Protein AF-0000000087523780 (afdb_homodimer)

Radius of gyration: 23.91 Å; Cα contacts (8 Å, |Δi|>4): 1335; chains: 2; bounding box: 52×76×54 Å

Foldseek 3Di:
DDDLVPCVVVPAVLQLVLFQVLLVLQVVLFPPPQLLPPDPDCDHSLNRSFVSSVVSNCVSCCVVPVPEWEAEDNPGTDQQDAAKYKQWGNWWPSVCRSVNHQQIWIWIFIAHRFHTAKIWTFRSVPTWIKMDGVPPAIDIPRHGAAAAPDQALQAFEEAEEACVVVCVDPLVVLVVVSCVRHVHYYHDYQVVVLVCRLRHNGFKYWHQADALSRCSRSQRNNVSNPKHKDALQRHRRGRPHGIIIIGRHPNNSVVSSVSSVHDD/DDDLVPCVVVPAVLQLVLFQVLLVLQVVLFPPPQLLPPDPDCDHSLNRSFVSSVVSSCVSCCVVPVPEWEAEDNPGTDQQDAAKYKQWGNWWPSVCRSVNHQQIWIWIFIDHRFHTAKIWTFRSVPTWIKMDGVPPAIDIPRHGAAAAPDQALQAFEEAEEACVVVCVDPLVVLVVVSCVRHVHYYHDYQVVVLVCRLRHNGFKYWHQADALSRCSRSQRNNVSNPKHKDALQRHRRGRPHGIIIIGRHPNNSVVSSVSSVHDD

InterPro domains:
  IPR000760 Inositol monophosphatase-like [PF00459] (15-257)
  IPR000760 Inositol monophosphatase-like [PR00377] (44-64)
  IPR000760 Inositol monophosphatase-like [PR00377] (66-82)
  IPR000760 Inositol monophosphatase-like [PR00377] (86-102)
  IPR000760 Inositol monophosphatase-like [PR00377] (135-158)
  IPR000760 Inositol monophosphatase-like [PR00377] (210-234)
  IPR020583 Inositol monophosphatase, metal-binding site [PS00629] (86-99)

Nearest PDB structures (foldseek):
  3t0j-assembly1_B  TM=8.919E-01  e=3.494E-21  Staphylococcus aureus subsp. aureus MSSA476
  5j16-assembly1_A  TM=8.816E-01  e=1.252E-20  Staphylococcus aureus subsp. aureus MSSA476
  5j16-assembly2_B  TM=8.926E-01  e=5.067E-20  Staphylococcus aureus subsp. aureus MSSA476
  5i3s-assembly1_A  TM=8.473E-01  e=2.036E-20  Staphylococcus aureus subsp. aureus MSSA476
  5dw8-assembly1_B  TM=8.775E-01  e=1.424E-19  Staphylococcus aureus

Secondary structure (DSSP, 8-state):
---HHHHHHHHHHHHHHHHHHHHHHHGGGTT-GGGG-----TT-HHHHHHHHHHHHHHHHHHHH-TTSEEEETTTEE-TT-SSEEEEEEEEE-HHHHHTT-S--EEEEEEEETTEEEEEEEE-TTT--EEEEETTS-EEETTEEE------SGGG-EEEE---HHHHTSTHHHHHHHHHHHSSEEEB--HHHHHHHHHHTS--EEEESS--HHHHHHHHHHHHHTT-EEE-TTSPBP-TT---EEEESSHHHHHHHHHHTT---/---HHHHHHHHHHHHHHHHHHHHHHHGGGTT-TTTT-----TT-HHHHHHHHHHHHHHHHHHHH-TTSEEEETTTEE-TT-SSEEEEEEEEE-HHHHHTT-S--EEEEEEEETTEEEEEEEE-TTT--EEEEETTS-EEETTEEE------SGGG-EEEE---HHHHTSTHHHHHHHHHHHSSEEEB--HHHHHHHHHTTS--EEEESS--HHHHHHHHHHHHHTT-EEE-TTSPBP-TT---EEEESSHHHHHHHHHHTT---

Sequence (528 aa):
MSDPRQVLPRALPLARAAAQTAASRILPHYRRADLQVDGKADDTPVTEADRGAERVIRDYLSQAFPEHAIWGEEFGGDADASGWLWLVDPLDGTKSFVRGNPVFSTQIALWHDGVPMLGVSHVPVGGESAWACRGDGAYIDGERVRTAATTTIESAAISLGNIKTLAAGPRWPALAGIVQRAWRVRGYGDYLHYHMLARGSLDAVIESDVHVLDVAALCLIVEEAGGVFTDLEGAPVGRGTRSVLAAATPALHAALLSGLGGAAMSDPRQVLPRALPLARAAAQTAASRILPHYRRADLQVDGKADDTPVTEADRGAERVIRDYLSQAFPEHAIWGEEFGGDADASGWLWLVDPLDGTKSFVRGNPVFSTQIALWHDGVPMLGVSHVPVGGESAWACRGDGAYIDGERVRTAATTTIESAAISLGNIKTLAAGPRWPALAGIVQRAWRVRGYGDYLHYHMLARGSLDAVIESDVHVLDVAALCLIVEEAGGVFTDLEGAPVGRGTRSVLAAATPALHAALLSGLGGAA

Solvent-accessible surface area (backbone atoms only — not comparable to full-atom values): 25548 Å² total; per-residue (Å²): 127,86,48,65,82,66,46,47,76,56,44,50,61,48,53,50,50,25,46,58,55,19,29,69,43,34,54,80,46,55,68,38,87,77,32,69,60,77,60,86,54,85,82,28,55,63,47,49,21,35,48,49,13,40,52,48,32,49,52,51,46,44,70,78,36,68,86,47,41,50,26,30,75,83,81,39,62,54,81,78,52,69,47,48,32,34,37,32,20,51,56,38,34,54,70,31,43,47,62,52,39,72,62,32,26,25,30,39,18,36,24,50,64,72,38,72,41,32,15,31,41,30,21,59,68,91,58,50,38,35,32,22,38,69,92,67,35,13,30,47,72,85,37,78,35,38,27,33,86,50,52,47,57,59,72,23,37,34,29,38,27,43,46,38,58,36,37,75,40,84,38,36,67,30,46,22,57,50,51,56,45,27,59,38,62,33,8,71,32,68,61,56,48,52,52,32,22,18,57,33,70,26,33,32,40,44,33,37,66,46,54,34,54,74,37,50,13,51,43,45,24,26,37,40,11,55,23,38,55,19,22,62,66,64,45,68,69,44,85,80,35,36,34,33,34,32,16,15,19,67,58,26,36,46,52,50,33,41,53,49,70,21,70,112,126,85,48,65,85,65,46,49,76,56,43,51,62,49,52,52,49,25,45,57,57,19,31,70,44,33,54,80,46,56,68,37,87,76,33,67,60,77,59,88,55,84,79,29,53,64,46,51,19,35,50,47,14,39,52,47,33,50,51,52,47,45,70,76,37,68,86,45,40,50,26,31,73,83,81,39,62,56,82,78,53,71,47,47,31,34,37,31,20,50,54,38,34,55,69,32,41,47,63,52,40,73,61,34,27,25,29,39,19,34,25,49,65,73,38,72,41,32,13,30,41,31,23,58,68,89,57,48,37,34,34,21,39,70,93,68,37,12,30,46,74,86,37,77,35,39,26,33,86,52,51,47,58,58,72,22,38,34,29,38,28,43,47,38,58,36,35,74,39,86,38,34,68,30,46,23,57,49,50,55,44,28,60,37,62,34,8,71,32,67,61,56,50,52,54,32,22,19,55,32,72,26,33,31,39,43,33,37,69,45,53,33,53,74,38,51,14,51,44,46,23,27,37,40,10,55,24,38,56,19,24,64,64,64,43,68,70,43,86,80,35,36,35,33,34,32,18,16,19,67,57,26,35,45,53,50,33,42,52,49,69,20,70,113

Organism: NCBI:txid634155

Structure (mmCIF, N/CA/C/O backbone):
data_AF-0000000087523780-model_v1
#
loop_
_entity.id
_entity.type
_entity.pdbx_description
1 polymer 'Nus factor SuhB'
#
loop_
_atom_site.group_PDB
_atom_site.id
_atom_site.type_symbol
_atom_site.label_atom_id
_atom_site.label_alt_id
_atom_site.label_comp_id
_atom_site.label_asym_id
_atom_site.label_entity_id
_atom_site.label_seq_id
_atom_site.pdbx_PDB_ins_code
_atom_site.Cartn_x
_atom_site.Cartn_y
_atom_site.Cartn_z
_atom_site.occupancy
_atom_site.B_iso_or_equiv
_atom_site.auth_seq_id
_atom_site.auth_comp_id
_atom_site.auth_asym_id
_atom_site.auth_atom_id
_atom_site.pdbx_PDB_model_num
ATOM 1 N N . MET A 1 1 ? 4.363 37.5 22.094 1 52.16 1 MET A N 1
ATOM 2 C CA . MET A 1 1 ? 4.23 36.25 21.328 1 52.16 1 MET A CA 1
ATOM 3 C C . MET A 1 1 ? 5.25 35.219 21.781 1 52.16 1 MET A C 1
ATOM 5 O O . MET A 1 1 ? 6.43 35.531 21.938 1 52.16 1 MET A O 1
ATOM 9 N N . SER A 1 2 ? 4.68 34.156 22.359 1 70.12 2 SER A N 1
ATOM 10 C CA . SER A 1 2 ? 5.609 33.281 23.062 1 70.12 2 SER A CA 1
ATOM 11 C C . SER A 1 2 ? 6.664 32.719 22.094 1 70.12 2 SER A C 1
ATOM 13 O O . SER A 1 2 ? 6.359 32.438 20.938 1 70.12 2 SER A O 1
ATOM 15 N N . ASP A 1 3 ? 7.848 32.906 22.375 1 82.38 3 ASP A N 1
ATOM 16 C CA . ASP A 1 3 ? 9.047 32.406 21.703 1 82.38 3 ASP A CA 1
ATOM 17 C C . ASP A 1 3 ? 8.961 30.922 21.438 1 82.38 3 ASP A C 1
ATOM 19 O O . ASP A 1 3 ? 8.68 30.141 22.344 1 82.38 3 ASP A O 1
ATOM 23 N N . PRO A 1 4 ? 8.961 30.594 20.094 1 84.88 4 PRO A N 1
ATOM 24 C CA . PRO A 1 4 ? 8.922 29.156 19.781 1 84.88 4 PRO A CA 1
ATOM 25 C C . PRO A 1 4 ? 9.844 28.344 20.688 1 84.88 4 PRO A C 1
ATOM 27 O O . PRO A 1 4 ? 9.562 27.172 20.969 1 84.88 4 PRO A O 1
ATOM 30 N N . ARG A 1 5 ? 10.93 28.953 21.219 1 86.06 5 ARG A N 1
ATOM 31 C CA . ARG A 1 5 ? 11.898 28.266 22.062 1 86.06 5 ARG A CA 1
ATOM 32 C C . ARG A 1 5 ? 11.281 27.906 23.422 1 86.06 5 ARG A C 1
ATOM 34 O O . ARG A 1 5 ? 11.781 27.031 24.109 1 86.06 5 ARG A O 1
ATOM 41 N N . GLN A 1 6 ? 10.281 28.562 23.703 1 89.5 6 GLN A N 1
ATOM 42 C CA . GLN A 1 6 ? 9.625 28.312 24.984 1 89.5 6 GLN A CA 1
ATOM 43 C C . GLN A 1 6 ? 8.406 27.406 24.812 1 89.5 6 GLN A C 1
ATOM 45 O O . GLN A 1 6 ? 8.062 26.641 25.719 1 89.5 6 GLN A O 1
ATOM 50 N N . VAL A 1 7 ? 7.871 27.453 23.688 1 95.44 7 VAL A N 1
ATOM 51 C CA . VAL A 1 7 ? 6.602 26.781 23.453 1 95.44 7 VAL A CA 1
ATOM 52 C C . VAL A 1 7 ? 6.855 25.344 23.047 1 95.44 7 VAL A C 1
ATOM 54 O O . VAL A 1 7 ? 6.246 24.422 23.594 1 95.44 7 VAL A O 1
ATOM 57 N N . LEU A 1 8 ? 7.84 25.078 22.188 1 96.94 8 LEU A N 1
ATOM 58 C CA . LEU A 1 8 ? 7.992 23.797 21.516 1 96.94 8 LEU A CA 1
ATOM 59 C C . LEU A 1 8 ? 8.414 22.703 22.484 1 96.94 8 LEU A C 1
ATOM 61 O O . LEU A 1 8 ? 7.887 21.594 22.453 1 96.94 8 LEU A O 1
ATOM 65 N N . PRO A 1 9 ? 9.336 23.047 23.453 1 96.19 9 PRO A N 1
ATOM 66 C CA . PRO A 1 9 ? 9.75 22.016 24.391 1 96.19 9 PRO A CA 1
ATOM 67 C C . PRO A 1 9 ? 8.602 21.531 25.281 1 96.19 9 PRO A C 1
ATOM 69 O O . PRO A 1 9 ? 8.609 20.391 25.75 1 96.19 9 PRO A O 1
ATOM 72 N N . ARG A 1 10 ? 7.652 22.344 25.5 1 96.81 10 ARG A N 1
ATOM 73 C CA . ARG A 1 10 ? 6.477 21.984 26.281 1 96.81 10 ARG A CA 1
ATOM 74 C C . ARG A 1 10 ? 5.406 21.344 25.391 1 96.81 10 ARG A C 1
ATOM 76 O O . ARG A 1 10 ? 4.719 20.422 25.812 1 96.81 10 ARG A O 1
ATOM 83 N N . ALA A 1 11 ? 5.34 21.812 24.25 1 98.44 11 ALA A N 1
ATOM 84 C CA . ALA A 1 11 ? 4.273 21.438 23.328 1 98.44 11 ALA A CA 1
ATOM 85 C C . ALA A 1 11 ? 4.469 20.016 22.812 1 98.44 11 ALA A C 1
ATOM 87 O O . ALA A 1 11 ? 3.508 19.25 22.688 1 98.44 11 ALA A O 1
ATOM 88 N N . LEU A 1 12 ? 5.707 19.625 22.562 1 98.56 12 LEU A N 1
ATOM 89 C CA . LEU A 1 12 ? 5.965 18.344 21.922 1 98.56 12 LEU A CA 1
ATOM 90 C C . LEU A 1 12 ? 5.562 17.188 22.844 1 98.56 12 LEU A C 1
ATOM 92 O O . LEU A 1 12 ? 4.77 16.328 22.453 1 98.56 12 LEU A O 1
ATOM 96 N N . PRO A 1 13 ? 6.105 17.156 24.094 1 98.25 13 PRO A N 1
ATOM 97 C CA . PRO A 1 13 ? 5.691 16.047 24.953 1 98.25 13 PRO A CA 1
ATOM 98 C C . PRO A 1 13 ? 4.184 16.031 25.203 1 98.25 13 PRO A C 1
ATOM 100 O O . PRO A 1 13 ? 3.588 14.961 25.328 1 98.25 13 PRO A O 1
ATOM 103 N N . LEU A 1 14 ? 3.625 17.172 25.25 1 98.44 14 LEU A N 1
ATOM 104 C CA . LEU A 1 14 ? 2.188 17.266 25.469 1 98.44 14 LEU A CA 1
ATOM 105 C C . LEU A 1 14 ? 1.415 16.688 24.281 1 98.44 14 LEU A C 1
ATOM 107 O O . LEU A 1 14 ? 0.459 15.938 24.469 1 98.44 14 LEU A O 1
ATOM 111 N N . ALA A 1 15 ? 1.769 17.078 23.078 1 98.81 15 ALA A N 1
ATOM 112 C CA . ALA A 1 15 ? 1.109 16.594 21.875 1 98.81 15 ALA A CA 1
ATOM 113 C C . ALA A 1 15 ? 1.254 15.086 21.734 1 98.81 15 ALA A C 1
ATOM 115 O O . ALA A 1 15 ? 0.303 14.398 21.344 1 98.81 15 ALA A O 1
ATOM 116 N N . ARG A 1 16 ? 2.43 14.602 22.031 1 98.62 16 ARG A N 1
ATOM 117 C CA . ARG A 1 16 ? 2.666 13.164 21.953 1 98.62 16 ARG A CA 1
ATOM 118 C C . ARG A 1 16 ? 1.804 12.422 22.969 1 98.62 16 ARG A C 1
ATOM 120 O O . ARG A 1 16 ? 1.205 11.391 22.641 1 98.62 16 ARG A O 1
ATOM 127 N N . ALA A 1 17 ? 1.715 12.945 24.156 1 98.44 17 ALA A N 1
ATOM 128 C CA . ALA A 1 17 ? 0.882 12.336 25.188 1 98.44 17 ALA A CA 1
ATOM 129 C C . ALA A 1 17 ? -0.592 12.367 24.797 1 98.44 17 ALA A C 1
ATOM 131 O O . ALA A 1 17 ? -1.32 11.391 25.016 1 98.44 17 ALA A O 1
ATOM 132 N N . ALA A 1 18 ? -0.985 13.484 24.281 1 98.69 18 ALA A N 1
ATOM 133 C CA . ALA A 1 18 ? -2.369 13.633 23.844 1 98.69 18 ALA A CA 1
ATOM 134 C C . ALA A 1 18 ? -2.721 12.602 22.781 1 98.69 18 ALA A C 1
ATOM 136 O O . ALA A 1 18 ? -3.771 11.961 22.844 1 98.69 18 ALA A O 1
ATOM 137 N N . ALA A 1 19 ? -1.842 12.461 21.781 1 98.62 19 ALA A N 1
ATOM 138 C CA . ALA A 1 19 ? -2.066 11.5 20.703 1 98.62 19 ALA A CA 1
ATOM 139 C C . ALA A 1 19 ? -2.133 10.078 21.234 1 98.62 19 ALA A C 1
ATOM 141 O O . ALA A 1 19 ? -2.988 9.289 20.812 1 98.62 19 ALA A O 1
ATOM 142 N N . GLN A 1 20 ? -1.257 9.75 22.125 1 97.94 20 GLN A N 1
ATOM 143 C CA . GLN A 1 20 ? -1.229 8.414 22.719 1 97.94 20 GLN A CA 1
ATOM 144 C C . GLN A 1 20 ? -2.508 8.141 23.5 1 97.94 20 GLN A C 1
ATOM 146 O O . GLN A 1 20 ? -3.07 7.043 23.422 1 97.94 20 GLN A O 1
ATOM 151 N N . THR A 1 21 ? -2.914 9.109 24.266 1 98.06 21 THR A N 1
ATOM 152 C CA . THR A 1 21 ? -4.137 8.961 25.047 1 98.06 21 THR A CA 1
ATOM 153 C C . THR A 1 21 ? -5.352 8.844 24.141 1 98.06 21 THR A C 1
ATOM 155 O O . THR A 1 21 ? -6.285 8.094 24.422 1 98.06 21 THR A O 1
ATOM 158 N N . ALA A 1 22 ? -5.352 9.594 23.062 1 97.94 22 ALA A N 1
ATOM 159 C CA . ALA A 1 22 ? -6.449 9.555 22.109 1 97.94 22 ALA A CA 1
ATOM 160 C C . ALA A 1 22 ? -6.621 8.156 21.531 1 97.94 22 ALA A C 1
ATOM 162 O O . ALA A 1 22 ? -7.738 7.746 21.203 1 97.94 22 ALA A O 1
ATOM 163 N N . ALA A 1 23 ? -5.52 7.41 21.391 1 97.31 23 ALA A N 1
ATOM 164 C CA . ALA A 1 23 ? -5.555 6.051 20.859 1 97.31 23 ALA A CA 1
ATOM 165 C C . ALA A 1 23 ? -6.48 5.164 21.688 1 97.31 23 ALA A C 1
ATOM 167 O O . ALA A 1 23 ? -7.133 4.266 21.141 1 97.31 23 ALA A O 1
ATOM 168 N N . SER A 1 24 ? -6.59 5.426 22.969 1 95.69 24 SER A N 1
ATOM 169 C CA . SER A 1 24 ? -7.438 4.637 23.859 1 95.69 24 SER A CA 1
ATOM 170 C C . SER A 1 24 ? -8.914 4.848 23.547 1 95.69 24 SER A C 1
ATOM 172 O O . SER A 1 24 ? -9.758 4.016 23.891 1 95.69 24 SER A O 1
ATOM 174 N N . ARG A 1 25 ? -9.219 5.949 22.906 1 94.81 25 ARG A N 1
ATOM 175 C CA . ARG A 1 25 ? -10.594 6.227 22.5 1 94.81 25 ARG A CA 1
ATOM 176 C C . ARG A 1 25 ? -10.891 5.633 21.125 1 94.81 25 ARG A C 1
ATOM 178 O O . ARG A 1 25 ? -12.055 5.406 20.781 1 94.81 25 ARG A O 1
ATOM 185 N N . ILE A 1 26 ? -9.898 5.328 20.359 1 95.31 26 ILE A N 1
ATOM 186 C CA . ILE A 1 26 ? -10.047 4.871 18.984 1 95.31 26 ILE A CA 1
ATOM 187 C C . ILE A 1 26 ? -10.078 3.346 18.953 1 95.31 26 ILE A C 1
ATOM 189 O O . ILE A 1 26 ? -10.977 2.752 18.344 1 95.31 26 ILE A O 1
ATOM 193 N N . LEU A 1 27 ? -9.203 2.664 19.625 1 94.5 27 LEU A N 1
ATOM 194 C CA . LEU A 1 27 ? -8.875 1.249 19.484 1 94.5 27 LEU A CA 1
ATOM 195 C C . LEU A 1 27 ? -10.07 0.376 19.875 1 94.5 27 LEU A C 1
ATOM 197 O O . LEU A 1 27 ? -10.312 -0.655 19.25 1 94.5 27 LEU A O 1
ATOM 201 N N . PRO A 1 28 ? -10.906 0.777 20.891 1 92.38 28 PRO A N 1
ATOM 202 C CA . PRO A 1 28 ? -12.055 -0.063 21.234 1 92.38 28 PRO A CA 1
ATOM 203 C C . PRO A 1 28 ? -13.047 -0.204 20.094 1 92.38 28 PRO A C 1
ATOM 205 O O . PRO A 1 28 ? -13.852 -1.141 20.078 1 92.38 28 PRO A O 1
ATOM 208 N N . HIS A 1 29 ? -12.984 0.709 19.156 1 91.31 29 HIS A N 1
ATOM 209 C CA . HIS A 1 29 ? -13.93 0.693 18.047 1 91.31 29 HIS A CA 1
ATOM 210 C C . HIS A 1 29 ? -13.328 0.007 16.812 1 91.31 29 HIS A C 1
ATOM 212 O O . HIS A 1 29 ? -14.039 -0.244 15.836 1 91.31 29 HIS A O 1
ATOM 218 N N . TYR A 1 30 ? -12.109 -0.308 16.828 1 89 30 TYR A N 1
ATOM 219 C CA . TYR A 1 30 ? -11.398 -0.908 15.711 1 89 30 TYR A CA 1
ATOM 220 C C . TYR A 1 30 ? -11.719 -2.393 15.586 1 89 30 TYR A C 1
ATOM 222 O O . TYR A 1 30 ? -11.641 -3.133 16.578 1 89 30 TYR A O 1
ATOM 230 N N . ARG A 1 31 ? -12.148 -2.9 14.328 1 79.5 31 ARG A N 1
ATOM 231 C CA . ARG A 1 31 ? -12.492 -4.262 13.938 1 79.5 31 ARG A CA 1
ATOM 232 C C . ARG A 1 31 ? -13.688 -4.773 14.734 1 79.5 31 ARG A C 1
ATOM 234 O O . ARG A 1 31 ? -13.883 -5.984 14.867 1 79.5 31 ARG A O 1
ATOM 241 N N . ARG A 1 32 ? -14.398 -3.811 15.266 1 77.19 32 ARG A N 1
ATOM 242 C CA . ARG A 1 32 ? -15.688 -4.211 15.812 1 77.19 32 ARG A CA 1
ATOM 243 C C . ARG A 1 32 ? -16.609 -4.734 14.719 1 77.19 32 ARG A C 1
ATOM 245 O O . ARG A 1 32 ? -16.609 -4.219 13.594 1 77.19 32 ARG A O 1
ATOM 252 N N . ALA A 1 33 ? -17.25 -5.73 15.07 1 64.25 33 ALA A N 1
ATOM 253 C CA . ALA A 1 33 ? -18.141 -6.406 14.117 1 64.25 33 ALA A CA 1
ATOM 254 C C . ALA A 1 33 ? -19.125 -5.43 13.5 1 64.25 33 ALA A C 1
ATOM 256 O O . ALA A 1 33 ? -19.531 -5.59 12.344 1 64.25 33 ALA A O 1
ATOM 257 N N . ASP A 1 34 ? -19.562 -4.402 14.227 1 61.22 34 ASP A N 1
ATOM 258 C CA . ASP A 1 34 ? -20.594 -3.486 13.75 1 61.22 34 ASP A CA 1
ATOM 259 C C . ASP A 1 34 ? -19.984 -2.287 13.039 1 61.22 34 ASP A C 1
ATOM 261 O O . ASP A 1 34 ? -20.688 -1.347 12.664 1 61.22 34 ASP A O 1
ATOM 265 N N . LEU A 1 35 ? -18.734 -2.174 12.852 1 59.78 35 LEU A N 1
ATOM 266 C CA . LEU A 1 35 ? -18.047 -1.072 12.18 1 59.78 35 LEU A CA 1
ATOM 267 C C . LEU A 1 35 ? -18.422 -1.016 10.703 1 59.78 35 LEU A C 1
ATOM 269 O O . LEU A 1 35 ? -18.406 0.058 10.102 1 59.78 35 LEU A O 1
ATOM 273 N N . GLN A 1 36 ? -18.734 -2.062 10.047 1 55.66 36 GLN A N 1
ATOM 274 C CA . GLN A 1 36 ? -18.781 -2.172 8.594 1 55.66 36 GLN A CA 1
ATOM 275 C C . GLN A 1 36 ? -19.891 -1.277 8.023 1 55.66 36 GLN A C 1
ATOM 277 O O . GLN A 1 36 ? -20.031 -1.173 6.801 1 55.66 36 GLN A O 1
ATOM 282 N N . VAL A 1 37 ? -20.672 -0.641 8.969 1 45.91 37 VAL A N 1
ATOM 283 C CA . VAL A 1 37 ? -21.797 0.052 8.367 1 45.91 37 VAL A CA 1
ATOM 284 C C . VAL A 1 37 ? -21.438 1.516 8.117 1 45.91 37 VAL A C 1
ATOM 286 O O . VAL A 1 37 ? -21.156 2.26 9.062 1 45.91 37 VAL A O 1
ATOM 289 N N . ASP A 1 38 ? -20.719 1.778 7.074 1 47.12 38 ASP A N 1
ATOM 290 C CA . ASP A 1 38 ? -20.219 3.043 6.539 1 47.12 38 ASP A CA 1
ATOM 291 C C . ASP A 1 38 ? -21.312 4.109 6.543 1 47.12 38 ASP A C 1
ATOM 293 O O . ASP A 1 38 ? -21.094 5.23 6.074 1 47.12 38 ASP A O 1
ATOM 297 N N . GLY A 1 39 ? -22.531 3.842 6.922 1 44.28 39 GLY A N 1
ATOM 298 C CA . GLY A 1 39 ? -23.453 4.918 6.609 1 44.28 39 GLY A CA 1
ATOM 299 C C . GLY A 1 39 ? -23.297 6.129 7.512 1 44.28 39 GLY A C 1
ATOM 300 O O . GLY A 1 39 ? -22.656 6.043 8.562 1 44.28 39 GLY A O 1
ATOM 301 N N . LYS A 1 40 ? -23.484 7.344 6.809 1 44.94 40 LYS A N 1
ATOM 302 C CA . LYS A 1 40 ? -23.5 8.703 7.34 1 44.94 40 LYS A CA 1
ATOM 303 C C . LYS A 1 40 ? -24.203 8.758 8.688 1 44.94 40 LYS A C 1
ATOM 305 O O . LYS A 1 40 ? -24.5 9.844 9.195 1 44.94 40 LYS A O 1
ATOM 310 N N . ALA A 1 41 ? -24.531 7.746 9.211 1 48.5 41 ALA A N 1
ATOM 311 C CA . ALA A 1 41 ? -25.344 8.062 10.383 1 48.5 41 ALA A CA 1
ATOM 312 C C . ALA A 1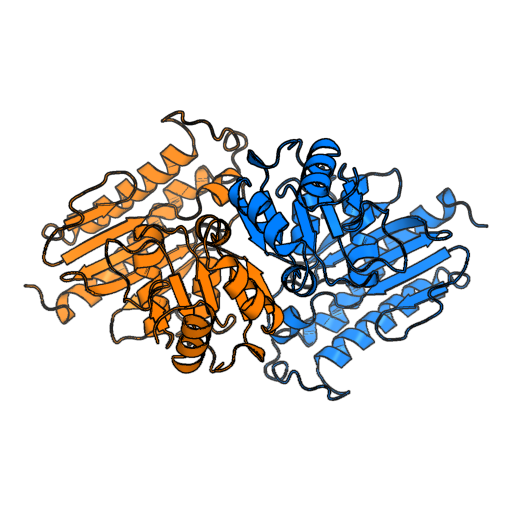 41 ? -24.469 8.539 11.539 1 48.5 41 ALA A C 1
ATOM 314 O O . ALA A 1 41 ? -23.359 8.031 11.742 1 48.5 41 ALA A O 1
ATOM 315 N N . ASP A 1 42 ? -24.641 9.695 12.125 1 55.78 42 ASP A N 1
ATOM 316 C CA . ASP A 1 42 ? -24.094 10.445 13.258 1 55.78 42 ASP A CA 1
ATOM 317 C C . ASP A 1 42 ? -23.688 9.5 14.383 1 55.78 42 ASP A C 1
ATOM 319 O O . ASP A 1 42 ? -22.781 9.812 15.164 1 55.78 42 ASP A O 1
ATOM 323 N N . ASP A 1 43 ? -24.094 8.297 14.352 1 59.06 43 ASP A N 1
ATOM 324 C CA . ASP A 1 43 ? -23.875 7.465 15.531 1 59.06 43 ASP A CA 1
ATOM 325 C C . ASP A 1 43 ? -23.094 6.195 15.172 1 59.06 43 ASP A C 1
ATOM 327 O O . ASP A 1 43 ? -23.281 5.148 15.797 1 59.06 43 ASP A O 1
ATOM 331 N N . THR A 1 44 ? -22.25 6.461 14.242 1 75.12 44 THR A N 1
ATOM 332 C CA . THR A 1 44 ? -21.5 5.27 13.867 1 75.12 44 TH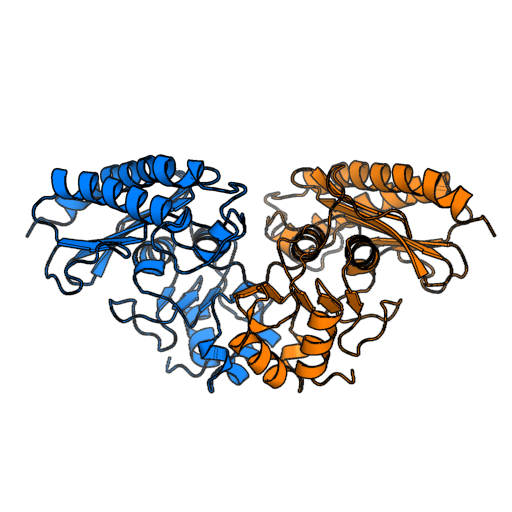R A CA 1
ATOM 333 C C . THR A 1 44 ? -20.266 5.113 14.75 1 75.12 44 THR A C 1
ATOM 335 O O . THR A 1 44 ? -19.797 6.086 15.344 1 75.12 44 THR A O 1
ATOM 338 N N . PRO A 1 45 ? -19.766 3.938 14.914 1 79.31 45 PRO A N 1
ATOM 339 C CA . PRO A 1 45 ? -18.562 3.676 15.688 1 79.31 45 PRO A CA 1
ATOM 340 C C . PRO A 1 45 ? -17.375 4.539 15.25 1 79.31 45 PRO A C 1
ATOM 342 O O . PRO A 1 45 ? -16.578 4.977 16.078 1 79.31 45 PRO A O 1
ATOM 345 N N . VAL A 1 46 ? -17.359 4.855 14.023 1 83.88 46 VAL A N 1
ATOM 346 C CA . VAL A 1 46 ? -16.25 5.68 13.531 1 83.88 46 VAL A CA 1
ATOM 347 C C . VAL A 1 46 ? -16.422 7.113 14.023 1 83.88 46 VAL A C 1
ATOM 349 O O . VAL A 1 46 ? -15.445 7.758 14.414 1 83.88 46 VAL A O 1
ATOM 352 N N . THR A 1 47 ? -17.625 7.531 14.086 1 85.38 47 THR A N 1
ATOM 353 C CA . THR A 1 47 ? -17.906 8.875 14.594 1 85.38 47 THR A CA 1
ATOM 354 C C . THR A 1 47 ? -17.578 8.977 16.078 1 85.38 47 THR A C 1
ATOM 356 O O . THR A 1 47 ? -16.969 9.953 16.516 1 85.38 47 THR A O 1
ATOM 359 N N . GLU A 1 48 ? -17.875 7.984 16.781 1 89.44 48 GLU A N 1
ATOM 360 C CA . GLU A 1 48 ? -17.562 7.961 18.203 1 89.44 48 GLU A CA 1
ATOM 361 C C . GLU A 1 48 ? -16.062 7.953 18.453 1 89.44 48 GLU A C 1
ATOM 363 O O . GLU A 1 48 ? -15.57 8.656 19.328 1 89.44 48 GLU A O 1
ATOM 368 N N . ALA A 1 49 ? -15.391 7.184 17.688 1 92.31 49 ALA A N 1
ATOM 369 C CA . ALA A 1 49 ? -13.938 7.113 17.797 1 92.31 49 ALA A CA 1
ATOM 370 C C . ALA A 1 49 ? -13.297 8.461 17.484 1 92.31 49 ALA A C 1
ATOM 372 O O . ALA A 1 49 ? -12.461 8.961 18.234 1 92.31 49 ALA A O 1
ATOM 373 N N . ASP A 1 50 ? -13.734 9.062 16.422 1 94.5 50 ASP A N 1
ATOM 374 C CA . ASP A 1 50 ? -13.195 10.328 15.922 1 94.5 50 ASP A CA 1
ATOM 375 C C . ASP A 1 50 ? -13.461 11.461 16.906 1 94.5 50 ASP A C 1
ATOM 377 O O . ASP A 1 50 ? -12.539 12.18 17.297 1 94.5 50 ASP A O 1
ATOM 381 N N . ARG A 1 51 ? -14.648 11.609 17.359 1 94.94 51 ARG A N 1
ATOM 382 C CA . ARG A 1 51 ? -15.039 12.688 18.25 1 94.94 51 ARG A CA 1
ATOM 383 C C . ARG A 1 51 ? -14.453 12.484 19.641 1 94.94 51 ARG A C 1
ATOM 385 O O . ARG A 1 51 ? -14.016 13.438 20.297 1 94.94 51 ARG A O 1
ATOM 392 N N . GLY A 1 52 ? -14.492 11.258 20.078 1 95.81 52 GLY A N 1
ATOM 393 C CA . GLY A 1 52 ? -13.883 10.953 21.359 1 95.81 52 GLY A CA 1
ATOM 394 C C . GLY A 1 52 ? -12.398 11.273 21.406 1 95.81 52 GLY A C 1
ATOM 395 O O . GLY A 1 52 ? -11.914 11.859 22.375 1 95.81 52 GLY A O 1
ATOM 396 N N . ALA A 1 53 ? -11.719 10.891 20.391 1 97.44 53 ALA A N 1
ATOM 397 C CA . ALA A 1 53 ? -10.281 11.156 20.297 1 97.44 53 ALA A CA 1
ATOM 398 C C . ALA A 1 53 ? -10 12.656 20.266 1 97.44 53 ALA A C 1
ATOM 400 O O . ALA A 1 53 ? -9.094 13.141 20.938 1 97.44 53 ALA A O 1
ATOM 401 N N . GLU A 1 54 ? -10.773 13.414 19.484 1 97.44 54 GLU A N 1
ATOM 402 C CA . GLU A 1 54 ? -10.523 14.852 19.375 1 97.44 54 GLU A CA 1
ATOM 403 C C . GLU A 1 54 ? -10.797 15.547 20.703 1 97.44 54 GLU A C 1
ATOM 405 O O . GLU A 1 54 ? -10.094 16.484 21.078 1 97.44 54 GLU A O 1
ATOM 410 N N . ARG A 1 55 ? -11.797 15.117 21.469 1 97.69 55 ARG A N 1
ATOM 411 C CA . ARG A 1 55 ? -12.086 15.711 22.781 1 97.69 55 ARG A CA 1
ATOM 412 C C . ARG A 1 55 ? -10.898 15.57 23.719 1 97.69 55 ARG A C 1
ATOM 414 O O . ARG A 1 55 ? -10.523 16.531 24.406 1 97.69 55 ARG A O 1
ATOM 421 N N . VAL A 1 56 ? -10.352 14.406 23.672 1 98.12 56 VAL A N 1
ATOM 422 C CA . VAL A 1 56 ? -9.195 14.148 24.516 1 98.12 56 VAL A CA 1
ATOM 423 C C . VAL A 1 56 ? -8.055 15.086 24.141 1 98.12 56 VAL A C 1
ATOM 425 O O . VAL A 1 56 ? -7.441 15.719 25 1 98.12 56 VAL A O 1
ATOM 428 N N . ILE A 1 57 ? -7.82 15.188 22.875 1 98.69 57 ILE A N 1
ATOM 429 C CA . ILE A 1 57 ? -6.703 15.984 22.375 1 98.69 57 ILE A CA 1
ATOM 430 C C . ILE A 1 57 ? -6.938 17.453 22.719 1 98.69 57 ILE A C 1
ATOM 432 O O . ILE A 1 57 ? -6.043 18.125 23.234 1 98.69 57 ILE A O 1
ATOM 436 N N . ARG A 1 58 ? -8.141 17.938 22.469 1 98.25 58 ARG A N 1
ATOM 437 C CA . ARG A 1 58 ? -8.484 19.328 22.75 1 98.25 58 ARG A CA 1
ATOM 438 C C . ARG A 1 58 ? -8.32 19.641 24.234 1 98.25 58 ARG A C 1
ATOM 440 O O . ARG A 1 58 ? -7.875 20.734 24.594 1 98.25 58 ARG A O 1
ATOM 447 N N . ASP A 1 59 ? -8.695 18.719 25.047 1 98.25 59 ASP A N 1
ATOM 448 C CA . ASP A 1 59 ? -8.562 18.906 26.5 1 98.25 59 ASP A CA 1
ATOM 449 C C . ASP A 1 59 ? -7.098 19.094 26.891 1 98.25 59 ASP A C 1
ATOM 451 O O . ASP A 1 59 ? -6.766 20.016 27.641 1 98.25 59 ASP A O 1
ATOM 455 N N . TYR A 1 60 ? -6.234 18.203 26.359 1 98 60 TYR A N 1
ATOM 456 C CA . TYR A 1 60 ? -4.801 18.328 26.609 1 98 60 TYR A CA 1
ATOM 457 C C . TYR A 1 60 ? -4.277 19.688 26.172 1 98 60 TYR A C 1
ATOM 459 O O . TYR A 1 60 ? -3.605 20.375 26.938 1 98 60 TYR A O 1
ATOM 467 N N . LEU A 1 61 ? -4.652 20.094 25 1 97.88 61 LEU A N 1
ATOM 468 C CA . LEU A 1 61 ? -4.074 21.281 24.375 1 97.88 61 LEU A CA 1
ATOM 469 C C . LEU A 1 61 ? -4.598 22.547 25.047 1 97.88 61 LEU A C 1
ATOM 471 O O . LEU A 1 61 ? -3.826 23.469 25.344 1 97.88 61 LEU A O 1
ATOM 475 N N . SER A 1 62 ? -5.895 22.625 25.359 1 97.31 62 SER A N 1
ATOM 476 C CA . SER A 1 62 ? -6.512 23.812 25.906 1 97.31 62 SER A CA 1
ATOM 477 C C . SER A 1 62 ? -6.07 24.047 27.359 1 97.31 62 SER A C 1
ATOM 479 O O . SER A 1 62 ? -5.957 25.188 27.797 1 97.31 62 SER A O 1
ATOM 481 N N . GLN A 1 63 ? -5.852 23 28.016 1 97.75 63 GLN A N 1
ATOM 482 C CA . GLN A 1 63 ? -5.406 23.125 29.406 1 97.75 63 GLN A CA 1
ATOM 483 C C . GLN A 1 63 ? -3.973 23.656 29.469 1 97.75 63 GLN A C 1
ATOM 485 O O . GLN A 1 63 ? -3.66 24.5 30.312 1 97.75 63 GLN A O 1
ATOM 490 N N . ALA A 1 64 ? -3.15 23.188 28.625 1 97.06 64 ALA A N 1
ATOM 491 C CA . ALA A 1 64 ? -1.732 23.531 28.672 1 97.06 64 ALA A CA 1
ATOM 492 C C . ALA A 1 64 ? -1.473 24.875 27.969 1 97.06 64 ALA A C 1
ATOM 494 O O . ALA A 1 64 ? -0.576 25.625 28.359 1 97.06 64 ALA A O 1
ATOM 495 N N . PHE A 1 65 ? -2.219 25.109 26.922 1 96.94 65 PHE A N 1
ATOM 496 C CA . PHE A 1 65 ? -2.043 26.328 26.125 1 96.94 65 PHE A CA 1
ATOM 497 C C . PHE A 1 65 ? -3.383 27 25.859 1 96.94 65 PHE A C 1
ATOM 499 O O . PHE A 1 65 ? -3.846 27.047 24.719 1 96.94 65 PHE A O 1
ATOM 506 N N . PRO A 1 66 ? -3.922 27.672 26.844 1 96.06 66 PRO A N 1
ATOM 507 C CA . PRO A 1 66 ? -5.258 28.266 26.719 1 96.06 66 PRO A CA 1
ATOM 508 C C . PRO A 1 66 ? -5.316 29.391 25.688 1 96.06 66 PRO A C 1
ATOM 510 O O . PRO A 1 66 ? -6.387 29.688 25.156 1 96.06 66 PRO A O 1
ATOM 513 N N . GLU A 1 67 ? -4.215 29.938 25.344 1 94.56 67 GLU A N 1
ATOM 514 C CA . GLU A 1 67 ? -4.195 31.078 24.438 1 94.56 67 GLU A CA 1
ATOM 515 C C . GLU A 1 67 ? -4.078 30.609 22.984 1 94.56 67 GLU A C 1
ATOM 517 O O . GLU A 1 67 ? -4.223 31.422 22.062 1 94.56 67 GLU A O 1
ATOM 522 N N . HIS A 1 68 ? -3.773 29.328 22.781 1 96.69 68 HIS A N 1
ATOM 523 C CA . HIS A 1 68 ? -3.635 28.812 21.422 1 96.69 68 HIS A CA 1
ATOM 524 C C . HIS A 1 68 ? -4.996 28.531 20.797 1 96.69 68 HIS A C 1
ATOM 526 O O . HIS A 1 68 ? -5.922 28.094 21.484 1 96.69 68 HIS A O 1
ATOM 532 N N . ALA A 1 69 ? -5.105 28.812 19.531 1 97.5 69 ALA A N 1
ATOM 533 C CA . ALA A 1 69 ? -6.285 28.375 18.781 1 97.5 69 ALA A CA 1
ATOM 534 C C . ALA A 1 69 ? -6.184 26.891 18.422 1 97.5 69 ALA A C 1
ATOM 536 O O . ALA A 1 69 ? -5.086 26.344 18.328 1 97.5 69 ALA A O 1
ATOM 537 N N . ILE A 1 70 ? -7.324 26.25 18.281 1 97.88 70 ILE A N 1
ATOM 538 C CA . ILE A 1 70 ? -7.395 24.859 17.859 1 97.88 70 ILE A CA 1
ATOM 539 C C . ILE A 1 70 ? -8.359 24.719 16.688 1 97.88 70 ILE A C 1
ATOM 541 O O . ILE A 1 70 ? -9.492 25.219 16.75 1 97.88 70 ILE A O 1
ATOM 545 N N . TRP A 1 71 ? -7.902 24.141 15.594 1 97.75 71 TRP A N 1
ATOM 546 C CA . TRP A 1 71 ? -8.719 23.75 14.445 1 97.75 71 TRP A CA 1
ATOM 547 C C . TRP A 1 71 ? -8.664 22.25 14.227 1 97.75 71 TRP A C 1
ATOM 549 O O . TRP A 1 71 ? -7.613 21.688 13.898 1 97.75 71 TRP A O 1
ATOM 559 N N . GLY A 1 72 ? -9.805 21.625 14.453 1 96.44 72 GLY A N 1
ATOM 560 C CA . GLY A 1 72 ? -9.883 20.172 14.32 1 96.44 72 GLY A CA 1
ATOM 561 C C . GLY A 1 72 ? -10.891 19.719 13.281 1 96.44 72 GLY A C 1
ATOM 562 O O . GLY A 1 72 ? -11.781 20.484 12.906 1 96.44 72 GLY A O 1
ATOM 563 N N . GLU A 1 73 ? -10.734 18.547 12.859 1 92.31 73 GLU A N 1
ATOM 564 C CA . GLU A 1 73 ? -11.578 17.984 11.812 1 92.31 73 GLU A CA 1
ATOM 565 C C . GLU A 1 73 ? -13.023 17.844 12.281 1 92.31 73 GLU A C 1
ATOM 567 O O . GLU A 1 73 ? -13.953 18.141 11.539 1 92.31 73 GLU A O 1
ATOM 572 N N . GLU A 1 74 ? -13.227 17.438 13.516 1 91.12 74 GLU A N 1
ATOM 573 C CA . GLU A 1 74 ? -14.555 17.062 13.992 1 91.12 74 GLU A CA 1
ATOM 574 C C . GLU A 1 74 ? -15.289 18.25 14.586 1 91.12 74 GLU A C 1
ATOM 576 O O . GLU A 1 74 ? -16.484 18.438 14.352 1 91.12 74 GLU A O 1
ATOM 581 N N . PHE A 1 75 ? -14.555 19.094 15.383 1 93.12 75 PHE A N 1
ATOM 582 C CA . PHE A 1 75 ? -15.234 20.156 16.125 1 93.12 75 PHE A CA 1
ATOM 583 C C . PHE A 1 75 ? -14.891 21.516 15.539 1 93.12 75 PHE A C 1
ATOM 585 O O . PHE A 1 75 ? -15.391 22.547 16.016 1 93.12 75 PHE A O 1
ATOM 592 N N . GLY A 1 76 ? -14.148 21.5 14.508 1 93.69 76 GLY A N 1
ATOM 593 C CA . GLY A 1 76 ? -13.828 22.734 13.828 1 93.69 76 GLY A CA 1
ATOM 594 C C . GLY A 1 76 ? -12.961 23.672 14.656 1 93.69 76 GLY A C 1
ATOM 595 O O . GLY A 1 76 ? -12.062 23.203 15.375 1 93.69 76 GLY A O 1
ATOM 596 N N . GLY A 1 77 ? -13.156 24.984 14.469 1 93.06 77 GLY A N 1
ATOM 597 C CA . GLY A 1 77 ? -12.359 26.047 15.07 1 93.06 77 GLY A CA 1
ATOM 598 C C . GLY A 1 77 ? -11.953 27.109 14.07 1 93.06 77 GLY A C 1
ATOM 599 O O . GLY A 1 77 ? -12.523 27.203 12.984 1 93.06 77 GLY A O 1
ATOM 600 N N . ASP A 1 78 ? -11.062 27.922 14.586 1 88.88 78 ASP A N 1
ATOM 601 C CA . ASP A 1 78 ? -10.625 29.047 13.742 1 88.88 78 ASP A CA 1
ATOM 602 C C . ASP A 1 78 ? -9.391 28.672 12.93 1 88.88 78 ASP A C 1
ATOM 604 O O . ASP A 1 78 ? -8.258 28.844 13.398 1 88.88 78 ASP A O 1
ATOM 608 N N . ALA A 1 79 ? -9.633 28.344 11.68 1 86.44 79 ALA A N 1
ATOM 609 C CA . ALA A 1 79 ? -8.555 27.922 10.797 1 86.44 79 ALA A CA 1
ATOM 610 C C . ALA A 1 79 ? -7.652 29.109 10.438 1 86.44 79 ALA A C 1
ATOM 612 O O . ALA A 1 79 ? -6.512 28.906 10.008 1 86.44 79 ALA A O 1
ATOM 613 N N . ASP A 1 80 ? -8.195 30.266 10.617 1 88.69 80 ASP A N 1
ATOM 614 C CA . ASP A 1 80 ? -7.48 31.469 10.188 1 88.69 80 ASP A CA 1
ATOM 615 C C . ASP A 1 80 ? -6.883 32.219 11.383 1 88.69 80 ASP A C 1
ATOM 617 O O . ASP A 1 80 ? -6.477 33.375 11.266 1 88.69 80 ASP A O 1
ATOM 621 N N . ALA A 1 81 ? -6.844 31.531 12.469 1 89.38 81 ALA A N 1
ATOM 622 C CA . ALA A 1 81 ? -6.301 32.188 13.664 1 89.38 81 ALA A CA 1
ATOM 623 C C . ALA A 1 81 ? -4.855 32.625 13.438 1 89.38 81 ALA A C 1
ATOM 625 O O . ALA A 1 81 ? -4.082 31.922 12.781 1 89.38 81 ALA A O 1
ATOM 626 N N . SER A 1 82 ? -4.59 33.812 13.961 1 90.94 82 SER A N 1
ATOM 627 C CA . SER A 1 82 ? -3.209 34.281 13.969 1 90.94 82 SER A CA 1
ATOM 628 C C . SER A 1 82 ? -2.443 33.719 15.164 1 90.94 82 SER A C 1
ATOM 630 O O . SER A 1 82 ? -3.047 33.25 16.125 1 90.94 82 SER A O 1
ATOM 632 N N . GLY A 1 83 ? -1.117 33.75 15.039 1 94.94 83 GLY A N 1
ATOM 633 C CA . GLY A 1 83 ? -0.305 33.219 16.125 1 94.94 83 GLY A CA 1
ATOM 634 C C . GLY A 1 83 ? -0.234 31.703 16.156 1 94.94 83 GLY A C 1
ATOM 635 O O . GLY A 1 83 ? 0.022 31.078 15.133 1 94.94 83 GLY A O 1
ATOM 636 N N . TRP A 1 84 ? -0.347 31.156 17.375 1 97.19 84 TRP A N 1
ATOM 637 C CA . TRP A 1 84 ? -0.232 29.719 17.562 1 97.19 84 TRP A CA 1
ATOM 638 C C . TRP A 1 84 ? -1.558 29.031 17.266 1 97.19 84 TRP A C 1
ATOM 640 O O . TRP A 1 84 ? -2.596 29.391 17.812 1 97.19 84 TRP A O 1
ATOM 650 N N . LEU A 1 85 ? -1.539 28.031 16.359 1 97.75 85 LEU A N 1
ATOM 651 C CA . LEU A 1 85 ? -2.711 27.266 15.938 1 97.75 85 LEU A CA 1
ATOM 652 C C . LEU A 1 85 ? -2.416 25.781 15.945 1 97.75 85 LEU A C 1
ATOM 654 O O . LEU A 1 85 ? -1.512 25.312 15.242 1 97.75 85 LEU A O 1
ATOM 658 N N . TRP A 1 86 ? -3.182 25.062 16.766 1 98.5 86 TRP A N 1
ATOM 659 C CA . TRP A 1 86 ? -3.143 23.609 16.719 1 98.5 86 TRP A CA 1
ATOM 660 C C . TRP A 1 86 ? -4.043 23.078 15.609 1 98.5 86 TRP A C 1
ATOM 662 O O . TRP A 1 86 ? -5.176 23.531 15.453 1 98.5 86 TRP A O 1
ATOM 672 N N . LEU A 1 87 ? -3.502 22.203 14.781 1 98.56 87 LEU A N 1
ATOM 673 C CA . LEU A 1 87 ? -4.254 21.469 13.773 1 98.56 87 LEU A CA 1
ATOM 674 C C . LEU A 1 87 ? -4.371 20 14.156 1 98.56 87 LEU A C 1
ATOM 676 O O . LEU A 1 87 ? -3.365 19.344 14.43 1 98.56 87 LEU A O 1
ATOM 680 N N . VAL A 1 88 ? -5.648 19.5 14.148 1 98.56 88 VAL A N 1
ATOM 681 C CA . VAL A 1 88 ? -5.863 18.172 14.727 1 98.56 88 VAL A CA 1
ATOM 682 C C . VAL A 1 88 ? -6.727 17.344 13.781 1 98.56 88 VAL A C 1
ATOM 684 O O . VAL A 1 88 ? -7.82 17.75 13.398 1 98.56 88 VAL A O 1
ATOM 687 N N . ASP A 1 89 ? -6.211 16.234 13.367 1 98 89 ASP A N 1
ATOM 688 C CA . ASP A 1 89 ? -6.961 15.133 12.766 1 98 89 ASP A CA 1
ATOM 689 C C . ASP A 1 89 ? -6.902 13.883 13.633 1 98 89 ASP A C 1
ATOM 691 O O . ASP A 1 89 ? -5.918 13.141 13.602 1 98 89 ASP A O 1
ATOM 695 N N . PRO A 1 90 ? -7.934 13.617 14.359 1 97.44 90 PRO A N 1
ATOM 696 C CA . PRO A 1 90 ? -7.887 12.531 15.336 1 97.44 90 PRO A CA 1
ATOM 697 C C . PRO A 1 90 ? -7.766 11.156 14.672 1 97.44 90 PRO A C 1
ATOM 699 O O . PRO A 1 90 ? -7.152 10.25 15.242 1 97.44 90 PRO A O 1
ATOM 702 N N . LEU A 1 91 ? -8.398 11.023 13.562 1 95.44 91 LEU A N 1
ATOM 703 C CA . LEU A 1 91 ? -8.414 9.742 12.875 1 95.44 91 LEU A CA 1
ATOM 704 C C . LEU A 1 91 ? -8.258 9.922 11.375 1 95.44 91 LEU A C 1
ATOM 706 O O . LEU A 1 91 ? -9.242 9.898 10.633 1 95.44 91 LEU A O 1
ATOM 710 N N . ASP A 1 92 ? -7.016 10.023 10.953 1 94 92 ASP A N 1
ATOM 711 C CA . ASP A 1 92 ? -6.703 10.047 9.523 1 94 92 ASP A CA 1
ATOM 712 C C . ASP A 1 92 ? -6.629 8.625 8.953 1 94 92 ASP A C 1
ATOM 714 O O . ASP A 1 92 ? -5.805 7.82 9.391 1 94 92 ASP A O 1
ATOM 718 N N . GLY A 1 93 ? -7.371 8.391 7.902 1 93.12 93 GLY A N 1
ATOM 719 C CA . GLY A 1 93 ? -7.512 7.039 7.391 1 93.12 93 GLY A CA 1
ATOM 720 C C . GLY A 1 93 ? -8.805 6.367 7.82 1 93.12 93 GLY A C 1
ATOM 721 O O . GLY A 1 93 ? -8.812 5.18 8.148 1 93.12 93 GLY A O 1
ATOM 722 N N . THR A 1 94 ? -9.883 7.109 7.812 1 89.19 94 THR A N 1
ATOM 723 C CA . THR A 1 94 ? -11.188 6.637 8.242 1 89.19 94 THR A CA 1
ATOM 724 C C . THR A 1 94 ? -11.648 5.453 7.395 1 89.19 94 THR A C 1
ATOM 726 O O . THR A 1 94 ? -12.227 4.496 7.91 1 89.19 94 THR A O 1
ATOM 729 N N . LYS A 1 95 ? -11.375 5.496 6.145 1 87.81 95 LYS A N 1
ATOM 730 C CA . LYS A 1 95 ? -11.781 4.41 5.258 1 87.81 95 LYS A CA 1
ATOM 731 C C . LYS A 1 95 ? -11.055 3.113 5.613 1 87.81 95 LYS A C 1
ATOM 733 O O . LYS A 1 95 ? -11.656 2.037 5.582 1 87.81 95 LYS A O 1
ATOM 738 N N . SER A 1 96 ? -9.805 3.236 5.875 1 88.56 96 SER A N 1
ATOM 739 C CA . SER A 1 96 ? -9.07 2.07 6.348 1 88.56 96 SER A CA 1
ATOM 740 C C . SER A 1 96 ? -9.641 1.553 7.664 1 88.56 96 SER A C 1
ATOM 742 O O . SER A 1 96 ? -9.82 0.345 7.836 1 88.56 96 SER A O 1
ATOM 744 N N . PHE A 1 97 ? -9.969 2.451 8.547 1 89.25 97 PHE A N 1
ATOM 745 C CA . PHE A 1 97 ? -10.516 2.117 9.859 1 89.25 97 PHE A CA 1
ATOM 746 C C . PHE A 1 97 ? -11.812 1.333 9.711 1 89.25 97 PHE A C 1
ATOM 748 O O . PHE A 1 97 ? -11.992 0.292 10.352 1 89.25 97 PHE A O 1
ATOM 755 N N . VAL A 1 98 ? -12.625 1.743 8.867 1 84.81 98 VAL A N 1
ATOM 756 C CA . VAL A 1 98 ? -13.953 1.161 8.695 1 84.81 98 VAL A CA 1
ATOM 757 C C . VAL A 1 98 ? -13.828 -0.24 8.102 1 84.81 98 VAL A C 1
ATOM 759 O O . VAL A 1 98 ? -14.633 -1.124 8.414 1 84.81 98 VAL A O 1
ATOM 762 N N . ARG A 1 99 ? -12.711 -0.478 7.367 1 83 99 ARG A N 1
ATOM 763 C CA . ARG A 1 99 ? -12.523 -1.773 6.723 1 83 99 ARG A CA 1
ATOM 764 C C . ARG A 1 99 ? -11.648 -2.688 7.578 1 83 99 ARG A C 1
ATOM 766 O O . ARG A 1 99 ? -11.297 -3.789 7.152 1 83 99 ARG A O 1
ATOM 773 N N . GLY A 1 100 ? -11.297 -2.162 8.688 1 84.38 100 GLY A N 1
ATOM 774 C CA . GLY A 1 100 ? -10.484 -2.961 9.594 1 84.38 100 GLY A CA 1
ATOM 775 C C . GLY A 1 100 ? -9.016 -2.992 9.211 1 84.38 100 GLY A C 1
ATOM 776 O O . GLY A 1 100 ? -8.266 -3.859 9.672 1 84.38 100 GLY A O 1
ATOM 777 N N . ASN A 1 101 ? -8.641 -2.143 8.32 1 85.44 101 ASN A N 1
ATOM 778 C CA . ASN A 1 101 ? -7.23 -1.985 7.965 1 85.44 101 ASN A CA 1
ATOM 779 C C . ASN A 1 101 ? -6.496 -1.101 8.969 1 85.44 101 ASN A C 1
ATOM 781 O O . ASN A 1 101 ? -7.02 -0.066 9.391 1 85.44 101 ASN A O 1
ATOM 785 N N . PRO A 1 102 ? -5.352 -1.506 9.359 1 88.25 102 PRO A N 1
ATOM 786 C CA . PRO A 1 102 ? -4.66 -0.813 10.453 1 88.25 102 PRO A CA 1
ATOM 787 C C . PRO A 1 102 ? -3.943 0.453 9.984 1 88.25 102 PRO A C 1
ATOM 789 O O . PRO A 1 102 ? -3.197 1.062 10.758 1 88.25 102 PRO A O 1
ATOM 792 N N . VAL A 1 103 ? -4.207 0.927 8.805 1 92.38 103 VAL A N 1
ATOM 793 C CA . VAL A 1 103 ? -3.48 2.062 8.25 1 92.38 103 VAL A CA 1
ATOM 794 C C . VAL A 1 103 ? -4.25 3.354 8.523 1 92.38 103 VAL A C 1
ATOM 796 O O . VAL A 1 103 ? -4.82 3.949 7.609 1 92.38 103 VAL A O 1
ATOM 799 N N . PHE A 1 104 ? -4.188 3.77 9.805 1 94.88 104 PHE A N 1
ATOM 800 C CA . PHE A 1 104 ? -4.746 5.043 10.242 1 94.88 104 PHE A CA 1
ATOM 801 C C . PHE A 1 104 ? -3.916 5.637 11.375 1 94.88 104 PHE A C 1
ATOM 803 O O . PHE A 1 104 ? -3.143 4.93 12.023 1 94.88 104 PHE A O 1
ATOM 810 N N . SER A 1 105 ? -4.059 6.93 11.5 1 97.75 105 SER A N 1
ATOM 811 C CA . SER A 1 105 ? -3.211 7.613 12.469 1 97.75 105 SER A CA 1
ATOM 812 C C . SER A 1 105 ? -3.904 8.844 13.039 1 97.75 105 SER A C 1
ATOM 814 O O . SER A 1 105 ? -4.949 9.266 12.539 1 97.75 105 SER A O 1
ATOM 816 N N . THR A 1 106 ? -3.35 9.281 14.172 1 98.5 106 THR A N 1
ATOM 817 C CA . THR A 1 106 ? -3.695 10.578 14.75 1 98.5 106 THR A CA 1
ATOM 818 C C . THR A 1 106 ? -2.652 11.625 14.391 1 98.5 106 THR A C 1
ATOM 820 O O . THR A 1 106 ? -1.455 11.422 14.594 1 98.5 106 THR A O 1
ATOM 823 N N . GLN A 1 107 ? -3.156 12.719 13.828 1 98.69 107 GLN A N 1
ATOM 824 C CA . GLN A 1 107 ? -2.279 13.812 13.422 1 98.69 107 GLN A CA 1
ATOM 825 C C . GLN A 1 107 ? -2.482 15.039 14.305 1 98.69 107 GLN A C 1
ATOM 827 O O . GLN A 1 107 ? -3.607 15.523 14.445 1 98.69 107 GLN A O 1
ATOM 832 N N . ILE A 1 108 ? -1.392 15.57 14.898 1 98.88 108 ILE A N 1
ATOM 833 C CA . ILE A 1 108 ? -1.406 16.812 15.672 1 98.88 108 ILE A CA 1
ATOM 834 C C . ILE A 1 108 ? -0.265 17.719 15.219 1 98.88 108 ILE A C 1
ATOM 836 O O . ILE A 1 108 ? 0.905 17.328 15.273 1 98.88 108 ILE A O 1
ATOM 840 N N . ALA A 1 109 ? -0.633 18.875 14.781 1 98.81 109 ALA A N 1
ATOM 841 C CA . ALA A 1 109 ? 0.37 19.844 14.352 1 98.81 109 ALA A CA 1
ATOM 842 C C . ALA A 1 109 ? 0.221 21.156 15.109 1 98.81 109 ALA A C 1
ATOM 844 O O . ALA A 1 109 ? -0.856 21.469 15.625 1 98.81 109 ALA A O 1
ATOM 845 N N . LEU A 1 110 ? 1.312 21.891 15.258 1 98.62 110 LEU A N 1
ATOM 846 C CA . LEU A 1 110 ? 1.332 23.25 15.773 1 98.62 110 LEU A CA 1
ATOM 847 C C . LEU A 1 110 ? 1.983 24.203 14.766 1 98.62 110 LEU A C 1
ATOM 849 O O . LEU A 1 110 ? 3.146 24.016 14.398 1 98.62 110 LEU A O 1
ATOM 853 N N . TRP A 1 111 ? 1.13 25.109 14.312 1 97.88 111 TRP A N 1
ATOM 854 C CA . TRP A 1 111 ? 1.611 26.125 13.383 1 97.88 111 TRP A CA 1
ATOM 855 C C . TRP A 1 111 ? 1.727 27.469 14.07 1 97.88 111 TRP A C 1
ATOM 857 O O . TRP A 1 111 ? 1.03 27.734 15.047 1 97.88 111 TRP A O 1
ATOM 867 N N . HIS A 1 112 ? 2.631 28.312 13.656 1 97.12 112 HIS A N 1
ATOM 868 C CA . HIS A 1 112 ? 2.736 29.719 14.062 1 97.12 112 HIS A CA 1
ATOM 869 C C . HIS A 1 112 ? 2.66 30.641 12.852 1 97.12 112 HIS A C 1
ATOM 871 O O . HIS A 1 112 ? 3.572 30.672 12.023 1 97.12 112 HIS A O 1
ATOM 877 N N . ASP A 1 113 ? 1.541 31.359 12.75 1 95.06 113 ASP A N 1
ATOM 878 C CA . ASP A 1 113 ? 1.296 32.281 11.633 1 95.06 113 ASP A CA 1
ATOM 879 C C . ASP A 1 113 ? 1.458 31.547 10.297 1 95.06 113 ASP A C 1
ATOM 881 O O . ASP A 1 113 ? 2.164 32.031 9.406 1 95.06 113 ASP A O 1
ATOM 885 N N . GLY A 1 114 ? 0.934 30.328 10.297 1 94.31 114 GLY A N 1
ATOM 886 C CA . GLY A 1 114 ? 0.857 29.578 9.047 1 94.31 114 GLY A CA 1
ATOM 887 C C . GLY A 1 114 ? 2.094 28.75 8.781 1 94.31 114 GLY A C 1
ATOM 888 O O . GLY A 1 114 ? 2.15 28.016 7.789 1 94.31 114 GLY A O 1
ATOM 889 N N . VAL A 1 115 ? 3.072 28.828 9.672 1 95.5 115 VAL A N 1
ATOM 890 C CA . VAL A 1 115 ? 4.316 28.094 9.484 1 95.5 115 VAL A CA 1
ATOM 891 C C . VAL A 1 115 ? 4.32 26.859 10.367 1 95.5 115 VAL A C 1
ATOM 893 O O . VAL A 1 115 ? 4.121 26.953 11.586 1 95.5 115 VAL A O 1
ATOM 896 N N . PRO A 1 116 ? 4.551 25.688 9.781 1 97.88 116 PRO A N 1
ATOM 897 C CA . PRO A 1 116 ? 4.629 24.484 10.609 1 97.88 116 PRO A CA 1
ATOM 898 C C . PRO A 1 116 ? 5.793 24.516 11.594 1 97.88 116 PRO A C 1
ATOM 900 O O . PRO A 1 116 ? 6.941 24.75 11.195 1 97.88 116 PRO A O 1
ATOM 903 N N . MET A 1 117 ? 5.473 24.281 12.898 1 98.38 117 MET A N 1
ATOM 904 C CA . MET A 1 117 ? 6.5 24.359 13.938 1 98.38 117 MET A CA 1
ATOM 905 C C . MET A 1 117 ? 6.695 23.016 14.609 1 98.38 117 MET A C 1
ATOM 907 O O . MET A 1 117 ? 7.793 22.703 15.086 1 98.38 117 MET A O 1
ATOM 911 N N . LEU A 1 118 ? 5.668 22.281 14.672 1 98.69 118 LEU A N 1
ATOM 912 C CA . LEU A 1 118 ? 5.664 20.969 15.328 1 98.69 118 LEU A CA 1
ATOM 913 C C . LEU A 1 118 ? 4.672 20.031 14.664 1 98.69 118 LEU A C 1
ATOM 915 O O . LEU A 1 118 ? 3.6 20.453 14.227 1 98.69 118 LEU A O 1
ATOM 919 N N . GLY A 1 119 ? 5.062 18.766 14.516 1 98.88 119 GLY A N 1
ATOM 920 C CA . GLY A 1 119 ? 4.176 17.719 14.016 1 98.88 119 GLY A CA 1
ATOM 921 C C . GLY A 1 119 ? 4.328 16.406 14.75 1 98.88 119 GLY A C 1
ATOM 922 O O . GLY A 1 119 ? 5.449 15.984 15.055 1 98.88 119 GLY A O 1
ATOM 923 N N . VAL A 1 120 ? 3.17 15.797 15.078 1 98.94 120 VAL A N 1
ATOM 924 C CA . VAL A 1 120 ? 3.102 14.461 15.672 1 98.94 120 VAL A CA 1
ATOM 925 C C . VAL A 1 120 ? 2.131 13.594 14.867 1 98.94 120 VAL A C 1
ATOM 927 O O . VAL A 1 120 ? 0.993 13.992 14.617 1 98.94 120 VAL A O 1
ATOM 930 N N . SER A 1 121 ? 2.6 12.5 14.43 1 98.88 121 SER A N 1
ATOM 931 C CA . SER A 1 121 ? 1.81 11.453 13.789 1 98.88 121 SER A CA 1
ATOM 932 C C . SER A 1 121 ? 1.872 10.148 14.578 1 98.88 121 SER A C 1
ATOM 934 O O . SER A 1 121 ? 2.916 9.5 14.633 1 98.88 121 SER A O 1
ATOM 936 N N . HIS A 1 122 ? 0.725 9.773 15.164 1 98.75 122 HIS A N 1
ATOM 937 C CA . HIS A 1 122 ? 0.688 8.594 16.016 1 98.75 122 HIS A CA 1
ATOM 938 C C . HIS A 1 122 ? -0.217 7.512 15.43 1 98.75 122 HIS A C 1
ATOM 940 O O . HIS A 1 122 ? -1.358 7.789 15.055 1 98.75 122 HIS A O 1
ATOM 946 N N . VAL A 1 123 ? 0.364 6.344 15.336 1 98 123 VAL A N 1
ATOM 947 C CA . VAL A 1 123 ? -0.351 5.188 14.805 1 98 123 VAL A CA 1
ATOM 948 C C . VAL A 1 123 ? -0.922 4.355 15.945 1 98 123 VAL A C 1
ATOM 950 O O . VAL A 1 123 ? -0.187 3.631 16.625 1 98 123 VAL A O 1
ATOM 953 N N . PRO A 1 124 ? -2.223 4.41 16.109 1 96.88 124 PRO A N 1
ATOM 954 C CA . PRO A 1 124 ? -2.799 3.703 17.25 1 96.88 124 PRO A CA 1
ATOM 955 C C . PRO A 1 124 ? -2.492 2.207 17.234 1 96.88 124 PRO A C 1
ATOM 957 O O . PRO A 1 124 ? -2.137 1.636 18.281 1 96.88 124 PRO A O 1
ATOM 960 N N . VAL A 1 125 ? -2.631 1.608 16.062 1 92.94 125 VAL A N 1
ATOM 961 C CA . VAL A 1 125 ? -2.34 0.183 15.953 1 92.94 125 VAL A CA 1
ATOM 962 C C . VAL A 1 125 ? -0.829 -0.036 15.922 1 92.94 125 VAL A C 1
ATOM 964 O O . VAL A 1 125 ? -0.145 0.433 15.008 1 92.94 125 VAL A O 1
ATOM 967 N N . GLY A 1 126 ? -0.293 -0.681 16.922 1 90.69 126 GLY A N 1
ATOM 968 C CA . GLY A 1 126 ? 1.141 -0.922 16.969 1 90.69 126 GLY A CA 1
ATOM 969 C C . GLY A 1 126 ? 1.898 0.138 17.75 1 90.69 126 GLY A C 1
ATOM 970 O O . GLY A 1 126 ? 3.023 -0.098 18.188 1 90.69 126 GLY A O 1
ATOM 971 N N . GLY A 1 127 ? 1.412 1.382 17.703 1 95.31 127 GLY A N 1
ATOM 972 C CA . GLY A 1 127 ? 1.952 2.395 18.594 1 95.31 127 GLY A CA 1
ATOM 973 C C . GLY A 1 127 ? 3.078 3.199 17.969 1 95.31 127 GLY A C 1
ATOM 974 O O . GLY A 1 127 ? 3.746 3.977 18.656 1 95.31 127 GLY A O 1
ATOM 975 N N . GLU A 1 128 ? 3.338 3.074 16.75 1 96.69 128 GLU A N 1
ATOM 976 C CA . GLU A 1 128 ? 4.379 3.865 16.109 1 96.69 128 GLU A CA 1
ATOM 977 C C . GLU A 1 128 ? 4.074 5.355 16.188 1 96.69 128 GLU A C 1
ATOM 979 O O . GLU A 1 128 ? 2.92 5.77 16.031 1 96.69 128 GLU A O 1
ATOM 984 N N . SER A 1 129 ? 5.141 6.105 16.438 1 98.44 129 SER A N 1
ATOM 985 C CA . SER A 1 129 ? 4.969 7.551 16.531 1 98.44 129 SER A CA 1
ATOM 986 C C . SER A 1 129 ? 6.094 8.289 15.812 1 98.44 129 SER A C 1
ATOM 988 O O . SER A 1 129 ? 7.27 8.016 16.047 1 98.44 129 SER A O 1
ATOM 990 N N . ALA A 1 130 ? 5.703 9.18 14.945 1 98.88 130 ALA A N 1
ATOM 991 C CA . ALA A 1 130 ? 6.629 10.086 14.273 1 98.88 130 ALA A CA 1
ATOM 992 C C . ALA A 1 130 ? 6.422 11.523 14.734 1 98.88 130 ALA A C 1
ATOM 994 O O . ALA A 1 130 ? 5.293 11.938 15.008 1 98.88 130 ALA A O 1
ATOM 995 N N . TRP A 1 131 ? 7.527 12.266 14.844 1 98.94 131 TRP A N 1
ATOM 996 C CA . TRP A 1 131 ? 7.379 13.664 15.242 1 98.94 131 TRP A CA 1
ATOM 997 C C . TRP A 1 131 ? 8.562 14.492 14.758 1 98.94 131 TRP A C 1
ATOM 999 O O . TRP A 1 131 ? 9.594 13.945 14.367 1 98.94 131 TRP A O 1
ATOM 1009 N N . ALA A 1 132 ? 8.336 15.766 14.727 1 98.81 132 ALA A N 1
ATOM 1010 C CA . ALA A 1 132 ? 9.383 16.734 14.406 1 98.81 132 ALA A CA 1
ATOM 1011 C C . ALA A 1 132 ? 9.055 18.109 14.992 1 98.81 132 ALA A C 1
ATOM 1013 O O . ALA A 1 132 ? 7.883 18.453 15.156 1 98.81 132 ALA A O 1
ATOM 1014 N N . CYS A 1 133 ? 10.055 18.812 15.359 1 98.31 133 CYS A N 1
ATOM 1015 C CA . CYS A 1 133 ? 10.039 20.25 15.609 1 98.31 133 CYS A CA 1
ATOM 1016 C C . CYS A 1 133 ? 10.938 20.984 14.625 1 98.31 133 CYS A C 1
ATOM 1018 O O . CYS A 1 133 ? 11.969 20.453 14.203 1 98.31 133 CYS A O 1
ATOM 1020 N N . ARG A 1 134 ? 10.484 22.141 14.305 1 97.56 134 ARG A N 1
ATOM 1021 C CA . ARG A 1 134 ? 11.273 22.906 13.344 1 97.56 134 ARG A CA 1
ATOM 1022 C C . ARG A 1 134 ? 12.711 23.078 13.828 1 97.56 134 ARG A C 1
ATOM 1024 O O . ARG A 1 134 ? 12.945 23.578 14.93 1 97.56 134 ARG A O 1
ATOM 1031 N N . GLY A 1 135 ? 13.633 22.609 13.023 1 97 135 GLY A N 1
ATOM 1032 C CA . GLY A 1 135 ? 15.047 22.781 13.312 1 97 135 GLY A CA 1
ATOM 1033 C C . GLY A 1 135 ? 15.633 21.672 14.148 1 97 135 GLY A C 1
ATOM 1034 O O . GLY A 1 135 ? 16.828 21.688 14.461 1 97 135 GLY A O 1
ATOM 1035 N N . ASP A 1 136 ? 14.883 20.656 14.484 1 97.25 136 ASP A N 1
ATOM 1036 C CA . ASP A 1 136 ? 15.359 19.656 15.438 1 97.25 136 ASP A CA 1
ATOM 1037 C C . ASP A 1 136 ? 15.391 18.266 14.812 1 97.25 136 ASP A C 1
ATOM 1039 O O . ASP A 1 136 ? 15.586 17.281 15.516 1 97.25 136 ASP A O 1
ATOM 1043 N N . GLY A 1 137 ? 15.133 18.141 13.57 1 98.38 137 GLY A N 1
ATOM 1044 C CA . GLY A 1 137 ? 15.133 16.844 12.93 1 98.38 137 GLY A CA 1
ATOM 1045 C C . GLY A 1 137 ? 13.82 16.094 13.094 1 98.38 137 GLY A C 1
ATOM 1046 O O . GLY A 1 137 ? 12.883 16.594 13.719 1 98.38 137 GLY A O 1
ATOM 1047 N N . ALA A 1 138 ? 13.703 14.977 12.516 1 98.88 138 ALA A N 1
ATOM 1048 C CA . ALA A 1 138 ? 12.531 14.109 12.578 1 98.88 138 ALA A CA 1
ATOM 1049 C C . ALA A 1 138 ? 12.859 12.789 13.258 1 98.88 138 ALA A C 1
ATOM 1051 O O . ALA A 1 138 ? 13.977 12.281 13.125 1 98.88 138 ALA A O 1
ATOM 1052 N N . TYR A 1 139 ? 11.891 12.266 13.961 1 98.81 139 TYR A N 1
ATOM 1053 C CA . TYR A 1 139 ? 12.07 11.039 14.727 1 98.81 139 TYR A CA 1
ATOM 1054 C C . TYR A 1 139 ? 10.898 10.086 14.523 1 98.81 139 TYR A C 1
ATOM 1056 O O . TYR A 1 139 ? 9.758 10.523 14.391 1 98.81 139 TYR A O 1
ATOM 1064 N N . ILE A 1 140 ? 11.219 8.805 14.5 1 98.5 140 ILE A N 1
ATOM 1065 C CA . ILE A 1 140 ? 10.219 7.746 14.586 1 98.5 140 ILE A CA 1
ATOM 1066 C C . ILE A 1 140 ? 10.594 6.777 15.703 1 98.5 140 ILE A C 1
ATOM 1068 O O . ILE A 1 140 ? 11.695 6.227 15.719 1 98.5 140 ILE A O 1
ATOM 1072 N N . ASP A 1 141 ? 9.742 6.707 16.578 1 97.44 141 ASP A N 1
ATOM 1073 C CA . ASP A 1 141 ? 9.922 5.848 17.75 1 97.44 141 ASP A CA 1
ATOM 1074 C C . ASP A 1 141 ? 11.25 6.137 18.438 1 97.44 141 ASP A C 1
ATOM 1076 O O . ASP A 1 141 ? 11.984 5.211 18.797 1 97.44 141 ASP A O 1
ATOM 1080 N N . GLY A 1 142 ? 11.531 7.336 18.484 1 97.19 142 GLY A N 1
ATOM 1081 C CA . GLY A 1 142 ? 12.688 7.773 19.25 1 97.19 142 GLY A CA 1
ATOM 1082 C C . GLY A 1 142 ? 13.977 7.773 18.453 1 97.19 142 GLY A C 1
ATOM 1083 O O . GLY A 1 142 ? 15 8.273 18.906 1 97.19 142 GLY A O 1
ATOM 1084 N N . GLU A 1 143 ? 13.945 7.316 17.281 1 97.69 143 GLU A N 1
ATOM 1085 C CA . GLU A 1 143 ? 15.125 7.285 16.422 1 97.69 143 GLU A CA 1
ATOM 1086 C C . GLU A 1 143 ? 15.062 8.383 15.359 1 97.69 143 GLU A C 1
ATOM 1088 O O . GLU A 1 143 ? 14.039 8.555 14.695 1 97.69 143 GLU A O 1
ATOM 1093 N N . ARG A 1 144 ? 16.172 9.094 15.242 1 98.44 144 ARG A N 1
ATOM 1094 C CA . ARG A 1 144 ? 16.219 10.102 14.195 1 98.44 144 ARG A CA 1
ATOM 1095 C C . ARG A 1 144 ? 16.172 9.461 12.812 1 98.44 144 ARG A C 1
ATOM 1097 O O . ARG A 1 144 ? 16.797 8.43 12.578 1 98.44 144 ARG A O 1
ATOM 1104 N N . VAL A 1 145 ? 15.43 10.039 11.945 1 98.38 145 VAL A N 1
ATOM 1105 C CA . VAL A 1 145 ? 15.266 9.469 10.617 1 98.38 145 VAL A CA 1
ATOM 1106 C C . VAL A 1 145 ? 15.672 10.484 9.555 1 98.38 145 VAL A C 1
ATOM 1108 O O . VAL A 1 145 ? 15.719 11.688 9.828 1 98.38 145 VAL A O 1
ATOM 1111 N N . ARG A 1 146 ? 16.031 9.961 8.383 1 98.56 146 ARG A N 1
ATOM 1112 C CA . ARG A 1 146 ? 16.391 10.773 7.234 1 98.56 146 ARG A CA 1
ATOM 1113 C C . ARG A 1 146 ? 15.867 10.172 5.941 1 98.56 146 ARG A C 1
ATOM 1115 O O . ARG A 1 146 ? 15.867 8.953 5.773 1 98.56 146 ARG A O 1
ATOM 1122 N N . THR A 1 147 ? 15.445 11.023 5.066 1 98.56 147 THR A N 1
ATOM 1123 C CA . THR A 1 147 ? 15.039 10.562 3.746 1 98.56 147 THR A CA 1
ATOM 1124 C C . THR A 1 147 ? 16.234 10.008 2.973 1 98.56 147 THR A C 1
ATOM 1126 O O . THR A 1 147 ? 17.375 10.281 3.32 1 98.56 147 THR A O 1
ATOM 1129 N N . ALA A 1 148 ? 15.961 9.242 1.961 1 97.44 148 ALA A N 1
ATOM 1130 C CA . ALA A 1 148 ? 17 8.672 1.101 1 97.44 148 ALA A CA 1
ATOM 1131 C C . ALA A 1 148 ? 17.641 9.75 0.239 1 97.44 148 ALA A C 1
ATOM 1133 O O . ALA A 1 148 ? 17.156 10.883 0.166 1 97.44 148 ALA A O 1
ATOM 1134 N N . ALA A 1 149 ? 18.766 9.359 -0.425 1 98.06 149 ALA A N 1
ATOM 1135 C CA . ALA A 1 149 ? 19.531 10.32 -1.219 1 98.06 149 ALA A CA 1
ATOM 1136 C C . ALA A 1 149 ? 19.125 10.258 -2.689 1 98.06 149 ALA A C 1
ATOM 1138 O O . ALA A 1 149 ? 19.812 10.812 -3.551 1 98.06 149 ALA A O 1
ATOM 1139 N N . THR A 1 150 ? 18.016 9.641 -2.963 1 98.12 150 THR A N 1
ATOM 1140 C CA . THR A 1 150 ? 17.578 9.414 -4.332 1 98.12 150 THR A CA 1
ATOM 1141 C C . THR A 1 150 ? 17.359 10.734 -5.062 1 98.12 150 THR A C 1
ATOM 1143 O O . THR A 1 150 ? 16.672 11.617 -4.559 1 98.12 150 THR A O 1
ATOM 1146 N N . THR A 1 151 ? 17.875 10.812 -6.363 1 98.56 151 THR A N 1
ATOM 1147 C CA . THR A 1 151 ? 17.812 12.102 -7.039 1 98.56 151 THR A CA 1
ATOM 1148 C C . THR A 1 151 ? 17.125 11.977 -8.391 1 98.56 151 THR A C 1
ATOM 1150 O O . THR A 1 151 ? 16.766 12.984 -9.016 1 98.56 151 THR A O 1
ATOM 1153 N N . THR A 1 152 ? 16.875 10.703 -8.875 1 98.56 152 THR A N 1
ATOM 1154 C CA . THR A 1 152 ? 16.297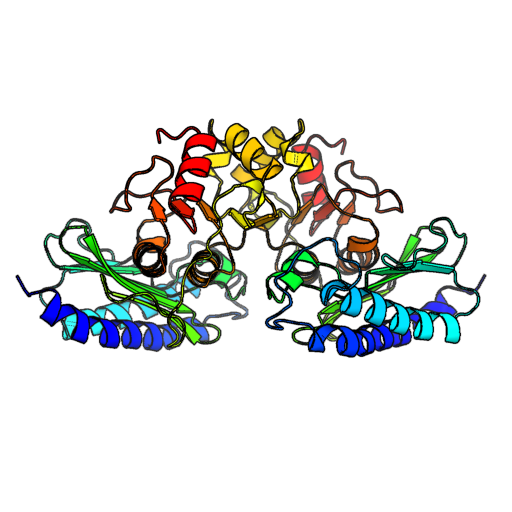 10.523 -10.203 1 98.56 152 THR A CA 1
ATOM 1155 C C . THR A 1 152 ? 14.992 9.727 -10.125 1 98.56 152 THR A C 1
ATOM 1157 O O . THR A 1 152 ? 14.805 8.922 -9.211 1 98.56 152 THR A O 1
ATOM 1160 N N . ILE A 1 153 ? 14.141 9.977 -11.07 1 98.56 153 ILE A N 1
ATOM 1161 C CA . ILE A 1 153 ? 12.875 9.258 -11.148 1 98.56 153 ILE A CA 1
ATOM 1162 C C . ILE A 1 153 ? 13.141 7.77 -11.375 1 98.56 153 ILE A C 1
ATOM 1164 O O . ILE A 1 153 ? 12.492 6.914 -10.773 1 98.56 153 ILE A O 1
ATOM 1168 N N . GLU A 1 154 ? 14.164 7.43 -12.156 1 98.12 154 GLU A N 1
ATOM 1169 C CA . GLU A 1 154 ? 14.484 6.062 -12.555 1 98.12 154 GLU A CA 1
ATOM 1170 C C . GLU A 1 154 ? 14.93 5.23 -11.359 1 98.12 154 GLU A C 1
ATOM 1172 O O . GLU A 1 154 ? 14.836 4 -11.383 1 98.12 154 GLU A O 1
ATOM 1177 N N . SER A 1 155 ? 15.32 5.859 -10.305 1 97.19 155 SER A N 1
ATOM 1178 C CA . SER A 1 155 ? 15.773 5.156 -9.117 1 97.19 155 SER A CA 1
ATOM 1179 C C . SER A 1 155 ? 14.766 5.289 -7.977 1 97.19 155 SER A C 1
ATOM 1181 O O . SER A 1 155 ? 15.023 4.824 -6.859 1 97.19 155 SER A O 1
ATOM 1183 N N . ALA A 1 156 ? 13.609 5.875 -8.25 1 98.25 156 ALA A N 1
ATOM 1184 C CA . ALA A 1 156 ? 12.703 6.273 -7.176 1 98.25 156 ALA A CA 1
ATOM 1185 C C . ALA A 1 156 ? 11.586 5.25 -6.988 1 98.25 156 ALA A C 1
ATOM 1187 O O . ALA A 1 156 ? 10.992 4.789 -7.965 1 98.25 156 ALA A O 1
ATOM 1188 N N . ALA A 1 157 ? 11.406 4.863 -5.773 1 97.25 157 ALA A N 1
ATOM 1189 C CA . ALA A 1 157 ? 10.156 4.227 -5.367 1 97.25 157 ALA A CA 1
ATOM 1190 C C . ALA A 1 157 ? 9.102 5.27 -5.012 1 97.25 157 ALA A C 1
ATOM 1192 O O . ALA A 1 157 ? 9.289 6.062 -4.09 1 97.25 157 ALA A O 1
ATOM 1193 N N . ILE A 1 158 ? 7.957 5.238 -5.723 1 98.25 158 ILE A N 1
ATOM 1194 C CA . ILE A 1 158 ? 6.965 6.305 -5.617 1 98.25 158 ILE A CA 1
ATOM 1195 C C . ILE A 1 158 ? 5.645 5.73 -5.109 1 98.25 158 ILE A C 1
ATOM 1197 O O . ILE A 1 158 ? 5.219 4.656 -5.543 1 98.25 158 ILE A O 1
ATOM 1201 N N . SER A 1 159 ? 5.066 6.398 -4.195 1 98.31 159 SER A N 1
ATOM 1202 C CA . SER A 1 159 ? 3.727 6.047 -3.732 1 98.31 159 SER A CA 1
ATOM 1203 C C . SER A 1 159 ? 2.684 7.023 -4.262 1 98.31 159 SER A C 1
ATOM 1205 O O . SER A 1 159 ? 2.828 8.242 -4.105 1 98.31 159 SER A O 1
ATOM 1207 N N . LEU A 1 160 ? 1.68 6.461 -4.859 1 97.81 160 LEU A N 1
ATOM 1208 C CA . LEU A 1 160 ? 0.501 7.219 -5.262 1 97.81 160 LEU A CA 1
ATOM 1209 C C . LEU A 1 160 ? -0.613 7.082 -4.23 1 97.81 160 LEU A C 1
ATOM 1211 O O . LEU A 1 160 ? -1.169 5.996 -4.055 1 97.81 160 LEU A O 1
ATOM 1215 N N . GLY A 1 161 ? -0.885 8.188 -3.527 1 95.88 161 GLY A N 1
ATOM 1216 C CA . GLY A 1 161 ? -1.974 8.172 -2.564 1 95.88 161 GLY A CA 1
ATOM 1217 C C . GLY A 1 161 ? -3.34 8.336 -3.205 1 95.88 161 GLY A C 1
ATOM 1218 O O . GLY A 1 161 ? -3.705 7.57 -4.102 1 95.88 161 GLY A O 1
ATOM 1219 N N . ASN A 1 162 ? -4.074 9.352 -2.77 1 95.44 162 ASN A N 1
ATOM 1220 C CA . ASN A 1 162 ? -5.32 9.68 -3.451 1 95.44 162 ASN A CA 1
ATOM 1221 C C . ASN A 1 162 ? -5.062 10.406 -4.766 1 95.44 162 ASN A C 1
ATOM 1223 O O . ASN A 1 162 ? -4.426 11.469 -4.781 1 95.44 162 ASN A O 1
ATOM 1227 N N . ILE A 1 163 ? -5.578 9.812 -5.824 1 97.19 163 ILE A N 1
ATOM 1228 C CA . ILE A 1 163 ? -5.234 10.359 -7.133 1 97.19 163 ILE A CA 1
ATOM 1229 C C . ILE A 1 163 ? -6.5 10.547 -7.965 1 97.19 163 ILE A C 1
ATOM 1231 O O . ILE A 1 163 ? -6.441 10.57 -9.195 1 97.19 163 ILE A O 1
ATOM 1235 N N . LYS A 1 164 ? -7.652 10.703 -7.332 1 96.5 164 LYS A N 1
ATOM 1236 C CA . LYS A 1 164 ? -8.93 10.828 -8.039 1 96.5 164 LYS A CA 1
ATOM 1237 C C . LYS A 1 164 ? -8.953 12.086 -8.898 1 96.5 164 LYS A C 1
ATOM 1239 O O . LYS A 1 164 ? -9.281 12.031 -10.086 1 96.5 164 LYS A O 1
ATOM 1244 N N . THR A 1 165 ? -8.602 13.211 -8.281 1 95.62 165 THR A N 1
ATOM 1245 C CA . THR A 1 165 ? -8.602 14.477 -9.008 1 95.62 165 THR A CA 1
ATOM 1246 C C . THR A 1 165 ? -7.531 14.477 -10.094 1 95.62 165 THR A C 1
ATOM 1248 O O . THR A 1 165 ? -7.742 15.016 -11.18 1 95.62 165 THR A O 1
ATOM 1251 N N . LEU A 1 166 ? -6.426 13.867 -9.82 1 95.5 166 LEU A N 1
ATOM 1252 C CA . LEU A 1 166 ? -5.379 13.75 -10.828 1 95.5 166 LEU A CA 1
ATOM 1253 C C . LEU A 1 166 ? -5.883 12.977 -12.047 1 95.5 166 LEU A C 1
ATOM 1255 O O . LEU A 1 166 ? -5.59 13.344 -13.188 1 95.5 166 LEU A O 1
ATOM 1259 N N . ALA A 1 167 ? -6.621 11.953 -11.773 1 96.06 167 ALA A N 1
ATOM 1260 C CA . ALA A 1 167 ? -7.117 11.086 -12.836 1 96.06 167 ALA A CA 1
ATOM 1261 C C . ALA A 1 167 ? -8.109 11.828 -13.727 1 96.06 167 ALA A C 1
ATOM 1263 O O . ALA A 1 167 ? -8.312 11.445 -14.883 1 96.06 167 ALA A O 1
ATOM 1264 N N . ALA A 1 168 ? -8.711 12.859 -13.211 1 94.06 168 ALA A N 1
ATOM 1265 C CA . ALA A 1 168 ? -9.719 13.617 -13.953 1 94.06 168 ALA A CA 1
ATOM 1266 C C . ALA A 1 168 ? -9.078 14.773 -14.711 1 94.06 168 ALA A C 1
ATOM 1268 O O . ALA A 1 168 ? -9.75 15.469 -15.477 1 94.06 168 ALA A O 1
ATOM 1269 N N . GLY A 1 169 ? -7.781 14.953 -14.516 1 91.19 169 GLY A N 1
ATOM 1270 C CA . GLY A 1 169 ? -7.18 16.172 -15.016 1 91.19 169 GLY A CA 1
ATOM 1271 C C . GLY A 1 169 ? -6.094 15.93 -16.047 1 91.19 169 GLY A C 1
ATOM 1272 O O . GLY A 1 169 ? -5.82 14.781 -16.406 1 91.19 169 GLY A O 1
ATOM 1273 N N . PRO A 1 170 ? -5.59 17.016 -16.438 1 89.06 170 PRO A N 1
ATOM 1274 C CA . PRO A 1 170 ? -4.594 16.953 -17.5 1 89.06 170 PRO A CA 1
ATOM 1275 C C . PRO A 1 170 ? -3.26 16.375 -17.031 1 89.06 170 PRO A C 1
ATOM 1277 O O . PRO A 1 170 ? -2.396 16.047 -17.859 1 89.06 170 PRO A O 1
ATOM 1280 N N . ARG A 1 171 ? -3.131 16.125 -15.781 1 94.25 171 ARG A N 1
ATOM 1281 C CA . ARG A 1 171 ? -1.868 15.617 -15.266 1 94.25 171 ARG A CA 1
ATOM 1282 C C . ARG A 1 171 ? -1.827 14.094 -15.328 1 94.25 171 ARG A C 1
ATOM 1284 O O . ARG A 1 171 ? -0.776 13.484 -15.125 1 94.25 171 ARG A O 1
ATOM 1291 N N . TRP A 1 172 ? -2.947 13.539 -15.648 1 95.56 172 TRP A N 1
ATOM 1292 C CA . TRP A 1 172 ? -2.998 12.086 -15.711 1 95.56 172 TRP A CA 1
ATOM 1293 C C . TRP A 1 172 ? -2.035 11.547 -16.766 1 95.56 172 TRP A C 1
ATOM 1295 O O . TRP A 1 172 ? -1.226 10.664 -16.484 1 95.56 172 TRP A O 1
ATOM 1305 N N . PRO A 1 173 ? -2.008 12.117 -17.938 1 95.06 173 PRO A N 1
ATOM 1306 C CA . PRO A 1 173 ? -1.01 11.664 -18.906 1 95.06 173 PRO A CA 1
ATOM 1307 C C . PRO A 1 173 ? 0.423 11.922 -18.438 1 95.06 173 PRO A C 1
ATOM 1309 O O . PRO A 1 173 ? 1.323 11.133 -18.734 1 95.06 173 PRO A O 1
ATOM 1312 N N . ALA A 1 174 ? 0.588 12.992 -17.75 1 95.75 174 ALA A N 1
ATOM 1313 C CA . ALA A 1 174 ? 1.916 13.289 -17.219 1 95.75 174 ALA A CA 1
ATOM 1314 C C . ALA A 1 174 ? 2.344 12.25 -16.188 1 95.75 174 ALA A C 1
ATOM 1316 O O . ALA A 1 174 ? 3.506 11.844 -16.156 1 95.75 174 ALA A O 1
ATOM 1317 N N . LEU A 1 175 ? 1.393 11.891 -15.398 1 97.75 175 LEU A N 1
ATOM 1318 C CA . LEU A 1 175 ? 1.673 10.867 -14.391 1 97.75 175 LEU A CA 1
ATOM 1319 C C . LEU A 1 175 ? 2.082 9.555 -15.055 1 97.75 175 LEU A C 1
ATOM 1321 O O . LEU A 1 175 ? 2.932 8.828 -14.531 1 97.75 175 LEU A O 1
ATOM 1325 N N . ALA A 1 176 ? 1.529 9.266 -16.219 1 97.44 176 ALA A N 1
ATOM 1326 C CA . ALA A 1 176 ? 1.896 8.062 -16.969 1 97.44 176 ALA A CA 1
ATOM 1327 C C . ALA A 1 176 ? 3.393 8.039 -17.266 1 97.44 176 ALA A C 1
ATOM 1329 O O . ALA A 1 176 ? 4.035 6.988 -17.156 1 97.44 176 ALA A O 1
ATOM 1330 N N . GLY A 1 177 ? 3.885 9.148 -17.641 1 97 177 GLY A N 1
ATOM 1331 C CA . GLY A 1 177 ? 5.309 9.25 -17.922 1 97 177 GLY A CA 1
ATOM 1332 C C . GLY A 1 177 ? 6.168 8.938 -16.703 1 97 177 GLY A C 1
ATOM 1333 O O . GLY A 1 177 ? 7.203 8.281 -16.828 1 97 177 GLY A O 1
ATOM 1334 N N . ILE A 1 178 ? 5.754 9.375 -15.562 1 98.06 178 ILE A N 1
ATOM 1335 C CA . ILE A 1 178 ? 6.477 9.133 -14.32 1 98.06 178 ILE A CA 1
ATOM 1336 C C . ILE A 1 178 ? 6.402 7.656 -13.953 1 98.06 178 ILE A C 1
ATOM 1338 O O . ILE A 1 178 ? 7.414 7.043 -13.602 1 98.06 178 ILE A O 1
ATOM 1342 N N . VAL A 1 179 ? 5.227 7.098 -14.125 1 98.19 179 VAL A N 1
ATOM 1343 C CA . VAL A 1 179 ? 5.004 5.695 -13.797 1 98.19 179 VAL A CA 1
ATOM 1344 C C . VAL A 1 179 ? 5.891 4.812 -14.672 1 98.19 179 VAL A C 1
ATOM 1346 O O . VAL A 1 179 ? 6.473 3.836 -14.195 1 98.19 179 VAL A O 1
ATOM 1349 N N . GLN A 1 180 ? 6.109 5.148 -15.859 1 97.69 180 GLN A N 1
ATOM 1350 C CA . GLN A 1 180 ? 6.898 4.367 -16.797 1 97.69 180 GLN A CA 1
ATOM 1351 C C . GLN A 1 180 ? 8.383 4.406 -16.438 1 97.69 180 GLN A C 1
ATOM 1353 O O . GLN A 1 180 ? 9.117 3.455 -16.703 1 97.69 180 GLN A O 1
ATOM 1358 N N . ARG A 1 181 ? 8.75 5.414 -15.805 1 97.62 181 ARG A N 1
ATOM 1359 C CA . ARG A 1 181 ? 10.172 5.648 -15.578 1 97.62 181 ARG A CA 1
ATOM 1360 C C . ARG A 1 181 ? 10.586 5.199 -14.18 1 97.62 181 ARG A C 1
ATOM 1362 O O . ARG A 1 181 ? 11.727 4.781 -13.969 1 97.62 181 ARG A O 1
ATOM 1369 N N . ALA A 1 182 ? 9.703 5.293 -13.258 1 98.06 182 ALA A N 1
ATOM 1370 C CA . ALA A 1 182 ? 10.031 5.062 -11.852 1 98.06 182 ALA A CA 1
ATOM 1371 C C . ALA A 1 182 ? 10.539 3.643 -11.633 1 98.06 182 ALA A C 1
ATOM 1373 O O . ALA A 1 182 ? 10.117 2.711 -12.32 1 98.06 182 ALA A O 1
ATOM 1374 N N . TRP A 1 183 ? 11.406 3.502 -10.68 1 95.88 183 TRP A N 1
ATOM 1375 C CA . TRP A 1 183 ? 11.906 2.191 -10.281 1 95.88 183 TRP A CA 1
ATOM 1376 C C . TRP A 1 183 ? 10.766 1.296 -9.805 1 95.88 183 TRP A C 1
ATOM 1378 O O . TRP A 1 183 ? 10.695 0.119 -10.172 1 95.88 183 TRP A O 1
ATOM 1388 N N . ARG A 1 184 ? 9.93 1.869 -9.023 1 94.69 184 ARG A N 1
ATOM 1389 C CA . ARG A 1 184 ? 8.758 1.173 -8.508 1 94.69 184 ARG A CA 1
ATOM 1390 C C . ARG A 1 184 ? 7.652 2.16 -8.148 1 94.69 184 ARG A C 1
ATOM 1392 O O . ARG A 1 184 ? 7.926 3.246 -7.633 1 94.69 184 ARG A O 1
ATOM 1399 N N . VAL A 1 185 ? 6.41 1.729 -8.43 1 96.69 185 VAL A N 1
ATOM 1400 C CA . VAL A 1 185 ? 5.254 2.523 -8.023 1 96.69 185 VAL A CA 1
ATOM 1401 C C . VAL A 1 185 ? 4.305 1.666 -7.195 1 96.69 185 VAL A C 1
ATOM 1403 O O . VAL A 1 185 ? 3.998 0.53 -7.566 1 96.69 185 VAL A O 1
ATOM 1406 N N . ARG A 1 186 ? 3.93 2.178 -6.066 1 96.69 186 ARG A N 1
ATOM 1407 C CA . ARG A 1 186 ? 2.887 1.633 -5.203 1 96.69 186 ARG A CA 1
ATOM 1408 C C . ARG A 1 186 ? 1.937 2.73 -4.734 1 96.69 186 ARG A C 1
ATOM 1410 O O . ARG A 1 186 ? 1.978 3.852 -5.242 1 96.69 186 ARG A O 1
ATOM 1417 N N . GLY A 1 187 ? 1.009 2.34 -3.895 1 96.38 187 GLY A N 1
ATOM 1418 C CA . GLY A 1 187 ? 0.068 3.258 -3.273 1 96.38 187 GLY A CA 1
ATOM 1419 C C . GLY A 1 187 ? -0.278 2.881 -1.845 1 96.38 187 GLY A C 1
ATOM 1420 O O . GLY A 1 187 ? -1.28 2.207 -1.601 1 96.38 187 GLY A O 1
ATOM 1421 N N . TYR A 1 188 ? 0.464 3.26 -0.917 1 92.06 188 TYR A N 1
ATOM 1422 C CA . TYR A 1 188 ? 0.242 2.91 0.482 1 92.06 188 TYR A CA 1
ATOM 1423 C C . TYR A 1 188 ? -0.791 3.834 1.117 1 92.06 188 TYR A C 1
ATOM 1425 O O . TYR A 1 188 ? -1.743 3.369 1.747 1 92.06 188 TYR A O 1
ATOM 1433 N N . GLY A 1 189 ? -0.687 5.141 1.041 1 89.19 189 GLY A N 1
ATOM 1434 C CA . GLY A 1 189 ? -1.68 6.113 1.463 1 89.19 189 GLY A CA 1
ATOM 1435 C C . GLY A 1 189 ? -1.529 6.531 2.914 1 89.19 189 GLY A C 1
ATOM 1436 O O . GLY A 1 189 ? -0.684 5.992 3.633 1 89.19 189 GLY A O 1
ATOM 1437 N N . ASP A 1 190 ? -2.291 7.473 3.295 1 93.12 190 ASP A N 1
ATOM 1438 C CA . ASP A 1 190 ? -2.42 8 4.648 1 93.12 190 ASP A CA 1
ATOM 1439 C C . ASP A 1 190 ? -1.049 8.266 5.266 1 93.12 190 ASP A C 1
ATOM 1441 O O . ASP A 1 190 ? -0.159 8.812 4.605 1 93.12 190 ASP A O 1
ATOM 1445 N N . TYR A 1 191 ? -0.895 8.016 6.539 1 97.06 191 TYR A N 1
ATOM 1446 C CA . TYR A 1 191 ? 0.353 8.352 7.215 1 97.06 191 TYR A CA 1
ATOM 1447 C C . TYR A 1 191 ? 1.501 7.492 6.699 1 97.06 191 TYR A C 1
ATOM 1449 O O . TYR A 1 191 ? 2.664 7.895 6.762 1 97.06 191 TYR A O 1
ATOM 1457 N N . LEU A 1 192 ? 1.203 6.359 6.242 1 96.38 192 LEU A N 1
ATOM 1458 C CA . LEU A 1 192 ? 2.182 5.297 6.055 1 96.38 192 LEU A CA 1
ATOM 1459 C C . LEU A 1 192 ? 3.246 5.707 5.039 1 96.38 192 LEU A C 1
ATOM 1461 O O . LEU A 1 192 ? 4.441 5.59 5.309 1 96.38 192 LEU A O 1
ATOM 1465 N N . HIS A 1 193 ? 2.836 6.227 3.92 1 97 193 HIS A N 1
ATOM 1466 C CA . HIS A 1 193 ? 3.852 6.527 2.918 1 97 193 HIS A CA 1
ATOM 1467 C C . HIS A 1 193 ? 4.648 7.77 3.299 1 97 193 HIS A C 1
ATOM 1469 O O . HIS A 1 193 ? 5.777 7.957 2.836 1 97 193 HIS A O 1
ATOM 1475 N N . TYR A 1 194 ? 4.148 8.586 4.156 1 98.5 194 TYR A N 1
ATOM 1476 C CA . TYR A 1 194 ? 4.961 9.695 4.648 1 98.5 194 TYR A CA 1
ATOM 1477 C C . TYR A 1 194 ? 5.988 9.211 5.66 1 98.5 194 TYR A C 1
ATOM 1479 O O . TYR A 1 194 ? 7.121 9.703 5.691 1 98.5 194 TYR A O 1
ATOM 1487 N N . HIS A 1 195 ? 5.582 8.258 6.535 1 98.25 195 HIS A N 1
ATOM 1488 C CA . HIS A 1 195 ? 6.543 7.645 7.445 1 98.25 195 HIS A CA 1
ATOM 1489 C C . HIS A 1 195 ? 7.656 6.941 6.68 1 98.25 195 HIS A C 1
ATOM 1491 O O . HIS A 1 195 ? 8.836 7.066 7.027 1 98.25 195 HIS A O 1
ATOM 1497 N N . MET A 1 196 ? 7.277 6.25 5.676 1 96.44 196 MET A N 1
ATOM 1498 C CA . MET A 1 196 ? 8.242 5.535 4.84 1 96.44 196 MET A CA 1
ATOM 1499 C C . MET A 1 196 ? 9.203 6.508 4.168 1 96.44 196 MET A C 1
ATOM 1501 O O . MET A 1 196 ? 10.406 6.238 4.082 1 96.44 196 MET A O 1
ATOM 1505 N N . LEU A 1 197 ? 8.68 7.598 3.709 1 98.31 197 LEU A N 1
ATOM 1506 C CA . LEU A 1 197 ? 9.508 8.617 3.086 1 98.31 197 LEU A CA 1
ATOM 1507 C C . LEU A 1 197 ? 10.492 9.211 4.094 1 98.31 197 LEU A C 1
ATOM 1509 O O . LEU A 1 197 ? 11.688 9.32 3.812 1 98.31 197 LEU A O 1
ATOM 1513 N N . ALA A 1 198 ? 9.969 9.508 5.23 1 98.62 198 ALA A N 1
ATOM 1514 C CA . ALA A 1 198 ? 10.789 10.133 6.262 1 98.62 198 ALA A CA 1
ATOM 1515 C C . ALA A 1 198 ? 11.922 9.211 6.707 1 98.62 198 ALA A C 1
ATOM 1517 O O . ALA A 1 198 ? 13.016 9.664 7.031 1 98.62 198 ALA A O 1
ATOM 1518 N N . ARG A 1 199 ? 11.648 7.934 6.688 1 96.5 199 ARG A N 1
ATOM 1519 C CA . ARG A 1 199 ? 12.656 7.004 7.184 1 96.5 199 ARG A CA 1
ATOM 1520 C C . ARG A 1 199 ? 13.555 6.512 6.051 1 96.5 199 ARG A C 1
ATOM 1522 O O . ARG A 1 199 ? 14.453 5.691 6.273 1 96.5 199 ARG A O 1
ATOM 1529 N N . GLY A 1 200 ? 13.266 6.859 4.863 1 96 200 GLY A N 1
ATOM 1530 C CA . GLY A 1 200 ? 14.164 6.582 3.754 1 96 200 GLY A CA 1
ATOM 1531 C C . GLY A 1 200 ? 13.82 5.312 3.004 1 96 200 GLY A C 1
ATOM 1532 O O . GLY A 1 200 ? 14.586 4.852 2.158 1 96 200 GLY A O 1
ATOM 1533 N N . SER A 1 201 ? 12.688 4.738 3.238 1 93.75 201 SER A N 1
ATOM 1534 C CA . SER A 1 201 ? 12.297 3.502 2.566 1 93.75 201 SER A CA 1
ATOM 1535 C C . SER A 1 201 ? 11.391 3.787 1.373 1 93.75 201 SER A C 1
ATOM 1537 O O . SER A 1 201 ? 10.953 2.861 0.684 1 93.75 201 SER A O 1
ATOM 1539 N N . LEU A 1 202 ? 11.086 4.973 1.134 1 96.5 202 LEU A N 1
ATOM 1540 C CA . LEU A 1 202 ? 10.344 5.504 -0.004 1 96.5 202 LEU A CA 1
ATOM 1541 C C . LEU A 1 202 ? 10.961 6.812 -0.491 1 96.5 202 LEU A C 1
ATOM 1543 O O . LEU A 1 202 ? 11.594 7.531 0.283 1 96.5 202 LEU A O 1
ATOM 1547 N N . ASP A 1 203 ? 10.688 7.148 -1.78 1 98.5 203 ASP A N 1
ATOM 1548 C CA . ASP A 1 203 ? 11.422 8.289 -2.312 1 98.5 203 ASP A CA 1
ATOM 1549 C C . ASP A 1 203 ? 10.492 9.445 -2.646 1 98.5 203 ASP A C 1
ATOM 1551 O O . ASP A 1 203 ? 10.922 10.594 -2.742 1 98.5 203 ASP A O 1
ATOM 1555 N N . ALA A 1 204 ? 9.234 9.094 -2.846 1 98.88 204 ALA A N 1
ATOM 1556 C CA . ALA A 1 204 ? 8.336 10.188 -3.197 1 98.88 204 ALA A CA 1
ATOM 1557 C C . ALA A 1 204 ? 6.875 9.789 -2.982 1 98.88 204 ALA A C 1
ATOM 1559 O O . ALA A 1 204 ? 6.547 8.602 -2.988 1 98.88 204 ALA A O 1
ATOM 1560 N N . VAL A 1 205 ? 6.094 10.789 -2.797 1 98.81 205 VAL A N 1
ATOM 1561 C CA . VAL A 1 205 ? 4.648 10.648 -2.65 1 98.81 205 VAL A CA 1
ATOM 1562 C C . VAL A 1 205 ? 3.938 11.656 -3.557 1 98.81 205 VAL A C 1
ATOM 1564 O O . VAL A 1 205 ? 4.328 12.828 -3.621 1 98.81 205 VAL A O 1
ATOM 1567 N N . ILE A 1 206 ? 2.916 11.203 -4.281 1 98.5 206 ILE A N 1
ATOM 1568 C CA . ILE A 1 206 ? 2.066 12.062 -5.102 1 98.5 206 ILE A CA 1
ATOM 1569 C C . ILE A 1 206 ? 0.602 11.852 -4.723 1 98.5 206 ILE A C 1
ATOM 1571 O O . ILE A 1 206 ? 0.104 10.727 -4.75 1 98.5 206 ILE A O 1
ATOM 1575 N N . GLU A 1 207 ? -0.084 12.969 -4.379 1 97.38 207 GLU A N 1
ATOM 1576 C CA . GLU A 1 207 ? -1.504 12.938 -4.039 1 97.38 207 GLU A CA 1
ATOM 1577 C C . GLU A 1 207 ? -2.23 14.164 -4.578 1 97.38 207 GLU A C 1
ATOM 1579 O O . GLU A 1 207 ? -1.647 15.242 -4.676 1 97.38 207 GLU A O 1
ATOM 1584 N N . SER A 1 208 ? -3.566 13.961 -4.836 1 96.75 208 SER A N 1
ATOM 1585 C CA . SER A 1 208 ? -4.32 15.094 -5.359 1 96.75 208 SER A CA 1
ATOM 1586 C C . SER A 1 208 ? -5.52 15.414 -4.473 1 96.75 208 SER A C 1
ATOM 1588 O O . SER A 1 208 ? -6.16 16.453 -4.641 1 96.75 208 SER A O 1
ATOM 1590 N N . ASP A 1 209 ? -5.922 14.625 -3.561 1 95.62 209 ASP A N 1
AT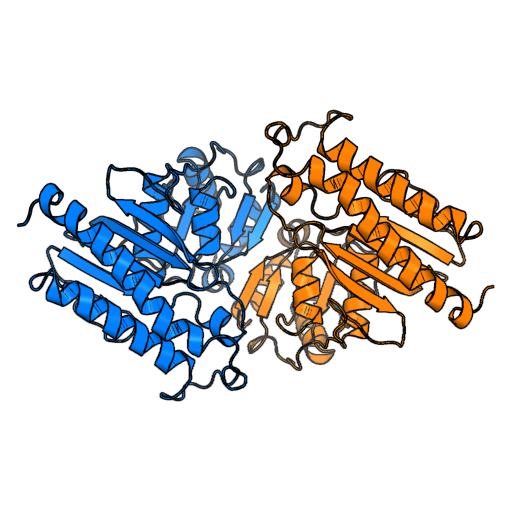OM 1591 C CA . ASP A 1 209 ? -7.125 14.781 -2.748 1 95.62 209 ASP A CA 1
ATOM 1592 C C . ASP A 1 209 ? -6.801 14.672 -1.26 1 95.62 209 ASP A C 1
ATOM 1594 O O . ASP A 1 209 ? -7.062 13.641 -0.635 1 95.6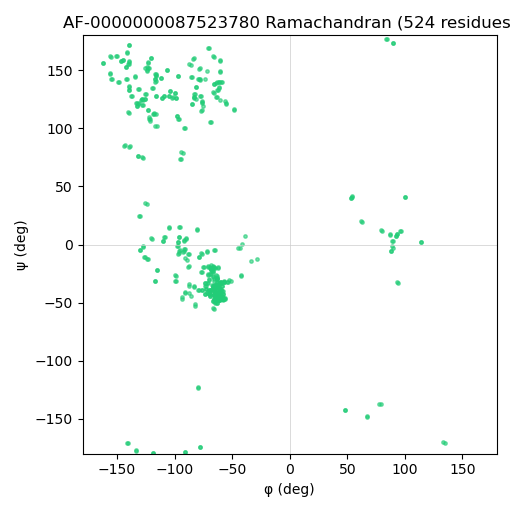2 209 ASP A O 1
ATOM 1598 N N . VAL A 1 210 ? -6.211 15.766 -0.778 1 95.5 210 VAL A N 1
ATOM 1599 C CA . VAL A 1 210 ? -5.867 15.773 0.64 1 95.5 210 VAL A CA 1
ATOM 1600 C C . VAL A 1 210 ? -6.504 16.984 1.314 1 95.5 210 VAL A C 1
ATOM 1602 O O . VAL A 1 210 ? -6.836 17.969 0.65 1 95.5 210 VAL A O 1
ATOM 1605 N N . HIS A 1 211 ? -6.793 16.812 2.555 1 95.62 211 HIS A N 1
ATOM 1606 C CA . HIS A 1 211 ? -7.074 17.938 3.438 1 95.62 211 HIS A CA 1
ATOM 1607 C C . HIS A 1 211 ? -5.836 18.344 4.234 1 95.62 211 HIS A C 1
ATOM 1609 O O . HIS A 1 211 ? -5.035 17.484 4.613 1 95.62 211 HIS A O 1
ATOM 1615 N N . VAL A 1 212 ? -5.711 19.594 4.453 1 97 212 VAL A N 1
ATOM 1616 C CA . VAL A 1 212 ? -4.496 20.078 5.102 1 97 212 VAL A CA 1
ATOM 1617 C C . VAL A 1 212 ? -4.32 19.391 6.453 1 97 212 VAL A C 1
ATOM 1619 O O . VAL A 1 212 ? -3.195 19.125 6.875 1 97 212 VAL A O 1
ATOM 1622 N N . LEU A 1 213 ? -5.402 19.047 7.133 1 97.12 213 LEU A N 1
ATOM 1623 C CA . LEU A 1 213 ? -5.32 18.406 8.438 1 97.12 213 LEU A CA 1
ATOM 1624 C C . LEU A 1 213 ? -4.676 17.031 8.328 1 97.12 213 LEU A C 1
ATOM 1626 O O . LEU A 1 213 ? -4.086 16.547 9.297 1 97.12 213 LEU A O 1
ATOM 1630 N N . ASP A 1 214 ? -4.684 16.453 7.117 1 95.94 214 ASP A N 1
ATOM 1631 C CA . ASP A 1 214 ? -4.102 15.133 6.871 1 95.94 214 ASP A CA 1
ATOM 1632 C C . ASP A 1 214 ? -2.58 15.211 6.805 1 95.94 214 ASP A C 1
ATOM 1634 O O . ASP A 1 214 ? -1.893 14.211 7.027 1 95.94 214 ASP A O 1
ATOM 1638 N N . VAL A 1 215 ? -2.107 16.438 6.48 1 98.12 215 VAL A N 1
ATOM 1639 C CA . VAL A 1 215 ? -0.689 16.453 6.137 1 98.12 215 VAL A CA 1
ATOM 1640 C C . VAL A 1 215 ? 0.031 17.516 6.965 1 98.12 215 VAL A C 1
ATOM 1642 O O . VAL A 1 215 ? 1.253 17.656 6.871 1 98.12 215 VAL A O 1
ATOM 1645 N N . ALA A 1 216 ? -0.685 18.266 7.805 1 98.25 216 ALA A N 1
ATOM 1646 C CA . ALA A 1 216 ? -0.111 19.375 8.547 1 98.25 216 ALA A CA 1
ATOM 1647 C C . ALA A 1 216 ? 1.051 18.922 9.422 1 98.25 216 ALA A C 1
ATOM 1649 O O . ALA A 1 216 ? 2.059 19.625 9.555 1 98.25 216 ALA A O 1
ATOM 1650 N N . ALA A 1 217 ? 0.924 17.781 10.039 1 98.75 217 ALA A N 1
ATOM 1651 C CA . ALA A 1 217 ? 1.996 17.219 10.859 1 98.75 217 ALA A CA 1
ATOM 1652 C C . ALA A 1 217 ? 3.066 16.562 9.992 1 98.75 217 ALA A C 1
ATOM 1654 O O . ALA A 1 217 ? 4.262 16.734 10.242 1 98.75 217 ALA A O 1
ATOM 1655 N N . LEU A 1 218 ? 2.652 15.922 8.984 1 98.88 218 LEU A N 1
ATOM 1656 C CA . LEU A 1 218 ? 3.5 15.055 8.164 1 98.88 218 LEU A CA 1
ATOM 1657 C C . LEU A 1 218 ? 4.441 15.883 7.297 1 98.88 218 LEU A C 1
ATOM 1659 O O . LEU A 1 218 ? 5.566 15.469 7.023 1 98.88 218 LEU A O 1
ATOM 1663 N N . CYS A 1 219 ? 3.953 17.047 6.879 1 98.81 219 CYS A N 1
ATOM 1664 C CA . CYS A 1 219 ? 4.801 17.875 6.027 1 98.81 219 CYS A CA 1
ATOM 1665 C C . CYS A 1 219 ? 6.082 18.281 6.754 1 98.81 219 CYS A C 1
ATOM 1667 O O . CYS A 1 219 ? 7.176 18.172 6.191 1 98.81 219 CYS A O 1
ATOM 1669 N N . LEU A 1 220 ? 5.992 18.672 8.008 1 98.81 220 LEU A N 1
ATOM 1670 C CA . LEU A 1 220 ? 7.18 19.047 8.766 1 98.81 220 LEU A CA 1
ATOM 1671 C C . LEU A 1 220 ? 8.055 17.828 9.047 1 98.81 220 LEU A C 1
ATOM 1673 O O . LEU A 1 220 ? 9.281 17.922 9 1 98.81 220 LEU A O 1
ATOM 1677 N N . ILE A 1 221 ? 7.418 16.719 9.352 1 98.94 221 ILE A N 1
ATOM 1678 C CA . ILE A 1 221 ? 8.164 15.492 9.625 1 98.94 221 ILE A CA 1
ATOM 1679 C C . ILE A 1 221 ? 9.031 15.133 8.422 1 98.94 221 ILE A C 1
ATOM 1681 O O . ILE A 1 221 ? 10.227 14.859 8.57 1 98.94 221 ILE A O 1
ATOM 1685 N N . VAL A 1 222 ? 8.492 15.172 7.262 1 98.94 222 VAL A N 1
ATOM 1686 C CA . VAL A 1 222 ? 9.234 14.859 6.047 1 98.94 222 VAL A CA 1
ATOM 1687 C C . VAL A 1 222 ? 10.32 15.906 5.82 1 98.94 222 VAL A C 1
ATOM 1689 O O . VAL A 1 222 ? 11.469 15.562 5.504 1 98.94 222 VAL A O 1
ATOM 1692 N N . GLU A 1 223 ? 10.031 17.172 6 1 98.88 223 GLU A N 1
ATOM 1693 C CA . GLU A 1 223 ? 11 18.234 5.793 1 98.88 223 GLU A CA 1
ATOM 1694 C C . GLU A 1 223 ? 12.18 18.109 6.754 1 98.88 223 GLU A C 1
ATOM 1696 O O . GLU A 1 223 ? 13.336 18.203 6.34 1 98.88 223 GLU A O 1
ATOM 1701 N N . GLU A 1 224 ? 11.883 17.891 8.023 1 98.88 224 GLU A N 1
ATOM 1702 C CA . GLU A 1 224 ? 12.922 17.766 9.047 1 98.88 224 GLU A CA 1
ATOM 1703 C C . GLU A 1 224 ? 13.734 16.5 8.867 1 98.88 224 GLU A C 1
ATOM 1705 O O . GLU A 1 224 ? 14.844 16.375 9.391 1 98.88 224 GLU A O 1
ATOM 1710 N N . ALA A 1 225 ? 13.164 15.539 8.172 1 98.88 225 ALA A N 1
ATOM 1711 C CA . ALA A 1 225 ? 13.906 14.328 7.82 1 98.88 225 ALA A CA 1
ATOM 1712 C C . ALA A 1 225 ? 14.828 14.578 6.637 1 98.88 225 ALA A C 1
ATOM 1714 O O . ALA A 1 225 ? 15.641 13.719 6.285 1 98.88 225 ALA A O 1
ATOM 1715 N N . GLY A 1 226 ? 14.68 15.68 5.992 1 98.81 226 GLY A N 1
ATOM 1716 C CA . GLY A 1 226 ? 15.57 16.047 4.902 1 98.81 226 GLY A CA 1
ATOM 1717 C C . GLY A 1 226 ? 14.883 16.094 3.553 1 98.81 226 GLY A C 1
ATOM 1718 O O . GLY A 1 226 ? 15.508 16.375 2.533 1 98.81 226 GLY A O 1
ATOM 1719 N N . GLY A 1 227 ? 13.602 15.859 3.52 1 98.88 227 GLY A N 1
ATOM 1720 C CA . GLY A 1 227 ? 12.844 15.844 2.273 1 98.88 227 GLY A CA 1
ATOM 1721 C C . GLY A 1 227 ? 12.266 17.188 1.906 1 98.88 227 GLY A C 1
ATOM 1722 O O . GLY A 1 227 ? 12.539 18.188 2.57 1 98.88 227 GLY A O 1
ATOM 1723 N N . VAL A 1 228 ? 11.547 17.172 0.767 1 98.88 228 VAL A N 1
ATOM 1724 C CA . VAL A 1 228 ? 10.812 18.328 0.271 1 98.88 228 VAL A CA 1
ATOM 1725 C C . VAL A 1 228 ? 9.32 18.016 0.24 1 98.88 228 VAL A C 1
ATOM 1727 O O . VAL A 1 228 ? 8.922 16.891 -0.078 1 98.88 228 VAL A O 1
ATOM 1730 N N . PHE A 1 229 ? 8.523 19 0.574 1 98.88 229 PHE A N 1
ATOM 1731 C CA . PHE A 1 229 ? 7.082 18.797 0.66 1 98.88 229 PHE A CA 1
ATOM 1732 C C . PHE A 1 229 ? 6.344 20.016 0.108 1 98.88 229 PHE A C 1
ATOM 1734 O O . PHE A 1 229 ? 6.426 21.109 0.672 1 98.88 229 PHE A O 1
ATOM 1741 N N . THR A 1 230 ? 5.633 19.891 -0.995 1 98.56 230 THR A N 1
ATOM 1742 C CA . THR A 1 230 ? 4.84 20.938 -1.614 1 98.56 230 THR A CA 1
ATOM 1743 C C . THR A 1 230 ? 3.518 20.391 -2.137 1 98.56 230 THR A C 1
ATOM 1745 O O . THR A 1 230 ? 3.26 19.188 -2.035 1 98.56 230 THR A O 1
ATOM 1748 N N . ASP A 1 231 ? 2.693 21.281 -2.551 1 98 231 ASP A N 1
ATOM 1749 C CA . ASP A 1 231 ? 1.591 20.797 -3.377 1 98 231 ASP A CA 1
ATOM 1750 C C . ASP A 1 231 ? 2.053 20.516 -4.809 1 98 231 ASP A C 1
ATOM 1752 O O . ASP A 1 231 ? 3.248 20.594 -5.102 1 98 231 ASP A O 1
ATOM 1756 N N . LEU A 1 232 ? 1.162 20.188 -5.695 1 97.38 232 LEU A N 1
ATOM 1757 C CA . LEU A 1 232 ? 1.512 19.766 -7.047 1 97.38 232 LEU A CA 1
ATOM 1758 C C . LEU A 1 232 ? 1.909 20.953 -7.906 1 97.38 232 LEU A C 1
ATOM 1760 O O . LEU A 1 232 ? 2.42 20.781 -9.016 1 97.38 232 LEU A O 1
ATOM 1764 N N . GLU A 1 233 ? 1.709 22.172 -7.363 1 96.5 233 GLU A N 1
ATOM 1765 C CA . GLU A 1 233 ? 2.145 23.391 -8.055 1 96.5 233 GLU A CA 1
ATOM 1766 C C . GLU A 1 233 ? 3.516 23.844 -7.559 1 96.5 233 GLU A C 1
ATOM 1768 O O . GLU A 1 233 ? 4.098 24.781 -8.109 1 96.5 233 GLU A O 1
ATOM 1773 N N . GLY A 1 234 ? 4.043 23.188 -6.57 1 97.62 234 GLY A N 1
ATOM 1774 C CA . GLY A 1 234 ? 5.336 23.547 -6.008 1 97.62 234 GLY A CA 1
ATOM 1775 C C . GLY A 1 234 ? 5.238 24.516 -4.844 1 97.62 234 GLY A C 1
ATOM 1776 O O . GLY A 1 234 ? 6.258 24.953 -4.309 1 97.62 234 GLY A O 1
ATOM 1777 N N . ALA A 1 235 ? 4.07 24.797 -4.395 1 97.44 235 ALA A N 1
ATOM 1778 C CA . ALA A 1 235 ? 3.871 25.734 -3.289 1 97.44 235 ALA A CA 1
ATOM 1779 C C . ALA A 1 235 ? 4.004 25.031 -1.944 1 97.44 235 ALA A C 1
ATOM 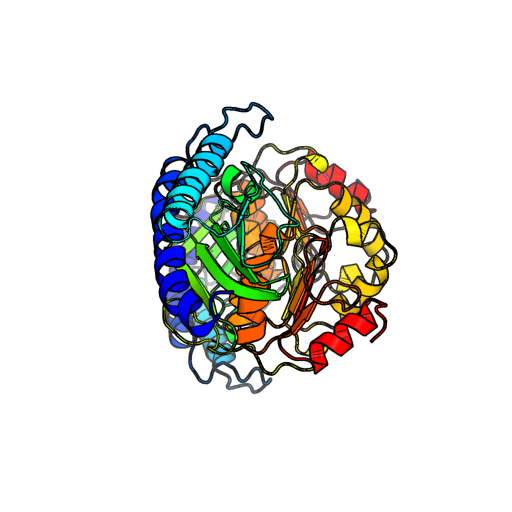1781 O O . ALA A 1 235 ? 3.562 23.891 -1.792 1 97.44 235 ALA A O 1
ATOM 1782 N N . PRO A 1 236 ? 4.551 25.719 -0.988 1 96.75 236 PRO A N 1
ATOM 1783 C CA . PRO A 1 236 ? 4.609 25.125 0.35 1 96.75 236 PRO A CA 1
ATOM 1784 C C . PRO A 1 236 ? 3.225 24.812 0.917 1 96.75 236 PRO A C 1
ATOM 1786 O O . PRO A 1 236 ? 2.23 25.406 0.489 1 96.75 236 PRO A O 1
ATOM 1789 N N . VAL A 1 237 ? 3.205 23.922 1.858 1 96.81 237 VAL A N 1
ATOM 1790 C CA . VAL A 1 237 ? 1.946 23.516 2.477 1 96.81 237 VAL A CA 1
ATOM 1791 C C . VAL A 1 237 ? 1.354 24.688 3.258 1 96.81 237 VAL A C 1
ATOM 1793 O O . VAL A 1 237 ? 2.062 25.359 4.008 1 96.81 237 VAL A O 1
ATOM 1796 N N . GLY A 1 238 ? 0.096 24.953 3.055 1 95.31 238 GLY A N 1
ATOM 1797 C CA . GLY A 1 238 ? -0.693 25.938 3.789 1 95.31 238 GLY A CA 1
ATOM 1798 C C . GLY A 1 238 ? -2.111 25.469 4.059 1 95.31 238 GLY A C 1
ATOM 1799 O O . GLY A 1 238 ? -2.441 24.312 3.846 1 95.31 238 GLY A O 1
ATOM 1800 N N . ARG A 1 239 ? -2.918 26.312 4.531 1 93.25 239 ARG A N 1
ATOM 1801 C CA . ARG A 1 239 ? -4.277 25.984 4.957 1 93.25 239 ARG A CA 1
ATOM 1802 C C . ARG A 1 239 ? -5.117 25.5 3.783 1 93.25 239 ARG A C 1
ATOM 1804 O O . ARG A 1 239 ? -6.035 24.703 3.959 1 93.25 239 ARG A O 1
ATOM 1811 N N . GLY A 1 240 ? -4.805 25.969 2.643 1 94.06 240 GLY A N 1
ATOM 1812 C CA . GLY A 1 240 ? -5.598 25.656 1.465 1 94.06 240 GLY A CA 1
ATOM 1813 C C . GLY A 1 240 ? -5.039 24.5 0.657 1 94.06 240 GLY A C 1
ATOM 1814 O O . GLY A 1 240 ? -5.566 24.172 -0.408 1 94.06 240 GLY A O 1
ATOM 1815 N N . THR A 1 241 ? -4.043 23.875 1.155 1 96.56 241 THR A N 1
ATOM 1816 C CA . THR A 1 241 ? -3.398 22.781 0.425 1 96.56 241 THR A CA 1
ATOM 1817 C C . THR A 1 241 ? -4.371 21.625 0.203 1 96.56 241 THR A C 1
ATOM 1819 O O . THR A 1 241 ? -5.051 21.203 1.136 1 96.56 241 THR A O 1
ATOM 1822 N N . ARG A 1 242 ? -4.383 21.141 -1.09 1 97.12 242 ARG A N 1
ATOM 1823 C CA . ARG A 1 242 ? -5.309 20.062 -1.45 1 97.12 242 ARG A CA 1
ATOM 1824 C C . ARG A 1 242 ? -4.578 18.938 -2.162 1 97.12 242 ARG A C 1
ATOM 1826 O O . ARG A 1 242 ? -5.191 17.922 -2.52 1 97.12 242 ARG A O 1
ATOM 1833 N N . SER A 1 243 ? -3.297 19.141 -2.422 1 97.62 243 SER A N 1
ATOM 1834 C CA . SER A 1 243 ? -2.473 18.125 -3.082 1 97.62 243 SER A CA 1
ATOM 1835 C C . SER A 1 243 ? -1.072 18.078 -2.482 1 97.62 243 SER A C 1
ATOM 1837 O O . SER A 1 243 ? -0.7 18.938 -1.688 1 97.62 243 SER A O 1
ATOM 1839 N N . VAL A 1 244 ? -0.345 17 -2.795 1 98.5 244 VAL A N 1
ATOM 1840 C CA . VAL A 1 244 ? 0.989 16.844 -2.225 1 98.5 244 VAL A CA 1
ATOM 1841 C C . VAL A 1 244 ? 1.944 16.297 -3.281 1 98.5 244 VAL A C 1
ATOM 1843 O O . VAL A 1 244 ? 1.596 15.375 -4.023 1 98.5 244 VAL A O 1
ATOM 1846 N N . LEU A 1 245 ? 3.033 16.875 -3.383 1 98.75 245 LEU A N 1
ATOM 1847 C CA . LEU A 1 245 ? 4.258 16.297 -3.932 1 98.75 245 LEU A CA 1
ATOM 1848 C C . LEU A 1 245 ? 5.379 16.328 -2.898 1 98.75 245 LEU A C 1
ATOM 1850 O O . LEU A 1 245 ? 5.879 17.406 -2.549 1 98.75 245 LEU A O 1
ATOM 1854 N N . ALA A 1 246 ? 5.707 15.18 -2.379 1 98.88 246 ALA A N 1
ATOM 1855 C CA . ALA A 1 246 ? 6.812 15.047 -1.433 1 98.88 246 ALA A CA 1
ATOM 1856 C C . ALA A 1 246 ? 7.91 14.148 -1.999 1 98.88 246 ALA A C 1
ATOM 1858 O O . ALA A 1 246 ? 7.625 13.164 -2.678 1 98.88 246 ALA A O 1
ATOM 1859 N N . ALA A 1 247 ? 9.141 14.531 -1.762 1 98.94 247 ALA A N 1
ATOM 1860 C CA . ALA A 1 247 ? 10.266 13.773 -2.309 1 98.94 247 ALA A CA 1
ATOM 1861 C C . ALA A 1 247 ? 11.445 13.766 -1.344 1 98.94 247 ALA A C 1
ATOM 1863 O O . ALA A 1 247 ? 11.594 14.672 -0.525 1 98.94 247 ALA A O 1
ATOM 1864 N N . ALA A 1 248 ? 12.258 12.805 -1.55 1 98.88 248 ALA A N 1
ATOM 1865 C CA . ALA A 1 248 ? 13.391 12.547 -0.661 1 98.88 248 ALA A CA 1
ATOM 1866 C C . ALA A 1 248 ? 14.445 13.641 -0.792 1 98.88 248 ALA A C 1
ATOM 1868 O O . ALA A 1 248 ? 15.172 13.922 0.163 1 98.88 248 ALA A O 1
ATOM 1869 N N . THR A 1 249 ? 14.562 14.242 -2.002 1 98.88 249 THR A N 1
ATOM 1870 C CA . THR A 1 249 ? 15.578 15.258 -2.27 1 98.88 249 THR A CA 1
ATOM 1871 C C . THR A 1 249 ? 15.008 16.391 -3.129 1 98.88 249 THR A C 1
ATOM 1873 O O . THR A 1 249 ? 14.039 16.172 -3.863 1 98.88 249 THR A O 1
ATOM 1876 N N . PRO A 1 250 ? 15.633 17.531 -3.002 1 98.75 250 PRO A N 1
ATOM 1877 C CA . PRO A 1 250 ? 15.203 18.641 -3.863 1 98.75 250 PRO A CA 1
ATOM 1878 C C . PRO A 1 250 ? 15.32 18.312 -5.348 1 98.75 250 PRO A C 1
ATOM 1880 O O . PRO A 1 250 ? 14.453 18.688 -6.141 1 98.75 250 PRO A O 1
ATOM 1883 N N . ALA A 1 251 ? 16.328 17.562 -5.695 1 98.81 251 ALA A N 1
ATOM 1884 C CA . ALA A 1 251 ? 16.531 17.203 -7.098 1 98.81 251 ALA A CA 1
ATOM 1885 C C . ALA A 1 251 ? 15.398 16.312 -7.605 1 98.81 251 ALA A C 1
ATOM 1887 O O . ALA A 1 251 ? 14.852 16.547 -8.688 1 98.81 251 ALA A O 1
ATOM 1888 N N . LEU A 1 252 ? 15.07 15.312 -6.832 1 98.88 252 LEU A N 1
ATOM 1889 C CA . LEU A 1 252 ? 13.969 14.438 -7.215 1 98.88 252 LEU A CA 1
ATOM 1890 C C . LEU A 1 252 ? 12.648 15.203 -7.266 1 98.88 252 LEU A C 1
ATOM 1892 O O . LEU A 1 252 ? 11.852 15.008 -8.18 1 98.88 252 LEU A O 1
ATOM 1896 N N . HIS A 1 253 ? 12.453 16.062 -6.305 1 98.88 253 HIS A N 1
ATOM 1897 C CA . HIS A 1 253 ? 11.25 16.875 -6.277 1 98.88 253 HIS A CA 1
ATOM 1898 C C . HIS A 1 253 ? 11.125 17.719 -7.547 1 98.88 253 HIS A C 1
ATOM 1900 O O . HIS A 1 253 ? 10.062 17.734 -8.172 1 98.88 253 HIS A O 1
ATOM 1906 N N . ALA A 1 254 ? 12.188 18.344 -7.906 1 98.69 254 ALA A N 1
ATOM 1907 C CA . ALA A 1 254 ? 12.18 19.188 -9.094 1 98.69 254 ALA A CA 1
ATOM 1908 C C . ALA A 1 254 ? 11.875 18.375 -10.344 1 98.69 254 ALA A C 1
ATOM 1910 O O . ALA A 1 254 ? 11.102 18.812 -11.203 1 98.69 254 ALA A O 1
ATOM 1911 N N . ALA A 1 255 ? 12.445 17.219 -10.453 1 98.56 255 ALA A N 1
ATOM 1912 C CA . ALA A 1 255 ? 12.211 16.344 -11.602 1 98.56 255 ALA A CA 1
ATOM 1913 C C . ALA A 1 255 ? 10.75 15.922 -11.688 1 98.56 255 ALA A C 1
ATOM 1915 O O . ALA A 1 255 ? 10.148 15.938 -12.766 1 98.56 255 ALA A O 1
ATOM 1916 N N . LEU A 1 256 ? 10.203 15.562 -10.555 1 98.62 256 LEU A N 1
ATOM 1917 C CA . LEU A 1 256 ? 8.812 15.125 -10.516 1 98.62 256 LEU A CA 1
ATOM 1918 C C . LEU A 1 256 ? 7.863 16.281 -10.789 1 98.62 256 LEU A C 1
ATOM 1920 O O . LEU A 1 256 ? 6.871 16.125 -11.508 1 98.62 256 LEU A O 1
ATOM 1924 N N . LEU A 1 257 ? 8.141 17.422 -10.156 1 98.38 257 LEU A N 1
ATOM 1925 C CA . LEU A 1 257 ? 7.312 18.609 -10.383 1 98.38 257 LEU A CA 1
ATOM 1926 C C . LEU A 1 257 ? 7.266 18.969 -11.859 1 98.38 257 LEU A C 1
ATOM 1928 O O . LEU A 1 257 ? 6.191 19.219 -12.414 1 98.38 257 LEU A O 1
ATOM 1932 N N . SER A 1 258 ? 8.406 18.969 -12.484 1 97.25 258 SER A N 1
ATOM 1933 C CA . SER A 1 258 ? 8.484 19.266 -13.914 1 97.25 258 SER A CA 1
ATOM 1934 C C . SER A 1 258 ? 7.742 18.203 -14.734 1 97.25 258 SER A C 1
ATOM 1936 O O . SER A 1 258 ? 7.02 18.547 -15.672 1 97.25 258 SER A O 1
ATOM 1938 N N . GLY A 1 259 ? 7.91 16.953 -14.352 1 95.81 259 GLY A N 1
ATOM 1939 C CA . GLY A 1 259 ? 7.258 15.859 -15.055 1 95.81 259 GLY A CA 1
ATOM 1940 C C . GLY A 1 259 ? 5.746 15.922 -14.984 1 95.81 259 GLY A C 1
ATOM 1941 O O . GLY A 1 259 ? 5.059 15.438 -15.891 1 95.81 259 GLY A O 1
ATOM 1942 N N . LEU A 1 260 ? 5.273 16.484 -13.93 1 95.44 260 LEU A N 1
ATOM 1943 C CA . LEU A 1 260 ? 3.83 16.578 -13.742 1 95.44 260 LEU A CA 1
ATOM 1944 C C . LEU A 1 260 ? 3.287 17.875 -14.344 1 95.44 260 LEU A C 1
ATOM 1946 O O . LEU A 1 260 ? 2.096 18.156 -14.219 1 95.44 260 LEU A O 1
ATOM 1950 N N . GLY A 1 261 ? 4.129 18.609 -14.992 1 84.75 261 GLY A N 1
ATOM 1951 C CA . GLY A 1 261 ? 3.711 19.844 -15.633 1 84.75 261 GLY A CA 1
ATOM 1952 C C . GLY A 1 261 ? 3.752 21.047 -14.703 1 84.75 261 GLY A C 1
ATOM 1953 O O . GLY A 1 261 ? 3.141 22.078 -14.984 1 84.75 261 GLY A O 1
ATOM 1954 N N . GLY A 1 262 ? 4.305 20.828 -13.578 1 71.5 262 GLY A N 1
ATOM 1955 C CA . GLY A 1 262 ? 4.469 21.938 -12.664 1 71.5 262 GLY A CA 1
ATOM 1956 C C . GLY A 1 262 ? 5.633 22.844 -13.023 1 71.5 262 GLY A C 1
ATOM 1957 O O . GLY A 1 262 ? 6.535 22.438 -13.758 1 71.5 262 GLY A O 1
ATOM 1958 N N . ALA A 1 263 ? 5.453 24.172 -12.82 1 61.62 263 ALA A N 1
ATOM 1959 C CA . ALA A 1 263 ? 6.535 25.125 -13.031 1 61.62 263 ALA A CA 1
ATOM 1960 C C . ALA A 1 263 ? 7.625 24.969 -11.977 1 61.62 263 ALA A C 1
ATOM 1962 O O . ALA A 1 263 ? 7.34 24.984 -10.773 1 61.62 263 ALA A O 1
ATOM 1963 N N . ALA A 1 264 ? 8.773 24.359 -12.445 1 50.5 264 ALA A N 1
ATOM 1964 C CA . ALA A 1 264 ? 9.898 24.297 -11.516 1 50.5 264 ALA A CA 1
ATOM 1965 C C . ALA A 1 264 ? 10.406 25.703 -11.188 1 50.5 264 ALA A C 1
ATOM 1967 O O . ALA A 1 264 ? 10.414 26.578 -12.055 1 50.5 264 ALA A O 1
ATOM 1968 N N . MET B 1 1 ? -2.139 -41.438 -14.836 1 52.56 1 MET B N 1
ATOM 1969 C CA . MET B 1 1 ? -2.059 -40.062 -14.359 1 52.56 1 MET B CA 1
ATOM 1970 C C . MET B 1 1 ? -2.668 -39.938 -12.969 1 52.56 1 MET B C 1
ATOM 1972 O O . MET B 1 1 ? -3.77 -40.438 -12.719 1 52.56 1 MET B O 1
ATOM 1976 N N . SER B 1 2 ? -1.761 -39.656 -12.039 1 71 2 SER B N 1
ATOM 1977 C CA . SER B 1 2 ? -2.244 -39.75 -10.672 1 71 2 SER B CA 1
ATOM 1978 C C . SER B 1 2 ? -3.455 -38.875 -10.43 1 71 2 SER B C 1
ATOM 1980 O O . SER B 1 2 ? -3.521 -37.75 -10.953 1 71 2 SER B O 1
ATOM 1982 N N . ASP B 1 3 ? -4.48 -39.375 -10.008 1 83 3 ASP B N 1
ATOM 1983 C CA . ASP B 1 3 ? -5.742 -38.781 -9.602 1 83 3 ASP B CA 1
ATOM 1984 C C . ASP B 1 3 ? -5.504 -37.594 -8.648 1 83 3 ASP B C 1
ATOM 1986 O O . ASP B 1 3 ? -4.793 -37.75 -7.648 1 83 3 ASP B O 1
ATOM 1990 N N . PRO B 1 4 ? -5.918 -36.375 -9.156 1 85.56 4 PRO B N 1
ATOM 1991 C CA . PRO B 1 4 ? -5.754 -35.25 -8.258 1 85.56 4 PRO B CA 1
ATOM 1992 C C . PRO B 1 4 ? -6.16 -35.562 -6.82 1 85.56 4 PRO B C 1
ATOM 1994 O O . PRO B 1 4 ? -5.605 -35 -5.875 1 85.56 4 PRO B O 1
ATOM 1997 N N . ARG B 1 5 ? -7.074 -36.531 -6.605 1 86.44 5 ARG B N 1
ATOM 1998 C CA . ARG B 1 5 ? -7.559 -36.906 -5.281 1 86.44 5 ARG B CA 1
ATOM 1999 C C . ARG B 1 5 ? -6.469 -37.594 -4.477 1 86.44 5 ARG B C 1
ATOM 2001 O O . ARG B 1 5 ? -6.539 -37.656 -3.248 1 86.44 5 ARG B O 1
ATOM 2008 N N . GLN B 1 6 ? -5.566 -38.062 -5.156 1 89.62 6 GLN B N 1
ATOM 2009 C CA . GLN B 1 6 ? -4.473 -38.75 -4.488 1 89.62 6 GLN B CA 1
ATOM 2010 C C . GLN B 1 6 ? -3.258 -37.844 -4.32 1 89.62 6 GLN B C 1
ATOM 2012 O O . GLN B 1 6 ? -2.496 -37.969 -3.363 1 89.62 6 GLN B O 1
ATOM 2017 N N . VAL B 1 7 ? -3.146 -36.938 -5.156 1 95.5 7 VAL B N 1
ATOM 2018 C CA . VAL B 1 7 ? -1.947 -36.094 -5.227 1 95.5 7 VAL B CA 1
ATOM 2019 C C . VAL B 1 7 ? -2.08 -34.938 -4.27 1 95.5 7 VAL B C 1
ATOM 2021 O O . VAL B 1 7 ? -1.174 -34.656 -3.479 1 95.5 7 VAL B O 1
ATOM 2024 N N . LEU B 1 8 ? -3.238 -34.281 -4.211 1 96.94 8 LEU B N 1
ATOM 2025 C CA . LEU B 1 8 ? -3.4 -33 -3.57 1 96.94 8 LEU B CA 1
ATOM 2026 C C . LEU B 1 8 ? -3.266 -33.125 -2.055 1 96.9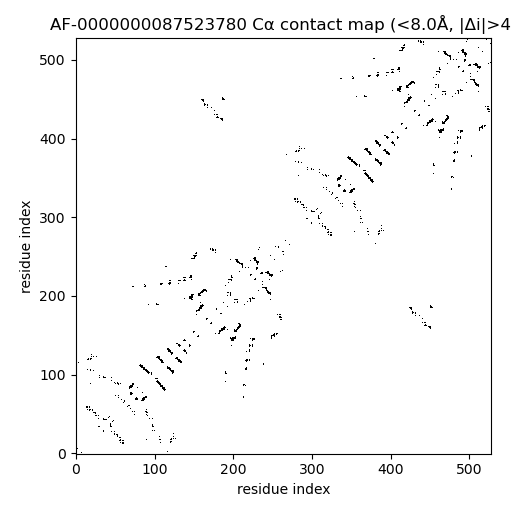4 8 LEU B C 1
ATOM 2028 O O . LEU B 1 8 ? -2.605 -32.281 -1.419 1 96.94 8 LEU B O 1
ATOM 2032 N N . PRO B 1 9 ? -3.84 -34.219 -1.453 1 96.19 9 PRO B N 1
ATOM 2033 C CA . PRO B 1 9 ? -3.717 -34.344 0.001 1 96.19 9 PRO B CA 1
ATOM 2034 C C . PRO B 1 9 ? -2.271 -34.5 0.459 1 96.19 9 PRO B C 1
ATOM 2036 O O . PRO B 1 9 ? -1.928 -34.125 1.583 1 96.19 9 PRO B O 1
ATOM 2039 N N . ARG B 1 10 ? -1.456 -35.031 -0.374 1 96.88 10 ARG B N 1
ATOM 2040 C CA . ARG B 1 10 ? -0.037 -35.188 -0.071 1 96.88 10 ARG B CA 1
ATOM 2041 C C . ARG B 1 10 ? 0.748 -33.938 -0.458 1 96.88 10 ARG B C 1
ATOM 2043 O O . ARG B 1 10 ? 1.684 -33.531 0.242 1 96.88 10 ARG B O 1
ATOM 2050 N N . ALA B 1 11 ? 0.334 -33.344 -1.47 1 98.44 11 ALA B N 1
ATOM 2051 C CA . ALA B 1 11 ? 1.064 -32.219 -2.064 1 98.44 11 ALA B CA 1
ATOM 2052 C C . ALA B 1 11 ? 0.942 -30.984 -1.203 1 98.44 11 ALA B C 1
ATOM 2054 O O . ALA B 1 11 ? 1.915 -30.234 -1.03 1 98.44 11 ALA B O 1
ATOM 2055 N N . LEU B 1 12 ? -0.222 -30.75 -0.625 1 98.56 12 LEU B N 1
ATOM 2056 C CA . LEU B 1 12 ? -0.466 -29.5 0.085 1 98.56 12 LEU B CA 1
ATOM 2057 C C . LEU B 1 12 ? 0.418 -29.406 1.323 1 98.56 12 LEU B C 1
ATOM 2059 O O . LEU B 1 12 ? 1.161 -28.422 1.481 1 98.56 12 LEU B O 1
ATOM 2063 N N . PRO B 1 13 ? 0.354 -30.422 2.225 1 98.25 13 PRO B N 1
ATOM 2064 C CA . PRO B 1 13 ? 1.224 -30.297 3.396 1 98.25 13 PRO B CA 1
ATOM 2065 C C . PRO B 1 13 ? 2.703 -30.234 3.027 1 98.25 13 PRO B C 1
ATOM 2067 O O . PRO B 1 13 ? 3.477 -29.547 3.699 1 98.25 13 PRO B O 1
ATOM 2070 N N . LEU B 1 14 ? 3.045 -30.891 2.002 1 98.44 14 LEU B N 1
ATOM 2071 C CA . LEU B 1 14 ? 4.434 -30.875 1.552 1 98.44 14 LEU B CA 1
ATOM 2072 C C . LEU B 1 14 ? 4.828 -29.484 1.062 1 98.44 14 LEU B C 1
ATOM 2074 O O . LEU B 1 14 ? 5.902 -28.984 1.406 1 98.44 14 LEU B O 1
ATOM 2078 N N . ALA B 1 15 ? 4.016 -28.875 0.225 1 98.75 15 ALA B N 1
ATOM 2079 C CA . ALA B 1 15 ? 4.281 -27.547 -0.313 1 98.75 15 ALA B CA 1
ATOM 2080 C C . ALA B 1 15 ? 4.359 -26.5 0.803 1 98.75 15 ALA B C 1
ATOM 2082 O O . ALA B 1 15 ? 5.219 -25.625 0.782 1 98.75 15 ALA B O 1
ATOM 2083 N N . ARG B 1 16 ? 3.459 -26.625 1.737 1 98.56 16 ARG B N 1
ATOM 2084 C CA . ARG B 1 16 ? 3.461 -25.703 2.867 1 98.56 16 ARG B CA 1
ATOM 2085 C C . ARG B 1 16 ? 4.734 -25.844 3.691 1 98.56 16 ARG B C 1
ATOM 2087 O O . ARG B 1 16 ? 5.348 -24.844 4.078 1 98.56 16 ARG B O 1
ATOM 2094 N N . ALA B 1 17 ? 5.141 -27.062 3.934 1 98.44 17 ALA B N 1
ATOM 2095 C CA . ALA B 1 17 ? 6.371 -27.312 4.676 1 98.44 17 ALA B CA 1
ATOM 2096 C C . ALA B 1 17 ? 7.586 -26.797 3.918 1 98.44 17 ALA B C 1
ATOM 2098 O O . ALA B 1 17 ? 8.5 -26.219 4.516 1 98.44 17 ALA B O 1
ATOM 2099 N N . ALA B 1 18 ? 7.586 -27.047 2.652 1 98.69 18 ALA B N 1
ATOM 2100 C CA . ALA B 1 18 ? 8.688 -26.578 1.811 1 98.69 18 ALA B CA 1
ATOM 2101 C C . ALA B 1 18 ? 8.812 -25.062 1.877 1 98.69 18 ALA B C 1
ATOM 2103 O O . ALA B 1 18 ? 9.914 -24.531 2.035 1 98.69 18 ALA B O 1
ATOM 2104 N N . ALA B 1 19 ? 7.672 -24.359 1.741 1 98.62 19 ALA B N 1
ATOM 2105 C CA . ALA B 1 19 ? 7.668 -22.906 1.788 1 98.62 19 ALA B CA 1
ATOM 2106 C C . ALA B 1 19 ? 8.156 -22.391 3.141 1 98.62 19 ALA B C 1
ATOM 2108 O O . ALA B 1 19 ? 8.938 -21.438 3.205 1 98.62 19 ALA B O 1
ATOM 2109 N N . GLN B 1 20 ? 7.723 -23 4.172 1 97.88 20 GLN B N 1
ATOM 2110 C CA . GLN B 1 20 ? 8.133 -22.625 5.52 1 97.88 20 GLN B CA 1
ATOM 2111 C C . GLN B 1 20 ? 9.633 -22.828 5.719 1 97.88 20 GLN B C 1
ATOM 2113 O O . GLN B 1 20 ? 10.305 -21.969 6.305 1 97.88 20 GLN B O 1
ATOM 2118 N N . THR B 1 21 ? 10.109 -23.953 5.27 1 98 21 THR B N 1
ATOM 2119 C CA . THR B 1 21 ? 11.531 -24.234 5.391 1 98 21 THR B CA 1
ATOM 2120 C C . THR B 1 21 ? 12.352 -23.266 4.547 1 98 21 THR B C 1
ATOM 2122 O O . THR B 1 21 ? 13.438 -22.844 4.953 1 98 21 THR B O 1
ATOM 2125 N N . ALA B 1 22 ? 11.852 -22.922 3.391 1 97.88 22 ALA B N 1
ATOM 2126 C CA . ALA B 1 22 ? 12.539 -21.984 2.506 1 97.88 22 ALA B CA 1
ATOM 2127 C C . ALA B 1 22 ? 12.727 -20.641 3.184 1 97.88 22 ALA B C 1
ATOM 2129 O O . ALA B 1 22 ? 13.711 -19.938 2.926 1 97.88 22 ALA B O 1
ATOM 2130 N N . ALA B 1 23 ? 11.789 -20.25 4.055 1 97.38 23 ALA B N 1
ATOM 2131 C CA . ALA B 1 23 ? 11.867 -18.984 4.777 1 97.38 23 ALA B CA 1
ATOM 2132 C C . ALA B 1 23 ? 13.156 -18.891 5.586 1 97.38 23 ALA B C 1
ATOM 2134 O O . ALA B 1 23 ? 13.719 -17.812 5.742 1 97.38 23 ALA B O 1
ATOM 2135 N N . SER B 1 24 ? 13.648 -20.016 6.078 1 95.62 24 SER B N 1
ATOM 2136 C CA . SER B 1 24 ? 14.875 -20.047 6.871 1 95.62 24 SER B CA 1
ATOM 2137 C C . SER B 1 24 ? 16.094 -19.688 6.023 1 95.62 24 SER B C 1
ATOM 2139 O O . SER B 1 24 ? 17.125 -19.281 6.555 1 95.62 24 SER B O 1
ATOM 2141 N N . ARG B 1 25 ? 15.977 -19.859 4.727 1 94.75 25 ARG B N 1
ATOM 2142 C CA . ARG B 1 25 ? 17.062 -19.5 3.818 1 94.75 25 ARG B CA 1
ATOM 2143 C C . ARG B 1 25 ? 16.953 -18.031 3.398 1 94.75 25 ARG B C 1
ATOM 2145 O O . ARG B 1 25 ? 17.953 -17.438 2.973 1 94.75 25 ARG B O 1
ATOM 2152 N N . ILE B 1 26 ? 15.812 -17.438 3.555 1 95.31 26 ILE B N 1
ATOM 2153 C CA . ILE B 1 26 ? 15.555 -16.078 3.08 1 95.31 26 ILE B CA 1
ATOM 2154 C C . ILE B 1 26 ? 15.828 -15.078 4.199 1 95.31 26 ILE B C 1
ATOM 2156 O O . ILE B 1 26 ? 16.547 -14.094 4.004 1 95.31 26 ILE B O 1
ATOM 2160 N N . LEU B 1 27 ? 15.383 -15.312 5.395 1 94.5 27 LEU B N 1
ATOM 2161 C CA . LEU B 1 27 ? 15.273 -14.367 6.5 1 94.5 27 LEU B CA 1
ATOM 2162 C C . LEU B 1 27 ? 16.656 -13.906 6.961 1 94.5 27 LEU B C 1
ATOM 2164 O O . LEU B 1 27 ? 16.844 -12.734 7.309 1 94.5 27 LEU B O 1
ATOM 2168 N N . PRO B 1 28 ? 17.719 -14.781 6.93 1 92.38 28 PRO B N 1
ATOM 2169 C CA . PRO B 1 28 ? 19.031 -14.32 7.355 1 92.38 28 PRO B CA 1
ATOM 2170 C C . PRO B 1 28 ? 19.578 -13.188 6.48 1 92.38 28 PRO B C 1
ATOM 2172 O O . PRO B 1 28 ? 20.469 -12.453 6.902 1 92.38 28 PRO B O 1
ATOM 2175 N N . HIS B 1 29 ? 19.031 -13.086 5.293 1 91.25 29 HIS B N 1
ATOM 2176 C CA . HIS B 1 29 ? 19.516 -12.07 4.363 1 91.25 29 HIS B CA 1
ATOM 2177 C C . HIS B 1 29 ? 18.656 -10.812 4.41 1 91.25 29 HIS B C 1
ATOM 2179 O O . HIS B 1 29 ? 19.016 -9.789 3.816 1 91.25 29 HIS B O 1
ATOM 2185 N N . TYR B 1 30 ? 17.594 -10.836 5.094 1 88.94 30 TYR B N 1
ATOM 2186 C CA . TYR B 1 30 ? 16.641 -9.727 5.172 1 88.94 30 TYR B CA 1
ATOM 2187 C C . TYR B 1 30 ? 17.156 -8.641 6.109 1 88.94 30 TYR B C 1
ATOM 2189 O O . TYR B 1 30 ? 17.547 -8.93 7.246 1 88.94 30 TYR B O 1
ATOM 2197 N N . ARG B 1 31 ? 17.203 -7.293 5.641 1 79.56 31 ARG B N 1
ATOM 2198 C CA . ARG B 1 31 ? 17.609 -6.078 6.336 1 79.56 31 ARG B CA 1
ATOM 2199 C C . ARG B 1 31 ? 19.078 -6.152 6.742 1 79.56 31 ARG B C 1
ATOM 2201 O O . ARG B 1 31 ? 19.516 -5.449 7.656 1 79.56 31 ARG B O 1
ATOM 2208 N N . ARG B 1 32 ? 19.766 -7.055 6.059 1 77.38 32 ARG B N 1
ATOM 2209 C CA . ARG B 1 32 ? 21.219 -6.996 6.211 1 77.38 32 ARG B CA 1
ATOM 2210 C C . ARG B 1 32 ? 21.766 -5.68 5.676 1 77.38 32 ARG B C 1
ATOM 2212 O O . ARG B 1 32 ? 21.281 -5.16 4.672 1 77.38 32 ARG B O 1
ATOM 2219 N N . ALA B 1 33 ? 22.656 -5.227 6.391 1 64.5 33 ALA B N 1
ATOM 2220 C CA . ALA B 1 33 ? 23.25 -3.93 6.07 1 64.5 33 ALA B CA 1
ATOM 2221 C C . ALA B 1 33 ? 23.781 -3.91 4.637 1 64.5 33 ALA B C 1
ATOM 2223 O O . ALA B 1 33 ? 23.781 -2.865 3.984 1 64.5 33 ALA B O 1
ATOM 2224 N N . ASP B 1 34 ? 24.266 -5.031 4.09 1 61.59 34 ASP B N 1
ATOM 2225 C CA . ASP B 1 34 ? 24.875 -5.078 2.771 1 61.59 34 ASP B CA 1
ATOM 2226 C C . ASP B 1 34 ? 23.859 -5.406 1.691 1 61.59 34 ASP B C 1
ATOM 2228 O O . ASP B 1 34 ? 24.219 -5.613 0.53 1 61.59 34 ASP B O 1
ATOM 2232 N N . LEU B 1 35 ? 22.625 -5.535 1.946 1 59.94 35 LEU B N 1
ATOM 2233 C CA . LEU B 1 35 ? 21.578 -5.859 0.996 1 59.94 35 LEU B CA 1
ATOM 2234 C C . LEU B 1 35 ? 21.391 -4.738 -0.02 1 59.94 35 LEU B C 1
ATOM 2236 O O . LEU B 1 35 ? 21 -4.984 -1.162 1 59.94 35 LEU B O 1
ATOM 2240 N N . GLN B 1 36 ? 21.594 -3.514 0.282 1 55.66 36 GLN B N 1
ATOM 2241 C CA . GLN B 1 36 ? 21.172 -2.352 -0.494 1 55.66 36 GLN B CA 1
ATOM 2242 C C . GLN B 1 36 ? 21.891 -2.303 -1.841 1 55.66 36 GLN B C 1
ATOM 2244 O O . GLN B 1 36 ? 21.594 -1.439 -2.672 1 55.66 36 GLN B O 1
ATOM 2249 N N . VAL B 1 37 ? 22.859 -3.279 -2.037 1 46.28 37 VAL B N 1
ATOM 2250 C CA . VAL B 1 37 ? 23.625 -3.074 -3.262 1 46.28 37 VAL B CA 1
ATOM 2251 C C . VAL B 1 37 ? 22.984 -3.859 -4.406 1 46.28 37 VAL B C 1
ATOM 2253 O O . VAL B 1 37 ? 22.922 -5.09 -4.363 1 46.28 37 VAL B O 1
ATOM 2256 N N . ASP B 1 38 ? 21.922 -3.316 -4.961 1 46.38 38 ASP B N 1
ATOM 2257 C CA . ASP B 1 38 ? 21.109 -3.773 -6.078 1 46.38 38 ASP B CA 1
ATOM 2258 C C . ASP B 1 38 ? 21.969 -4.285 -7.227 1 46.38 38 ASP B C 1
ATOM 2260 O O . ASP B 1 38 ? 21.453 -4.633 -8.289 1 46.38 38 ASP B O 1
ATOM 2264 N N . GLY B 1 39 ? 23.297 -4.23 -7.18 1 44.44 39 GLY B N 1
ATOM 2265 C CA . GLY B 1 39 ? 23.875 -4.5 -8.484 1 44.44 39 GLY B CA 1
ATOM 2266 C C . GLY B 1 39 ? 23.766 -5.949 -8.898 1 44.44 39 GLY B C 1
ATOM 2267 O O . GLY B 1 39 ? 23.453 -6.816 -8.078 1 44.44 39 GLY B O 1
ATOM 2268 N N . LYS B 1 40 ? 23.656 -6.082 -10.328 1 43.69 40 LYS B N 1
ATOM 2269 C CA . LYS B 1 40 ? 23.594 -7.297 -11.133 1 43.69 40 LYS B CA 1
ATOM 2270 C C . LYS B 1 40 ? 24.578 -8.344 -10.625 1 43.69 40 LYS B C 1
ATOM 2272 O O . LYS B 1 40 ? 24.875 -9.32 -11.312 1 43.69 40 LYS B O 1
ATOM 2277 N N . ALA B 1 41 ? 25.281 -8.016 -9.586 1 48.41 41 ALA B N 1
ATOM 2278 C CA . ALA B 1 41 ? 26.312 -9.031 -9.445 1 48.41 41 ALA B CA 1
ATOM 2279 C C . ALA B 1 41 ? 25.75 -10.328 -8.875 1 48.41 41 ALA B C 1
ATOM 2281 O O . ALA B 1 41 ? 24.922 -10.297 -7.957 1 48.41 41 ALA B O 1
ATOM 2282 N N . ASP B 1 42 ? 25.766 -11.539 -9.484 1 54.91 42 ASP B N 1
ATOM 2283 C CA . ASP B 1 42 ? 25.438 -12.945 -9.242 1 54.91 42 ASP B CA 1
ATOM 2284 C C . ASP B 1 42 ? 25.578 -13.297 -7.766 1 54.91 42 ASP B C 1
ATOM 2286 O O . ASP B 1 42 ? 24.922 -14.211 -7.27 1 54.91 42 ASP B O 1
ATOM 2290 N N . ASP B 1 43 ? 26.172 -12.469 -7.016 1 58.97 43 ASP B N 1
ATOM 2291 C CA . ASP B 1 43 ? 26.484 -12.914 -5.656 1 58.97 43 ASP B CA 1
ATOM 2292 C C . ASP B 1 43 ? 25.922 -11.938 -4.625 1 58.97 43 ASP B C 1
ATOM 2294 O O . ASP B 1 43 ? 26.5 -11.766 -3.551 1 58.97 43 ASP B O 1
ATOM 2298 N N . THR B 1 44 ? 24.844 -11.492 -5.027 1 75.19 44 THR B N 1
ATOM 2299 C CA . THR B 1 44 ? 24.25 -10.578 -4.062 1 75.19 44 THR B CA 1
ATOM 2300 C C . THR B 1 44 ? 23.438 -11.344 -3.027 1 75.19 44 THR B C 1
ATOM 2302 O O . THR B 1 44 ? 23.031 -12.484 -3.264 1 75.19 44 THR B O 1
ATOM 2305 N N . PRO B 1 45 ? 23.281 -10.773 -1.861 1 79 45 PRO B N 1
ATOM 2306 C CA . PRO B 1 45 ? 22.469 -11.398 -0.81 1 79 45 PRO B CA 1
ATOM 2307 C C . PRO B 1 45 ? 21.094 -11.805 -1.295 1 79 45 PRO B C 1
ATOM 2309 O O . PRO B 1 45 ? 20.562 -12.844 -0.889 1 79 45 PRO B O 1
ATOM 2312 N N . VAL B 1 46 ? 20.578 -11.094 -2.201 1 84 46 VAL B N 1
ATOM 2313 C CA . VAL B 1 46 ? 19.25 -11.422 -2.715 1 84 46 VAL B CA 1
ATOM 2314 C C . VAL B 1 46 ? 19.328 -12.672 -3.584 1 84 46 VAL B C 1
ATOM 2316 O O . VAL B 1 46 ? 18.453 -13.539 -3.518 1 84 46 VAL B O 1
ATOM 2319 N N . THR B 1 47 ? 20.406 -12.773 -4.281 1 85.25 47 THR B N 1
ATOM 2320 C CA . THR B 1 47 ? 20.594 -13.953 -5.113 1 85.25 47 THR B CA 1
ATOM 2321 C C . THR B 1 47 ? 20.797 -15.203 -4.246 1 85.25 47 THR B C 1
ATOM 2323 O O . THR B 1 47 ? 20.219 -16.25 -4.531 1 85.25 47 THR B O 1
ATOM 2326 N N . GLU B 1 48 ? 21.484 -15.055 -3.227 1 89.5 48 GLU B N 1
ATOM 2327 C CA . GLU B 1 48 ? 21.703 -16.172 -2.311 1 89.5 48 GLU B CA 1
ATOM 2328 C C . GLU B 1 48 ? 20.391 -16.594 -1.646 1 89.5 48 GLU B C 1
ATOM 2330 O O . GLU B 1 48 ? 20.125 -17.797 -1.517 1 89.5 48 GLU B O 1
ATOM 2335 N N . ALA B 1 49 ? 19.656 -15.648 -1.248 1 92.31 49 ALA B N 1
ATOM 2336 C CA . ALA B 1 49 ? 18.359 -15.938 -0.627 1 92.31 49 ALA B CA 1
ATOM 2337 C C . ALA B 1 49 ? 17.422 -16.656 -1.604 1 92.31 49 ALA B C 1
ATOM 2339 O O . ALA B 1 49 ? 16.844 -17.672 -1.269 1 92.31 49 ALA B O 1
ATOM 2340 N N . ASP B 1 50 ? 17.359 -16.156 -2.801 1 94.38 50 ASP B N 1
ATOM 2341 C CA . ASP B 1 50 ? 16.484 -16.672 -3.844 1 94.38 50 ASP B CA 1
ATOM 2342 C C . ASP B 1 50 ? 16.875 -18.094 -4.242 1 94.38 50 ASP B C 1
ATOM 2344 O O . ASP B 1 50 ? 16.031 -18.984 -4.254 1 94.38 50 ASP B O 1
ATOM 2348 N N . ARG B 1 51 ? 18.078 -18.328 -4.527 1 94.88 51 ARG B N 1
ATOM 2349 C CA . ARG B 1 51 ? 18.578 -19.625 -4.977 1 94.88 51 ARG B CA 1
ATOM 2350 C C . ARG B 1 51 ? 18.547 -20.641 -3.846 1 94.88 51 ARG B C 1
ATOM 2352 O O . ARG B 1 51 ? 18.203 -21.812 -4.059 1 94.88 51 ARG B O 1
ATOM 2359 N N . GLY B 1 52 ? 18.953 -20.188 -2.693 1 95.75 52 GLY B N 1
ATOM 2360 C CA . GLY B 1 52 ? 18.891 -21.062 -1.541 1 95.75 52 GLY B CA 1
ATOM 2361 C C . GLY B 1 52 ? 17.484 -21.562 -1.244 1 95.75 52 GLY B C 1
ATOM 2362 O O . GLY B 1 52 ? 17.266 -22.734 -0.975 1 95.75 52 GLY B O 1
ATOM 2363 N N . ALA B 1 53 ? 16.562 -20.656 -1.282 1 97.38 53 ALA B N 1
ATOM 2364 C CA . ALA B 1 53 ? 15.164 -21 -1.035 1 97.38 53 ALA B CA 1
ATOM 2365 C C . ALA B 1 53 ? 14.641 -21.969 -2.09 1 97.38 53 ALA B C 1
ATOM 2367 O O . ALA B 1 53 ? 13.961 -22.938 -1.763 1 97.38 53 ALA B O 1
ATOM 2368 N N . GLU B 1 54 ? 14.945 -21.719 -3.363 1 97.44 54 GLU B N 1
ATOM 2369 C CA . GLU B 1 54 ? 14.438 -22.594 -4.418 1 97.44 54 GLU B CA 1
ATOM 2370 C C . GLU B 1 54 ? 15.031 -24 -4.305 1 97.44 54 GLU B C 1
ATOM 2372 O O . GLU B 1 54 ? 14.352 -25 -4.578 1 97.44 54 GLU B O 1
ATOM 2377 N N . ARG B 1 55 ? 16.297 -24.125 -3.912 1 97.69 55 ARG B N 1
ATOM 2378 C CA . ARG B 1 55 ? 16.922 -25.438 -3.74 1 97.69 55 ARG B CA 1
ATOM 2379 C C . ARG B 1 55 ? 16.172 -26.266 -2.693 1 97.69 55 ARG B C 1
ATOM 2381 O O . ARG B 1 55 ? 15.898 -27.453 -2.908 1 97.69 55 ARG B O 1
ATOM 2388 N N . VAL B 1 56 ? 15.859 -25.594 -1.639 1 98.06 56 VAL B N 1
ATOM 2389 C CA . VAL B 1 56 ? 15.117 -26.266 -0.571 1 98.06 56 VAL B CA 1
ATOM 2390 C C . VAL B 1 56 ? 13.781 -26.766 -1.103 1 98.06 56 VAL B C 1
ATOM 2392 O O . VAL B 1 56 ? 13.406 -27.922 -0.885 1 98.06 56 VAL B O 1
ATOM 2395 N N . ILE B 1 57 ? 13.109 -25.906 -1.794 1 98.69 57 ILE B N 1
ATOM 2396 C CA . ILE B 1 57 ? 11.773 -26.234 -2.287 1 98.69 57 ILE B CA 1
ATOM 2397 C C . ILE B 1 57 ? 11.852 -27.375 -3.297 1 98.69 57 ILE B C 1
ATOM 2399 O O . ILE B 1 57 ? 11.102 -28.344 -3.209 1 98.69 57 ILE B O 1
ATOM 2403 N N . ARG B 1 58 ? 12.789 -27.297 -4.223 1 98.25 58 ARG B N 1
ATOM 2404 C CA . ARG B 1 58 ? 12.969 -28.328 -5.234 1 98.25 58 ARG B CA 1
ATOM 2405 C C . ARG B 1 58 ? 13.281 -29.672 -4.594 1 98.25 58 ARG B C 1
ATOM 2407 O O . ARG B 1 58 ? 12.812 -30.719 -5.059 1 98.25 58 ARG B O 1
ATOM 2414 N N . ASP B 1 59 ? 14.078 -29.641 -3.561 1 98.19 59 ASP B N 1
ATOM 2415 C CA . ASP B 1 59 ? 14.414 -30.875 -2.855 1 98.19 59 ASP B CA 1
ATOM 2416 C C . ASP B 1 59 ? 13.172 -31.531 -2.271 1 98.19 59 ASP B C 1
ATOM 2418 O O . ASP B 1 59 ? 12.969 -32.75 -2.434 1 98.19 59 ASP B O 1
ATOM 2422 N N . TYR B 1 60 ? 12.336 -30.719 -1.588 1 98 60 TYR B N 1
ATOM 2423 C CA . TYR B 1 60 ? 11.086 -31.219 -1.036 1 98 60 TYR B CA 1
ATOM 2424 C C . TYR B 1 60 ? 10.219 -31.844 -2.127 1 98 60 TYR B C 1
ATOM 2426 O O . TYR B 1 60 ? 9.742 -32.969 -1.986 1 98 60 TYR B O 1
ATOM 2434 N N . LEU B 1 61 ? 10.086 -31.156 -3.221 1 97.81 61 LEU B N 1
ATOM 2435 C CA . LEU B 1 61 ? 9.141 -31.531 -4.262 1 97.81 61 LEU B CA 1
ATOM 2436 C C . LEU B 1 61 ? 9.641 -32.75 -5.035 1 97.81 61 LEU B C 1
ATOM 2438 O O . LEU B 1 61 ? 8.875 -33.688 -5.293 1 97.81 61 LEU B O 1
ATOM 2442 N N . SER B 1 62 ? 10.938 -32.812 -5.371 1 97.31 62 SER B N 1
ATOM 2443 C CA . SER B 1 62 ? 11.492 -33.875 -6.184 1 97.31 62 SER B CA 1
ATOM 2444 C C . SER B 1 62 ? 11.547 -35.188 -5.406 1 97.31 62 SER B C 1
ATOM 2446 O O . SER B 1 62 ? 11.406 -36.281 -5.984 1 97.31 62 SER B O 1
ATOM 2448 N N . GLN B 1 63 ? 11.758 -35.062 -4.16 1 97.75 63 GLN B N 1
ATOM 2449 C CA . GLN B 1 63 ? 11.805 -36.281 -3.332 1 97.75 63 GLN B CA 1
ATOM 2450 C C . GLN B 1 63 ? 10.422 -36.906 -3.191 1 97.75 63 GLN B C 1
ATOM 2452 O O . GLN B 1 63 ? 10.281 -38.125 -3.273 1 97.75 63 GLN B O 1
ATOM 2457 N N . ALA B 1 64 ? 9.445 -36.125 -3.031 1 97.06 64 ALA B N 1
ATOM 2458 C CA . ALA B 1 64 ? 8.094 -36.594 -2.777 1 97.06 64 ALA B CA 1
ATOM 2459 C C . ALA B 1 64 ? 7.383 -36.969 -4.082 1 97.06 64 ALA B C 1
ATOM 2461 O O . ALA B 1 64 ? 6.566 -37.875 -4.117 1 97.06 64 ALA B O 1
ATOM 2462 N N . PHE B 1 65 ? 7.668 -36.188 -5.102 1 96.94 65 PHE B N 1
ATOM 2463 C CA . PHE B 1 65 ? 7.027 -36.375 -6.395 1 96.94 65 PHE B CA 1
ATOM 2464 C C . PHE B 1 65 ? 8.055 -36.375 -7.516 1 96.94 65 PHE B C 1
ATOM 2466 O O . PHE B 1 65 ? 8.078 -35.469 -8.352 1 96.94 65 PHE B O 1
ATOM 2473 N N . PRO B 1 66 ? 8.781 -37.469 -7.676 1 96.06 66 PRO B N 1
ATOM 2474 C CA . PRO B 1 66 ? 9.867 -37.5 -8.648 1 96.06 66 PRO B CA 1
ATOM 2475 C C . PRO B 1 66 ? 9.375 -37.438 -10.094 1 96.06 66 PRO B C 1
ATOM 2477 O O . PRO B 1 66 ? 10.133 -37.031 -10.992 1 96.06 66 PRO B O 1
ATOM 2480 N N . GLU B 1 67 ? 8.156 -37.719 -10.297 1 94.62 67 GLU B N 1
ATOM 2481 C CA . GLU B 1 67 ? 7.625 -37.75 -11.656 1 94.62 67 GLU B CA 1
ATOM 2482 C C . GLU B 1 67 ? 7.094 -36.375 -12.078 1 94.62 67 GLU B C 1
ATOM 2484 O O . GLU B 1 67 ? 6.77 -36.156 -13.242 1 94.62 67 GLU B O 1
ATOM 2489 N N . HIS B 1 68 ? 6.941 -35.469 -11.125 1 96.69 68 HIS B N 1
ATOM 2490 C CA . HIS B 1 68 ? 6.43 -34.125 -11.438 1 96.69 68 HIS B CA 1
ATOM 2491 C C . HIS B 1 68 ? 7.516 -33.25 -12.039 1 96.69 68 HIS B C 1
ATOM 2493 O O . HIS B 1 68 ? 8.688 -33.344 -11.664 1 96.69 68 HIS B O 1
ATOM 2499 N N . ALA B 1 69 ? 7.141 -32.438 -12.992 1 97.5 69 ALA B N 1
ATOM 2500 C CA . ALA B 1 69 ? 8.039 -31.406 -13.492 1 97.5 69 ALA B CA 1
ATOM 2501 C C . ALA B 1 69 ? 8.07 -30.203 -12.539 1 97.5 69 ALA B C 1
ATOM 2503 O O . ALA B 1 69 ? 7.113 -29.984 -11.797 1 97.5 69 ALA B O 1
ATOM 2504 N N . ILE B 1 70 ? 9.18 -29.516 -12.523 1 97.88 70 ILE B N 1
ATOM 2505 C CA . ILE B 1 70 ? 9.336 -28.297 -11.727 1 97.88 70 ILE B CA 1
ATOM 2506 C C . ILE B 1 70 ? 9.844 -27.156 -12.609 1 97.88 70 ILE B C 1
ATOM 2508 O O . ILE B 1 70 ? 10.82 -27.328 -13.344 1 97.88 70 ILE B O 1
ATOM 2512 N N . TRP B 1 71 ? 9.125 -26.047 -12.641 1 97.75 71 TRP B N 1
ATOM 2513 C CA . TRP B 1 71 ? 9.547 -24.797 -13.266 1 97.75 71 TRP B CA 1
ATOM 2514 C C . TRP B 1 71 ? 9.68 -23.688 -12.227 1 97.75 71 TRP B C 1
ATOM 2516 O O . TRP B 1 71 ? 8.688 -23.266 -11.625 1 97.75 71 TRP B O 1
ATOM 2526 N N . GLY B 1 72 ? 10.914 -23.266 -12.016 1 96.44 72 GLY B N 1
ATOM 2527 C CA . GLY B 1 72 ? 11.195 -22.234 -11.023 1 96.44 72 GLY B CA 1
ATOM 2528 C C . GLY B 1 72 ? 11.844 -21 -11.609 1 96.44 72 GLY B C 1
ATOM 2529 O O . GLY B 1 72 ? 12.406 -21.047 -12.703 1 96.44 72 GLY B O 1
ATOM 2530 N N . GLU B 1 73 ? 11.75 -19.969 -10.898 1 92.25 73 GLU B N 1
ATOM 2531 C CA . GLU B 1 73 ? 12.266 -18.672 -11.344 1 92.25 73 GLU B CA 1
ATOM 2532 C C . GLU B 1 73 ? 13.781 -18.703 -11.484 1 92.25 73 GLU B C 1
ATOM 2534 O O . GLU B 1 73 ? 14.328 -18.172 -12.453 1 92.25 73 GLU B O 1
ATOM 2539 N N . GLU B 1 74 ? 14.453 -19.359 -10.562 1 91 74 GLU B N 1
ATOM 2540 C CA . GLU B 1 74 ? 15.906 -19.25 -10.477 1 91 74 GLU B CA 1
ATOM 2541 C C . GLU B 1 74 ? 16.594 -20.328 -11.305 1 91 74 GLU B C 1
ATOM 2543 O O . GLU B 1 74 ? 17.578 -20.062 -11.992 1 91 74 GLU B O 1
ATOM 2548 N N . PHE B 1 75 ? 16.047 -21.578 -11.25 1 93.06 75 PHE B N 1
ATOM 2549 C CA . PHE B 1 75 ? 16.75 -22.688 -11.875 1 93.06 75 PHE B CA 1
ATOM 2550 C C . PHE B 1 75 ? 16 -23.172 -13.109 1 93.06 75 PHE B C 1
ATOM 2552 O O . PHE B 1 75 ? 16.453 -24.094 -13.789 1 93.06 75 PHE B O 1
ATOM 2559 N N . GLY B 1 76 ? 14.961 -22.5 -13.391 1 93.69 76 GLY B N 1
ATOM 2560 C CA . GLY B 1 76 ? 14.219 -22.828 -14.602 1 93.69 76 GLY B CA 1
ATOM 2561 C C . GLY B 1 76 ? 13.555 -24.188 -14.539 1 93.69 76 GLY B C 1
ATOM 2562 O O . GLY B 1 76 ? 13.062 -24.594 -13.484 1 93.69 76 GLY B O 1
ATOM 2563 N N . GLY B 1 77 ? 13.43 -24.844 -15.703 1 93.06 77 GLY B N 1
ATOM 2564 C CA . GLY B 1 77 ? 12.719 -26.094 -15.898 1 93.06 77 GLY B CA 1
ATOM 2565 C C . GLY B 1 77 ? 11.82 -26.094 -17.125 1 93.06 77 GLY B C 1
ATOM 2566 O O . GLY B 1 77 ? 11.93 -25.203 -17.969 1 93.06 77 GLY B O 1
ATOM 2567 N N . ASP B 1 78 ? 11.055 -27.156 -17.172 1 89.12 78 ASP B N 1
ATOM 2568 C CA . ASP B 1 78 ? 10.18 -27.297 -18.328 1 89.12 78 ASP B CA 1
ATOM 2569 C C . ASP B 1 78 ? 8.82 -26.656 -18.062 1 89.12 78 ASP B C 1
ATOM 2571 O O . ASP B 1 78 ? 7.906 -27.297 -17.547 1 89.12 78 ASP B O 1
ATOM 2575 N N . ALA B 1 79 ? 8.672 -25.469 -18.578 1 86.81 79 ALA B N 1
ATOM 2576 C CA . ALA B 1 79 ? 7.434 -24.719 -18.375 1 86.81 79 ALA B CA 1
ATOM 2577 C C . ALA B 1 79 ? 6.277 -25.328 -19.156 1 86.81 79 ALA B C 1
ATOM 2579 O O . ALA B 1 79 ? 5.109 -25.094 -18.844 1 86.81 79 ALA B O 1
ATOM 2580 N N . ASP B 1 80 ? 6.637 -26.125 -20.125 1 89.06 80 ASP B N 1
ATOM 2581 C CA . ASP B 1 80 ? 5.625 -26.672 -21.016 1 89.06 80 ASP B CA 1
ATOM 2582 C C . ASP B 1 80 ? 5.363 -28.141 -20.703 1 89.06 80 ASP B C 1
ATOM 2584 O O . ASP B 1 80 ? 4.75 -28.859 -21.516 1 89.06 80 ASP B O 1
ATOM 2588 N N . ALA B 1 81 ? 5.82 -28.547 -19.594 1 89.69 81 ALA B N 1
ATOM 2589 C CA . ALA B 1 81 ? 5.621 -29.953 -19.234 1 89.69 81 ALA B CA 1
ATOM 2590 C C . ALA B 1 81 ? 4.141 -30.297 -19.188 1 89.69 81 ALA B C 1
ATOM 2592 O O . ALA B 1 81 ? 3.314 -29.5 -18.75 1 89.69 81 ALA B O 1
ATOM 2593 N N . SER B 1 82 ? 3.867 -31.5 -19.703 1 90.94 82 SER B N 1
ATOM 2594 C CA . SER B 1 82 ? 2.516 -32.031 -19.562 1 90.94 82 SER B CA 1
ATOM 2595 C C . SER B 1 82 ? 2.316 -32.719 -18.219 1 90.94 82 SER B C 1
ATOM 2597 O O . SER B 1 82 ? 3.287 -33.062 -17.547 1 90.94 82 SER B O 1
ATOM 2599 N N . GLY B 1 83 ? 1.061 -32.844 -17.844 1 94.88 83 GLY B N 1
ATOM 2600 C CA . GLY B 1 83 ? 0.774 -33.469 -16.562 1 94.88 83 GLY B CA 1
ATOM 2601 C C . GLY B 1 83 ? 0.977 -32.531 -15.375 1 94.88 83 GLY B C 1
ATOM 2602 O O . GLY B 1 83 ? 0.493 -31.406 -15.375 1 94.88 83 GLY B O 1
ATOM 2603 N N . TRP B 1 84 ? 1.596 -33.125 -14.336 1 97.19 84 TRP B N 1
ATOM 2604 C CA . TRP B 1 84 ? 1.8 -32.375 -13.102 1 97.19 84 TRP B CA 1
ATOM 2605 C C . TRP B 1 84 ? 3.037 -31.469 -13.203 1 97.19 84 TRP B C 1
ATOM 2607 O O . TRP B 1 84 ? 4.125 -31.953 -13.539 1 97.19 84 TRP B O 1
ATOM 2617 N N . LEU B 1 85 ? 2.869 -30.156 -12.945 1 97.75 85 LEU B N 1
ATOM 2618 C CA . LEU B 1 85 ? 3.934 -29.156 -13.008 1 97.75 85 LEU B CA 1
ATOM 2619 C C . LEU B 1 85 ? 3.918 -28.266 -11.773 1 97.75 85 LEU B C 1
ATOM 2621 O O . LEU B 1 85 ? 2.92 -27.594 -11.5 1 97.75 85 LEU B O 1
ATOM 2625 N N . TRP B 1 86 ? 5.039 -28.312 -11.039 1 98.5 86 TRP B N 1
ATOM 2626 C CA . TRP B 1 86 ? 5.234 -27.359 -9.953 1 98.5 86 TRP B CA 1
ATOM 2627 C C . TRP B 1 86 ? 5.762 -26.031 -10.484 1 98.5 86 TRP B C 1
ATOM 2629 O O . TRP B 1 86 ? 6.676 -26 -11.312 1 98.5 86 TRP B O 1
ATOM 2639 N N . LEU B 1 87 ? 5.129 -24.938 -10.094 1 98.56 87 LEU B N 1
ATOM 2640 C CA . LEU B 1 87 ? 5.602 -23.594 -10.352 1 98.56 87 LEU B CA 1
ATOM 2641 C C . LEU B 1 87 ? 6.094 -22.922 -9.07 1 98.56 87 LEU B C 1
ATOM 2643 O O . LEU B 1 87 ? 5.367 -22.891 -8.07 1 98.56 87 LEU B O 1
ATOM 2647 N N . VAL B 1 88 ? 7.352 -22.391 -9.141 1 98.5 88 VAL B N 1
ATOM 2648 C CA . VAL B 1 88 ? 7.98 -21.953 -7.898 1 98.5 88 VAL B CA 1
ATOM 2649 C C . VAL B 1 88 ? 8.586 -20.562 -8.078 1 98.5 88 VAL B C 1
ATOM 2651 O O . VAL B 1 88 ? 9.391 -20.344 -8.992 1 98.5 88 VAL B O 1
ATOM 2654 N N . ASP B 1 89 ? 8.148 -19.656 -7.285 1 97.94 89 ASP B N 1
ATOM 2655 C CA . ASP B 1 89 ? 8.82 -18.375 -7.059 1 97.94 89 ASP B CA 1
ATOM 2656 C C . ASP B 1 89 ? 9.273 -18.25 -5.605 1 97.94 89 ASP B C 1
ATOM 2658 O O . ASP B 1 89 ? 8.484 -17.922 -4.723 1 97.94 89 ASP B O 1
ATOM 2662 N N . PRO B 1 90 ? 10.523 -18.453 -5.367 1 97.38 90 PRO B N 1
ATOM 2663 C CA . PRO B 1 90 ? 11 -18.516 -3.984 1 97.38 90 PRO B CA 1
ATOM 2664 C C . PRO B 1 90 ? 10.898 -17.172 -3.266 1 97.38 90 PRO B C 1
ATOM 2666 O O . PRO B 1 90 ? 10.695 -17.125 -2.051 1 97.38 90 PRO B O 1
ATOM 2669 N N . LEU B 1 91 ? 11.109 -16.141 -4.004 1 95.38 91 LEU B N 1
ATOM 2670 C CA . LEU B 1 91 ? 11.109 -14.812 -3.412 1 95.38 91 LEU B CA 1
ATOM 2671 C C . LEU B 1 91 ? 10.414 -13.805 -4.328 1 95.38 91 LEU B C 1
ATOM 2673 O O . LEU B 1 91 ? 11.07 -13.07 -5.059 1 95.38 91 LEU B O 1
ATOM 2677 N N . ASP B 1 92 ? 9.102 -13.766 -4.211 1 94.19 92 ASP B N 1
ATOM 2678 C CA . ASP B 1 92 ? 8.32 -12.75 -4.91 1 94.19 92 ASP B CA 1
ATOM 2679 C C . ASP B 1 92 ? 8.297 -11.438 -4.129 1 94.19 92 ASP B C 1
ATOM 2681 O O . ASP B 1 92 ? 7.82 -11.398 -2.994 1 94.19 92 ASP B O 1
ATOM 2685 N N . GLY B 1 93 ? 8.664 -10.367 -4.793 1 93.12 93 GLY B N 1
ATOM 2686 C CA . GLY B 1 93 ? 8.844 -9.102 -4.105 1 93.12 93 GLY B CA 1
ATOM 2687 C C . GLY B 1 93 ? 10.297 -8.789 -3.805 1 93.12 93 GLY B C 1
ATOM 2688 O O . GLY B 1 93 ? 10.617 -8.281 -2.729 1 93.12 93 GLY B O 1
ATOM 2689 N N . THR B 1 94 ? 11.164 -9.062 -4.746 1 89.06 94 THR B N 1
ATOM 2690 C CA . THR B 1 94 ? 12.602 -8.875 -4.594 1 89.06 94 THR B CA 1
ATOM 2691 C C . THR B 1 94 ? 12.93 -7.406 -4.336 1 89.06 94 THR B C 1
ATOM 2693 O O . THR B 1 94 ? 13.805 -7.09 -3.527 1 89.06 94 THR B O 1
ATOM 2696 N N . LYS B 1 95 ? 12.227 -6.539 -4.965 1 87.75 95 LYS B N 1
ATOM 2697 C CA . LYS B 1 95 ? 12.469 -5.113 -4.781 1 87.75 95 LYS B CA 1
ATOM 2698 C C . LYS B 1 95 ? 12.148 -4.684 -3.352 1 87.75 95 LYS B C 1
ATOM 2700 O O . LYS B 1 95 ? 12.875 -3.879 -2.762 1 87.75 95 LYS B O 1
ATOM 2705 N N . SER B 1 96 ? 11.07 -5.172 -2.869 1 88.56 96 SER B N 1
ATOM 2706 C CA . SER B 1 96 ? 10.75 -4.918 -1.47 1 88.56 96 SER B CA 1
ATOM 2707 C C . SER B 1 96 ? 11.82 -5.492 -0.544 1 88.56 96 SER B C 1
ATOM 2709 O O . SER B 1 96 ? 12.25 -4.824 0.401 1 88.56 96 SER B O 1
ATOM 2711 N N . PHE B 1 97 ? 12.273 -6.66 -0.844 1 89.44 97 PHE B N 1
ATOM 2712 C CA . PHE B 1 97 ? 13.289 -7.348 -0.056 1 89.44 97 PHE B CA 1
ATOM 2713 C C . PHE B 1 97 ? 14.57 -6.527 0.011 1 89.44 97 PHE B C 1
ATOM 2715 O O . PHE B 1 97 ? 15.125 -6.32 1.092 1 89.44 97 PHE B O 1
ATOM 2722 N N . VAL B 1 98 ? 14.961 -6.012 -1.051 1 84.81 98 VAL B N 1
ATOM 2723 C CA . VAL B 1 98 ? 16.219 -5.297 -1.161 1 84.81 98 VAL B CA 1
ATOM 2724 C C . VAL B 1 98 ? 16.141 -3.98 -0.39 1 84.81 98 VAL B C 1
ATOM 2726 O O . VAL B 1 98 ? 17.141 -3.518 0.168 1 84.81 98 VAL B O 1
ATOM 2729 N N . ARG B 1 99 ? 14.898 -3.461 -0.23 1 82.94 99 ARG B N 1
ATOM 2730 C CA . ARG B 1 99 ? 14.727 -2.186 0.457 1 82.94 99 ARG B CA 1
ATOM 2731 C C . ARG B 1 99 ? 14.367 -2.398 1.923 1 82.94 99 ARG B C 1
ATOM 2733 O O . ARG B 1 99 ? 14.078 -1.438 2.643 1 82.94 99 ARG B O 1
ATOM 2740 N N . GLY B 1 100 ? 14.336 -3.633 2.264 1 84.44 100 GLY B N 1
ATOM 2741 C CA . GLY B 1 100 ? 14.031 -3.947 3.65 1 84.44 100 GLY B CA 1
ATOM 2742 C C . GLY B 1 100 ? 12.555 -3.891 3.969 1 84.44 100 GLY B C 1
ATOM 2743 O O . GLY B 1 100 ? 12.164 -3.824 5.137 1 84.44 100 GLY B O 1
ATOM 2744 N N . ASN B 1 101 ? 11.75 -3.816 2.955 1 85.31 101 ASN B N 1
ATOM 2745 C CA . ASN B 1 101 ? 10.305 -3.887 3.125 1 85.31 101 ASN B CA 1
ATOM 2746 C C . ASN B 1 101 ? 9.828 -5.328 3.264 1 85.31 101 ASN B C 1
ATOM 2748 O O . ASN B 1 101 ? 10.289 -6.215 2.537 1 85.31 101 ASN B O 1
ATOM 2752 N N . PRO B 1 102 ? 8.969 -5.562 4.191 1 88.31 102 PRO B N 1
ATOM 2753 C CA . PRO B 1 102 ? 8.594 -6.941 4.508 1 88.31 102 PRO B CA 1
ATOM 2754 C C . PRO B 1 102 ? 7.559 -7.508 3.537 1 88.31 102 PRO B C 1
ATOM 2756 O O . PRO B 1 102 ? 7.035 -8.602 3.756 1 88.31 102 PRO B O 1
ATOM 2759 N N . VAL B 1 103 ? 7.301 -6.875 2.439 1 92.38 103 VAL B N 1
ATOM 2760 C CA . VAL B 1 103 ? 6.246 -7.293 1.521 1 92.38 103 VAL B CA 1
ATOM 2761 C C . VAL B 1 103 ? 6.836 -8.188 0.433 1 92.38 103 VAL B C 1
ATOM 2763 O O . VAL B 1 103 ? 6.941 -7.777 -0.726 1 92.38 103 VAL B O 1
ATOM 2766 N N . PHE B 1 104 ? 7.156 -9.422 0.849 1 94.88 104 PHE B N 1
ATOM 2767 C CA . PHE B 1 104 ? 7.609 -10.469 -0.063 1 94.88 104 PHE B CA 1
ATOM 2768 C C . PHE B 1 104 ? 7.137 -11.836 0.406 1 94.88 104 PHE B C 1
ATOM 2770 O O . PHE B 1 104 ? 6.762 -12.008 1.569 1 94.88 104 PHE B O 1
ATOM 2777 N N . SER B 1 105 ? 7.102 -12.727 -0.545 1 97.81 105 SER B N 1
ATOM 2778 C CA . SER B 1 105 ? 6.535 -14.031 -0.23 1 97.81 105 SER B CA 1
ATOM 2779 C C . SER B 1 105 ? 7.16 -15.125 -1.092 1 97.81 105 SER B C 1
ATOM 2781 O O . SER B 1 105 ? 7.875 -14.828 -2.055 1 97.81 105 SER B O 1
ATOM 2783 N N . THR B 1 106 ? 6.969 -16.344 -0.601 1 98.5 106 THR B N 1
ATOM 2784 C CA . THR B 1 106 ? 7.27 -17.547 -1.377 1 98.5 106 THR B CA 1
ATOM 2785 C C . THR B 1 106 ? 6.004 -18.109 -2.012 1 98.5 106 THR B C 1
ATOM 2787 O O . THR B 1 106 ? 5.004 -18.328 -1.325 1 98.5 106 THR B O 1
ATOM 2790 N N . GLN B 1 107 ? 6.078 -18.281 -3.318 1 98.69 107 GLN B N 1
ATOM 2791 C CA . GLN B 1 107 ? 4.938 -18.812 -4.062 1 98.69 107 GLN B CA 1
ATOM 2792 C C . GLN B 1 107 ? 5.227 -20.219 -4.578 1 98.69 107 GLN B C 1
ATOM 2794 O O . GLN B 1 107 ? 6.23 -20.453 -5.254 1 98.69 107 GLN B O 1
ATOM 2799 N N . ILE B 1 108 ? 4.344 -21.188 -4.273 1 98.88 108 ILE B N 1
ATOM 2800 C CA . ILE B 1 108 ? 4.418 -22.562 -4.785 1 98.88 108 ILE B CA 1
ATOM 2801 C C . ILE B 1 108 ? 3.053 -22.984 -5.328 1 98.88 108 ILE B C 1
ATOM 2803 O O . ILE B 1 108 ? 2.059 -22.969 -4.598 1 98.88 108 ILE B O 1
ATOM 2807 N N . ALA B 1 109 ? 3.045 -23.344 -6.566 1 98.81 109 ALA B N 1
ATOM 2808 C CA . ALA B 1 109 ? 1.805 -23.797 -7.191 1 98.81 109 ALA B CA 1
ATOM 2809 C C . ALA B 1 109 ? 1.984 -25.172 -7.82 1 98.81 109 ALA B C 1
ATOM 2811 O O . ALA B 1 109 ? 3.104 -25.578 -8.148 1 98.81 109 ALA B O 1
ATOM 2812 N N . LEU B 1 110 ? 0.917 -25.922 -7.902 1 98.62 110 LEU B N 1
ATOM 2813 C CA . LEU B 1 110 ? 0.843 -27.172 -8.648 1 98.62 110 LEU B CA 1
ATOM 2814 C C . LEU B 1 110 ? -0.268 -27.125 -9.688 1 98.62 110 LEU B C 1
ATOM 2816 O O . LEU B 1 110 ? -1.436 -26.922 -9.352 1 98.62 110 LEU B O 1
ATOM 2820 N N . TRP B 1 111 ? 0.199 -27.203 -10.922 1 97.88 111 TRP B N 1
ATOM 2821 C CA . TRP B 1 111 ? -0.742 -27.234 -12.031 1 97.88 111 TRP B CA 1
ATOM 2822 C C . TRP B 1 111 ? -0.837 -28.625 -12.641 1 97.88 111 TRP B C 1
ATOM 2824 O O . TRP B 1 111 ? 0.099 -29.422 -12.539 1 97.88 111 TRP B O 1
ATOM 2834 N N . HIS B 1 112 ? -1.955 -29 -13.195 1 97.12 112 HIS B N 1
ATOM 2835 C CA . HIS B 1 112 ? -2.148 -30.203 -13.984 1 97.12 112 HIS B CA 1
ATOM 2836 C C . HIS B 1 112 ? -2.658 -29.875 -15.383 1 97.12 112 HIS B C 1
ATOM 2838 O O . HIS B 1 112 ? -3.795 -29.406 -15.539 1 97.12 112 HIS B O 1
ATOM 2844 N N . ASP B 1 113 ? -1.783 -30.047 -16.375 1 94.94 113 ASP B N 1
ATOM 2845 C CA . ASP B 1 113 ? -2.1 -29.734 -17.766 1 94.94 113 ASP B CA 1
ATOM 2846 C C . ASP B 1 113 ? -2.594 -28.297 -17.906 1 94.94 113 ASP B C 1
ATOM 2848 O O . ASP B 1 113 ? -3.637 -28.047 -18.516 1 94.94 113 ASP B O 1
ATOM 2852 N N . GLY B 1 114 ? -1.898 -27.438 -17.172 1 94.25 114 GLY B N 1
ATOM 2853 C CA . GLY B 1 114 ? -2.135 -26.016 -17.328 1 94.25 114 GLY B CA 1
ATOM 2854 C C . GLY B 1 114 ? -3.225 -25.484 -16.406 1 94.25 114 GLY B C 1
ATOM 2855 O O . GLY B 1 114 ? -3.5 -24.281 -16.391 1 94.25 114 GLY B O 1
ATOM 2856 N N . VAL B 1 115 ? -3.834 -26.375 -15.648 1 95.5 115 VAL B N 1
ATOM 2857 C CA . VAL B 1 115 ? -4.922 -25.969 -14.758 1 95.5 115 VAL B CA 1
ATOM 2858 C C . VAL B 1 115 ? -4.402 -25.859 -13.32 1 95.5 115 VAL B C 1
ATOM 2860 O O . VAL B 1 115 ? -3.818 -26.812 -12.797 1 95.5 115 VAL B O 1
ATOM 2863 N N . PRO B 1 116 ? -4.621 -24.734 -12.688 1 97.94 116 PRO B N 1
ATOM 2864 C CA . PRO B 1 116 ? -4.199 -24.609 -11.289 1 97.94 116 PRO B CA 1
ATOM 2865 C C . PRO B 1 116 ? -4.941 -25.578 -10.367 1 97.94 116 PRO B C 1
ATOM 2867 O O . PRO B 1 116 ? -6.172 -25.609 -10.359 1 97.94 116 PRO B O 1
ATOM 2870 N N . MET B 1 117 ? -4.152 -26.359 -9.578 1 98.38 117 MET B N 1
ATOM 2871 C CA . MET B 1 117 ? -4.758 -27.359 -8.711 1 98.38 117 MET B CA 1
ATOM 2872 C C . MET B 1 117 ? -4.473 -27.047 -7.242 1 98.38 117 MET B C 1
ATOM 2874 O O . MET B 1 117 ? -5.266 -27.406 -6.367 1 98.38 117 MET B O 1
ATOM 2878 N N . LEU B 1 118 ? -3.371 -26.469 -7.02 1 98.69 118 LEU B N 1
ATOM 2879 C CA . LEU B 1 118 ? -2.92 -26.141 -5.672 1 98.69 118 LEU B CA 1
ATOM 2880 C C . LEU B 1 118 ? -2.076 -24.875 -5.668 1 98.69 118 LEU B C 1
ATOM 2882 O O . LEU B 1 118 ? -1.304 -24.641 -6.602 1 98.69 118 LEU B O 1
ATOM 2886 N N . GLY B 1 119 ? -2.275 -24.031 -4.656 1 98.88 119 GLY B N 1
ATOM 2887 C CA . GLY B 1 119 ? -1.455 -22.844 -4.457 1 98.88 119 GLY B CA 1
ATOM 2888 C C . GLY B 1 119 ? -1.121 -22.594 -3 1 98.88 119 GLY B C 1
ATOM 2889 O O . GLY B 1 119 ? -1.977 -22.734 -2.125 1 98.88 119 GLY B O 1
ATOM 2890 N N . VAL B 1 120 ? 0.171 -22.25 -2.756 1 98.94 120 VAL B N 1
ATOM 2891 C CA . VAL B 1 120 ? 0.662 -21.844 -1.444 1 98.94 120 VAL B CA 1
ATOM 2892 C C . VAL B 1 120 ? 1.425 -20.531 -1.566 1 98.94 120 VAL B C 1
ATOM 2894 O O . VAL B 1 120 ? 2.318 -20.391 -2.406 1 98.94 120 VAL B O 1
ATOM 2897 N N . SER B 1 121 ? 1.023 -19.578 -0.824 1 98.88 121 SER B N 1
ATOM 2898 C CA . SER B 1 121 ? 1.708 -18.312 -0.659 1 98.88 121 SER B CA 1
ATOM 2899 C C . SER B 1 121 ? 2.148 -18.094 0.786 1 98.88 121 SER B C 1
ATOM 2901 O O . SER B 1 121 ? 1.313 -17.906 1.673 1 98.88 121 SER B O 1
ATOM 2903 N N . HIS B 1 122 ? 3.471 -18.094 0.991 1 98.75 122 HIS B N 1
ATOM 2904 C CA . HIS B 1 122 ? 4.004 -17.984 2.344 1 98.75 122 HIS B CA 1
ATOM 2905 C C . HIS B 1 122 ? 4.816 -16.703 2.523 1 98.75 122 HIS B C 1
ATOM 2907 O O . HIS B 1 122 ? 5.691 -16.406 1.71 1 98.75 122 HIS B O 1
ATOM 2913 N N . VAL B 1 123 ? 4.445 -16 3.559 1 98.06 123 VAL B N 1
ATOM 2914 C CA . VAL B 1 123 ? 5.113 -14.75 3.887 1 98.06 123 VAL B CA 1
ATOM 2915 C C . VAL B 1 123 ? 6.18 -14.992 4.953 1 98.06 123 VAL B C 1
ATOM 2917 O O . VAL B 1 123 ? 5.855 -15.172 6.129 1 98.06 123 VAL B O 1
ATOM 2920 N N . PRO B 1 124 ? 7.43 -14.922 4.551 1 96.94 124 PRO B N 1
ATOM 2921 C CA . PRO B 1 124 ? 8.477 -15.25 5.523 1 96.94 124 PRO B CA 1
ATOM 2922 C C . PRO B 1 124 ? 8.438 -14.352 6.754 1 96.94 124 PRO B C 1
ATOM 2924 O O . PRO B 1 124 ? 8.562 -14.836 7.883 1 96.94 124 PRO B O 1
ATOM 2927 N N . VAL B 1 125 ? 8.266 -13.055 6.508 1 93 125 VAL B N 1
ATOM 2928 C CA . VAL B 1 125 ? 8.203 -12.117 7.625 1 93 125 VAL B CA 1
ATOM 2929 C C . VAL B 1 125 ? 6.832 -12.219 8.297 1 93 125 VAL B C 1
ATOM 2931 O O . VAL B 1 125 ? 5.805 -11.945 7.672 1 93 125 VAL B O 1
ATOM 2934 N N . GLY B 1 126 ? 6.789 -12.648 9.531 1 90.56 126 GLY B N 1
ATOM 2935 C CA . GLY B 1 126 ? 5.523 -12.773 10.234 1 90.56 126 GLY B CA 1
ATOM 2936 C C . GLY B 1 126 ? 4.914 -14.156 10.125 1 90.56 126 GLY B C 1
ATOM 2937 O O . GLY B 1 126 ? 4.078 -14.539 10.945 1 90.56 126 GLY B O 1
ATOM 2938 N N . GLY B 1 127 ? 5.141 -14.828 8.992 1 95.25 127 GLY B N 1
ATOM 2939 C CA . GLY B 1 127 ? 4.785 -16.234 8.906 1 95.25 127 GLY B CA 1
ATOM 2940 C C . GLY B 1 127 ? 3.395 -16.469 8.344 1 95.25 127 GLY B C 1
ATOM 2941 O O . GLY B 1 127 ? 2.885 -17.578 8.375 1 95.25 127 GLY B O 1
ATOM 2942 N N . GLU B 1 128 ? 2.748 -15.516 7.844 1 96.69 128 GLU B N 1
ATOM 2943 C CA . GLU B 1 128 ? 1.428 -15.703 7.25 1 96.69 128 GLU B CA 1
ATOM 2944 C C . GLU B 1 128 ? 1.489 -16.656 6.062 1 96.69 128 GLU B C 1
ATOM 2946 O O . GLU B 1 128 ? 2.43 -16.609 5.266 1 96.69 128 GLU B O 1
ATOM 2951 N N . SER B 1 129 ? 0.469 -17.5 6.008 1 98.44 129 SER B N 1
ATOM 2952 C CA . SER B 1 129 ? 0.413 -18.453 4.906 1 98.44 129 SER B CA 1
ATOM 2953 C C . SER B 1 129 ? -0.999 -18.562 4.34 1 98.44 129 SER B C 1
ATOM 2955 O O . SER B 1 129 ? -1.958 -18.766 5.086 1 98.44 129 SER B O 1
ATOM 2957 N N . ALA B 1 130 ? -1.09 -18.406 3.059 1 98.88 130 ALA B N 1
ATOM 2958 C CA . ALA B 1 130 ? -2.332 -18.625 2.322 1 98.88 130 ALA B CA 1
ATOM 2959 C C . ALA B 1 130 ? -2.227 -19.844 1.419 1 98.88 130 ALA B C 1
ATOM 2961 O O . ALA B 1 130 ? -1.162 -20.125 0.865 1 98.88 130 ALA B O 1
ATOM 2962 N N . TRP B 1 131 ? -3.334 -20.594 1.294 1 98.94 131 TRP B N 1
ATOM 2963 C CA . TRP B 1 131 ? -3.299 -21.734 0.402 1 98.94 131 TRP B CA 1
ATOM 2964 C C . TRP B 1 131 ? -4.699 -22.094 -0.078 1 98.94 131 TRP B C 1
ATOM 2966 O O . TRP B 1 131 ? -5.695 -21.625 0.48 1 98.94 131 TRP B O 1
ATOM 2976 N N . ALA B 1 132 ? -4.715 -22.844 -1.141 1 98.81 132 ALA B N 1
ATOM 2977 C CA . ALA B 1 132 ? -5.953 -23.391 -1.691 1 98.81 132 ALA B CA 1
ATOM 2978 C C . ALA B 1 132 ? -5.68 -24.641 -2.516 1 98.81 132 ALA B C 1
ATOM 2980 O O . ALA B 1 132 ? -4.609 -24.781 -3.109 1 98.81 132 ALA B O 1
ATOM 2981 N N . CYS B 1 133 ? -6.598 -25.531 -2.488 1 98.31 133 CYS B N 1
ATOM 2982 C CA . CYS B 1 133 ? -6.742 -26.625 -3.439 1 98.31 133 CYS B CA 1
ATOM 2983 C C . CYS B 1 133 ? -8.039 -26.5 -4.227 1 98.31 133 CYS B C 1
ATOM 2985 O O . CYS B 1 133 ? -9.047 -26.016 -3.703 1 98.31 133 CYS B O 1
ATOM 2987 N N . ARG B 1 134 ? -7.926 -26.906 -5.438 1 97.56 134 ARG B N 1
ATOM 2988 C CA . ARG B 1 134 ? -9.109 -26.812 -6.277 1 97.56 134 ARG B CA 1
ATOM 2989 C C . ARG B 1 134 ? -10.297 -27.531 -5.648 1 97.56 134 ARG B C 1
ATOM 2991 O O . ARG B 1 134 ? -10.219 -28.719 -5.336 1 97.56 134 ARG B O 1
ATOM 2998 N N . GLY B 1 135 ? -11.359 -26.781 -5.41 1 97 135 GLY B N 1
ATOM 2999 C CA . GLY B 1 135 ? -12.594 -27.344 -4.898 1 97 135 GLY B CA 1
ATOM 3000 C C . GLY B 1 135 ? -12.656 -27.375 -3.381 1 97 135 GLY B C 1
ATOM 3001 O O . GLY B 1 135 ? -13.648 -27.812 -2.803 1 97 135 GLY B O 1
ATOM 3002 N N . ASP B 1 136 ? -11.68 -26.859 -2.699 1 97.25 136 ASP B N 1
ATOM 3003 C CA . ASP B 1 136 ? -11.617 -27.031 -1.252 1 97.25 136 ASP B CA 1
ATOM 3004 C C . ASP B 1 136 ? -11.641 -25.688 -0.534 1 97.25 136 ASP B C 1
ATOM 3006 O O . ASP B 1 136 ? -11.438 -25.609 0.68 1 97.25 136 ASP B O 1
ATOM 3010 N N . GLY B 1 137 ? -11.797 -24.625 -1.218 1 98.38 137 GLY B N 1
ATOM 3011 C CA . GLY B 1 137 ? -11.797 -23.312 -0.588 1 98.38 137 GLY B CA 1
ATOM 3012 C C . GLY B 1 137 ? -10.406 -22.75 -0.383 1 98.38 137 GLY B C 1
ATOM 3013 O O . GLY B 1 137 ? -9.414 -23.375 -0.738 1 98.38 137 GLY B O 1
ATOM 3014 N N . ALA B 1 138 ? -10.312 -21.578 0.102 1 98.88 138 ALA B N 1
ATOM 3015 C CA . ALA B 1 138 ? -9.055 -20.891 0.383 1 98.88 138 ALA B CA 1
ATOM 3016 C C . ALA B 1 138 ? -8.898 -20.609 1.877 1 98.88 138 ALA B C 1
ATOM 3018 O O . ALA B 1 138 ? -9.891 -20.391 2.578 1 98.88 138 ALA B O 1
ATOM 3019 N N . TYR B 1 139 ? -7.664 -20.656 2.318 1 98.81 139 TYR B N 1
ATOM 3020 C CA . TYR B 1 139 ? -7.359 -20.484 3.734 1 98.81 139 TYR B CA 1
ATOM 3021 C C . TYR B 1 139 ? -6.188 -19.531 3.936 1 98.81 139 TYR B C 1
ATOM 3023 O O . TYR B 1 139 ? -5.254 -19.516 3.131 1 98.81 139 TYR B O 1
ATOM 3031 N N . ILE B 1 140 ? -6.27 -18.766 5 1 98.5 140 ILE B N 1
ATOM 3032 C CA . ILE B 1 140 ? -5.145 -18 5.504 1 98.5 140 ILE B CA 1
ATOM 3033 C C . ILE B 1 140 ? -4.938 -18.281 6.988 1 98.5 140 ILE B C 1
ATOM 3035 O O . ILE B 1 140 ? -5.859 -18.141 7.793 1 98.5 140 ILE B O 1
ATOM 3039 N N . ASP B 1 141 ? -3.838 -18.75 7.23 1 97.44 141 ASP B N 1
ATOM 3040 C CA . ASP B 1 141 ? -3.453 -19.125 8.586 1 97.44 141 ASP B CA 1
ATOM 3041 C C . ASP B 1 141 ? -4.484 -20.062 9.219 1 97.44 141 ASP B C 1
ATOM 3043 O O . ASP B 1 141 ? -4.883 -19.875 10.367 1 97.44 141 ASP B O 1
ATOM 3047 N N . GLY B 1 142 ? -4.93 -20.906 8.438 1 97.19 142 GLY B N 1
ATOM 3048 C CA . GLY B 1 142 ? -5.801 -21.953 8.93 1 97.19 142 GLY B CA 1
ATOM 3049 C C . GLY B 1 142 ? -7.27 -21.562 8.93 1 97.19 142 GLY B C 1
ATOM 3050 O O . GLY B 1 142 ? -8.141 -22.406 9.164 1 97.19 142 GLY B O 1
ATOM 3051 N N . GLU B 1 143 ? -7.582 -20.391 8.625 1 97.69 143 GLU B N 1
ATOM 3052 C CA . GLU B 1 143 ? -8.961 -19.922 8.578 1 97.69 143 GLU B CA 1
ATOM 3053 C C . GLU B 1 143 ? -9.453 -19.797 7.137 1 97.69 143 GLU B C 1
ATOM 3055 O O . GLU B 1 143 ? -8.766 -19.234 6.285 1 97.69 143 GLU B O 1
ATOM 3060 N N . ARG B 1 144 ? -10.633 -20.344 6.918 1 98.44 144 ARG B N 1
ATOM 3061 C CA . ARG B 1 144 ? -11.211 -20.203 5.586 1 98.44 144 ARG B CA 1
ATOM 3062 C C . ARG B 1 144 ? -11.539 -18.734 5.289 1 98.44 144 ARG B C 1
ATOM 3064 O O . ARG B 1 144 ? -12.031 -18.016 6.16 1 98.44 144 ARG B O 1
ATOM 3071 N N . VAL B 1 145 ? -11.25 -18.328 4.113 1 98.38 145 VAL B N 1
ATOM 3072 C CA . VAL B 1 145 ? -11.469 -16.938 3.754 1 98.38 145 VAL B CA 1
ATOM 3073 C C . VAL B 1 145 ? -12.391 -16.844 2.537 1 98.38 145 VAL B C 1
ATOM 3075 O O . VAL B 1 145 ? -12.531 -17.812 1.792 1 98.38 145 VAL B O 1
ATOM 3078 N N . ARG B 1 146 ? -13.031 -15.68 2.412 1 98.56 146 ARG B N 1
ATOM 3079 C CA . ARG B 1 146 ? -13.914 -15.391 1.285 1 98.56 146 ARG B CA 1
ATOM 3080 C C . ARG B 1 146 ? -13.773 -13.938 0.844 1 98.56 146 ARG B C 1
ATOM 3082 O O . ARG B 1 146 ? -13.617 -13.039 1.677 1 98.56 146 ARG B O 1
ATOM 3089 N N . THR B 1 147 ? -13.836 -13.758 -0.439 1 98.56 147 THR B N 1
ATOM 3090 C CA . THR B 1 147 ? -13.836 -12.398 -0.963 1 98.56 147 THR B CA 1
ATOM 3091 C C . THR B 1 147 ? -15.109 -11.664 -0.555 1 98.56 147 THR B C 1
ATOM 3093 O O . THR B 1 147 ? -16.094 -12.289 -0.156 1 98.56 147 THR B O 1
ATOM 3096 N N . ALA B 1 148 ? -15.102 -10.359 -0.628 1 97.5 148 ALA B N 1
ATOM 3097 C CA . ALA B 1 148 ? -16.25 -9.523 -0.316 1 97.5 148 ALA B CA 1
ATOM 3098 C C . ALA B 1 148 ? -17.344 -9.672 -1.383 1 97.5 148 ALA B C 1
ATOM 3100 O O . ALA B 1 148 ? -17.094 -10.25 -2.445 1 97.5 148 ALA B O 1
ATOM 3101 N N . ALA B 1 149 ? -18.531 -9.117 -1.077 1 98.06 149 ALA B N 1
ATOM 3102 C CA . ALA B 1 149 ? -19.672 -9.242 -1.973 1 98.06 149 ALA B CA 1
ATOM 3103 C C . ALA B 1 149 ? -19.797 -8.023 -2.879 1 98.06 149 ALA B C 1
ATOM 3105 O O . ALA B 1 149 ? -20.828 -7.84 -3.537 1 98.06 149 ALA B O 1
ATOM 3106 N N . THR B 1 150 ? -18.766 -7.242 -2.951 1 98.12 150 THR B N 1
ATOM 3107 C CA . THR B 1 150 ? -18.781 -5.98 -3.688 1 98.12 150 THR B CA 1
ATOM 3108 C C . THR B 1 150 ? -19.062 -6.227 -5.168 1 98.12 150 THR B C 1
ATOM 3110 O O . THR B 1 150 ? -18.406 -7.051 -5.805 1 98.12 150 THR B O 1
ATOM 3113 N N . THR B 1 151 ? -20 -5.375 -5.77 1 98.62 151 THR B N 1
ATOM 3114 C CA . THR B 1 151 ? -20.406 -5.668 -7.141 1 98.62 151 THR B CA 1
ATOM 3115 C C . THR B 1 151 ? -20.219 -4.445 -8.031 1 98.62 151 THR B C 1
ATOM 3117 O O . THR B 1 151 ? -20.281 -4.547 -9.258 1 98.62 151 THR B O 1
ATOM 3120 N N . THR B 1 152 ? -19.938 -3.234 -7.434 1 98.56 152 THR B N 1
ATOM 3121 C CA . THR B 1 152 ? -19.844 -2.018 -8.234 1 98.56 152 THR B CA 1
ATOM 3122 C C . THR B 1 152 ? -18.484 -1.354 -8.039 1 98.56 152 THR B C 1
ATOM 3124 O O . THR B 1 152 ? -17.859 -1.506 -6.984 1 98.56 152 THR B O 1
ATOM 3127 N N . ILE B 1 153 ? -18.062 -0.648 -9.039 1 98.56 153 ILE B N 1
ATOM 3128 C CA . ILE B 1 153 ? -16.797 0.076 -8.977 1 98.56 153 ILE B CA 1
ATOM 3129 C C . ILE B 1 153 ? -16.875 1.146 -7.887 1 98.56 153 ILE B C 1
ATOM 3131 O O . ILE B 1 153 ? -15.922 1.34 -7.133 1 98.56 153 ILE B O 1
ATOM 3135 N N . GLU B 1 154 ? -18.031 1.787 -7.707 1 98.12 154 GLU B N 1
ATOM 3136 C CA . GLU B 1 154 ? -18.234 2.896 -6.781 1 98.12 154 GLU B CA 1
ATOM 3137 C C . GLU B 1 154 ? -18.078 2.439 -5.332 1 98.12 154 GLU B C 1
ATOM 3139 O O . GLU B 1 154 ? -17.797 3.252 -4.445 1 98.12 154 GLU B O 1
ATOM 3144 N N . SER B 1 155 ? -18.188 1.179 -5.082 1 97.12 155 SER B N 1
ATOM 3145 C CA . SER B 1 155 ? -18.078 0.643 -3.732 1 97.12 155 SER B CA 1
ATOM 3146 C C . SER B 1 155 ? -16.766 -0.126 -3.551 1 97.12 155 SER B C 1
ATOM 3148 O O . SER B 1 155 ? -16.531 -0.718 -2.496 1 97.12 155 SER B O 1
ATOM 3150 N N . ALA B 1 156 ? -15.891 -0.093 -4.551 1 98.25 156 ALA B N 1
ATOM 3151 C CA . ALA B 1 156 ? -14.75 -1.005 -4.578 1 98.25 156 ALA B CA 1
ATOM 3152 C C . ALA B 1 156 ? -13.484 -0.313 -4.082 1 98.25 156 ALA B C 1
ATOM 3154 O O . ALA B 1 156 ? -13.188 0.815 -4.484 1 98.25 156 ALA B O 1
ATOM 3155 N N . ALA B 1 157 ? -12.828 -0.958 -3.18 1 97.25 157 ALA B N 1
ATOM 3156 C CA . ALA B 1 157 ? -11.43 -0.654 -2.906 1 97.25 157 ALA B CA 1
ATOM 3157 C C . ALA B 1 157 ? -10.508 -1.403 -3.867 1 97.25 157 ALA B C 1
ATOM 3159 O O . ALA B 1 157 ? -10.5 -2.637 -3.891 1 97.25 157 ALA B O 1
ATOM 3160 N N . ILE B 1 158 ? -9.695 -0.651 -4.637 1 98.25 158 ILE B N 1
ATOM 3161 C CA . ILE B 1 158 ? -8.93 -1.237 -5.727 1 98.25 158 ILE B CA 1
ATOM 3162 C C . ILE B 1 158 ? -7.434 -1.038 -5.473 1 98.25 158 ILE B C 1
ATOM 3164 O O . ILE B 1 158 ? -7.008 0.04 -5.051 1 98.25 158 ILE B O 1
ATOM 3168 N N . SER B 1 159 ? -6.695 -2.055 -5.672 1 98.31 159 SER B N 1
ATOM 3169 C CA . SER B 1 159 ? -5.242 -1.954 -5.613 1 98.31 159 SER B CA 1
ATOM 3170 C C . SER B 1 159 ? -4.629 -1.995 -7.012 1 98.31 159 SER B C 1
ATOM 3172 O O . SER B 1 159 ? -4.91 -2.904 -7.793 1 98.31 159 SER B O 1
ATOM 3174 N N . LEU B 1 160 ? -3.812 -1.008 -7.262 1 97.88 160 LEU B N 1
ATOM 3175 C CA . LEU B 1 160 ? -2.994 -0.985 -8.469 1 97.88 160 LEU B CA 1
ATOM 3176 C C . LEU B 1 160 ? -1.585 -1.491 -8.18 1 97.88 160 LEU B C 1
ATOM 3178 O O . LEU B 1 160 ? -0.829 -0.849 -7.445 1 97.88 160 LEU B O 1
ATOM 3182 N N . GLY B 1 161 ? -1.274 -2.676 -8.719 1 96 161 GLY B N 1
ATOM 3183 C CA . GLY B 1 161 ? 0.068 -3.209 -8.555 1 96 161 GLY B CA 1
ATOM 3184 C C . GLY B 1 161 ? 1.076 -2.59 -9.508 1 96 161 GLY B C 1
ATOM 3185 O O . GLY B 1 161 ? 1.231 -1.368 -9.539 1 96 161 GLY B O 1
ATOM 3186 N N . ASN B 1 162 ? 1.745 -3.438 -10.289 1 95.56 162 ASN B N 1
ATOM 3187 C CA . ASN B 1 162 ? 2.6 -2.912 -11.352 1 95.56 162 ASN B CA 1
ATOM 3188 C C . ASN B 1 162 ? 1.782 -2.428 -12.547 1 95.56 162 ASN B C 1
ATOM 3190 O O . ASN B 1 162 ? 1.027 -3.201 -13.141 1 95.56 162 ASN B O 1
ATOM 3194 N N . ILE B 1 163 ? 1.977 -1.165 -12.844 1 97.19 163 ILE B N 1
ATOM 3195 C CA . ILE B 1 163 ? 1.113 -0.586 -13.867 1 97.19 163 ILE B CA 1
ATOM 3196 C C . ILE B 1 163 ? 1.962 0.14 -14.914 1 97.19 163 ILE B C 1
ATOM 3198 O O . ILE B 1 163 ? 1.482 1.055 -15.586 1 97.19 163 ILE B O 1
ATOM 3202 N N . LYS B 1 164 ? 3.225 -0.241 -15.07 1 96.44 164 LYS B N 1
ATOM 3203 C CA . LYS B 1 164 ? 4.133 0.424 -16 1 96.44 164 LYS B CA 1
ATOM 3204 C C . LYS B 1 164 ? 3.646 0.286 -17.438 1 96.44 164 LYS B C 1
ATOM 3206 O O . LYS B 1 164 ? 3.557 1.277 -18.172 1 96.44 164 LYS B O 1
ATOM 3211 N N . THR B 1 165 ? 3.346 -0.945 -17.828 1 95.56 165 THR B N 1
ATOM 3212 C CA . THR B 1 165 ? 2.881 -1.194 -19.188 1 95.56 165 THR B CA 1
ATOM 3213 C C . THR B 1 165 ? 1.517 -0.553 -19.422 1 95.56 165 THR B C 1
ATOM 3215 O O . THR B 1 165 ? 1.245 -0.032 -20.5 1 95.56 165 THR B O 1
ATOM 3218 N N . LEU B 1 166 ? 0.689 -0.562 -18.422 1 95.44 166 LEU B N 1
ATOM 3219 C CA . LEU B 1 166 ? -0.605 0.1 -18.531 1 95.44 166 LEU B CA 1
ATOM 3220 C C . LEU B 1 166 ? -0.433 1.592 -18.797 1 95.44 166 LEU B C 1
ATOM 3222 O O . LEU B 1 166 ? -1.16 2.172 -19.609 1 95.44 166 LEU B O 1
ATOM 3226 N N . ALA B 1 167 ? 0.519 2.154 -18.125 1 95.94 167 ALA B N 1
ATOM 3227 C CA . ALA B 1 167 ? 0.755 3.592 -18.234 1 95.94 167 ALA B CA 1
ATOM 3228 C C . ALA B 1 167 ? 1.238 3.965 -19.641 1 95.94 167 ALA B C 1
ATOM 3230 O O . ALA B 1 167 ? 1.087 5.109 -20.062 1 95.94 167 ALA B O 1
ATOM 3231 N N . ALA B 1 168 ? 1.81 3.023 -20.328 1 93.94 168 ALA B N 1
ATOM 3232 C CA . ALA B 1 168 ? 2.35 3.271 -21.672 1 93.94 168 ALA B CA 1
ATOM 3233 C C . ALA B 1 168 ? 1.302 3.002 -22.75 1 93.94 168 ALA B C 1
ATOM 3235 O O . ALA B 1 168 ? 1.538 3.256 -23.922 1 93.94 168 ALA B O 1
ATOM 3236 N N . GLY B 1 169 ? 0.138 2.527 -22.297 1 91.25 169 GLY B N 1
ATOM 3237 C CA . GLY B 1 169 ? -0.796 2.025 -23.297 1 91.25 169 GLY B CA 1
ATOM 3238 C C . GLY B 1 169 ? -2.111 2.783 -23.312 1 91.25 169 GLY B C 1
ATOM 3239 O O . GLY B 1 169 ? -2.293 3.74 -22.562 1 91.25 169 GLY B O 1
ATOM 3240 N N . PRO B 1 170 ? -2.887 2.305 -24.172 1 89.31 170 PRO B N 1
ATOM 3241 C CA . PRO B 1 170 ? -4.164 2.99 -24.391 1 89.31 170 PRO B CA 1
ATOM 3242 C C . PRO B 1 170 ? -5.141 2.783 -23.219 1 89.31 170 PRO B C 1
ATOM 3244 O O . PRO B 1 170 ? -6.168 3.465 -23.156 1 89.31 170 PRO B O 1
ATOM 3247 N N . ARG B 1 171 ? -4.793 1.964 -22.297 1 94.25 171 ARG B N 1
ATOM 3248 C CA . ARG B 1 171 ? -5.699 1.688 -21.188 1 94.25 171 ARG B CA 1
ATOM 3249 C C . ARG B 1 171 ? -5.5 2.693 -20.062 1 94.25 171 ARG B C 1
ATOM 3251 O O . ARG B 1 171 ? -6.293 2.742 -19.109 1 94.25 171 ARG B O 1
ATOM 3258 N N . TRP B 1 172 ? -4.492 3.467 -20.203 1 95.56 172 TRP B N 1
ATOM 3259 C CA . TRP B 1 172 ? -4.215 4.441 -19.156 1 95.56 172 TRP B CA 1
ATOM 3260 C C . TRP B 1 172 ? -5.379 5.41 -18.984 1 95.56 172 TRP B C 1
ATOM 3262 O O . TRP B 1 172 ? -5.871 5.621 -17.875 1 95.56 172 TRP B O 1
ATOM 3272 N N . PRO B 1 173 ? -5.918 5.93 -20.062 1 95.06 173 PRO B N 1
ATOM 3273 C CA . PRO B 1 173 ? -7.098 6.781 -19.906 1 95.06 173 PRO B CA 1
ATOM 3274 C C . PRO B 1 173 ? -8.297 6.023 -19.344 1 95.06 173 PRO B C 1
ATOM 3276 O O . PRO B 1 173 ? -9.094 6.594 -18.594 1 95.06 173 PRO B O 1
ATOM 3279 N N . ALA B 1 174 ? -8.391 4.797 -19.719 1 95.81 174 ALA B N 1
ATOM 3280 C CA . ALA B 1 174 ? -9.484 3.982 -19.188 1 95.81 174 ALA B CA 1
ATOM 3281 C C . ALA B 1 174 ? -9.336 3.783 -17.672 1 95.81 174 ALA B C 1
ATOM 3283 O O . ALA B 1 174 ? -10.328 3.824 -16.938 1 95.81 174 ALA B O 1
ATOM 3284 N N . LEU B 1 175 ? -8.125 3.574 -17.297 1 97.75 175 LEU B N 1
ATOM 3285 C CA . LEU B 1 175 ? -7.855 3.416 -15.867 1 97.75 175 LEU B CA 1
ATOM 3286 C C . LEU B 1 175 ? -8.242 4.676 -15.102 1 97.75 175 LEU B C 1
ATOM 3288 O O . LEU B 1 175 ? -8.719 4.598 -13.969 1 97.75 175 LEU B O 1
ATOM 3292 N N . ALA B 1 176 ? -8.078 5.836 -15.727 1 97.44 176 ALA B N 1
ATOM 3293 C CA . ALA B 1 176 ? -8.469 7.098 -15.102 1 97.44 176 ALA B CA 1
ATOM 3294 C C . ALA B 1 176 ? -9.953 7.086 -14.734 1 97.44 176 ALA B C 1
ATOM 3296 O O . ALA B 1 176 ? -10.328 7.562 -13.656 1 97.44 176 ALA B O 1
ATOM 3297 N N . GLY B 1 177 ? -10.727 6.59 -15.617 1 97.06 177 GLY B N 1
ATOM 3298 C CA . GLY B 1 177 ? -12.156 6.496 -15.344 1 97.06 177 GLY B CA 1
ATOM 3299 C C . GLY B 1 177 ? -12.477 5.629 -14.141 1 97.06 177 GLY B C 1
ATOM 3300 O O . GLY B 1 177 ? -13.359 5.965 -13.344 1 97.06 177 GLY B O 1
ATOM 3301 N N . ILE B 1 178 ? -11.773 4.566 -13.984 1 98.12 178 ILE B N 1
ATOM 3302 C CA . ILE B 1 178 ? -11.969 3.65 -12.867 1 98.12 178 ILE B CA 1
ATOM 3303 C C . ILE B 1 178 ? -11.523 4.32 -11.57 1 98.12 178 ILE B C 1
ATOM 3305 O O . ILE B 1 178 ? -12.227 4.27 -10.562 1 98.12 178 ILE B O 1
ATOM 3309 N N . VAL B 1 179 ? -10.406 4.996 -11.648 1 98.19 179 VAL B N 1
ATOM 3310 C CA . VAL B 1 179 ? -9.852 5.672 -10.477 1 98.19 179 VAL B CA 1
ATOM 3311 C C . VAL B 1 179 ? -10.828 6.742 -9.984 1 98.19 179 VAL B C 1
ATOM 3313 O O . VAL B 1 179 ? -11.031 6.895 -8.781 1 98.19 179 VAL B O 1
ATOM 3316 N N . GLN B 1 180 ? -11.492 7.395 -10.82 1 97.69 180 GLN B N 1
ATOM 3317 C CA . GLN B 1 180 ? -12.414 8.469 -10.477 1 97.69 180 GLN B CA 1
ATOM 3318 C C . GLN B 1 180 ? -13.672 7.922 -9.797 1 97.69 180 GLN B C 1
ATOM 3320 O O . GLN B 1 180 ? -14.281 8.602 -8.969 1 97.69 180 GLN B O 1
ATOM 3325 N N . ARG B 1 181 ? -13.961 6.734 -10.078 1 97.69 181 ARG B N 1
ATOM 3326 C CA . ARG B 1 181 ? -15.234 6.176 -9.633 1 97.69 181 ARG B CA 1
ATOM 3327 C C . ARG B 1 181 ? -15.055 5.332 -8.383 1 97.69 181 ARG B C 1
ATOM 3329 O O . ARG B 1 181 ? -15.961 5.242 -7.551 1 97.69 181 ARG B O 1
ATOM 3336 N N . ALA B 1 182 ? -13.938 4.727 -8.25 1 98.06 182 ALA B N 1
ATOM 3337 C CA . ALA B 1 182 ? -13.711 3.75 -7.184 1 98.06 182 ALA B CA 1
ATOM 3338 C C . ALA B 1 182 ? -13.867 4.391 -5.809 1 98.06 182 ALA B C 1
ATOM 3340 O O . ALA B 1 182 ? -13.57 5.574 -5.629 1 98.06 182 ALA B O 1
ATOM 3341 N N . TRP B 1 183 ? -14.297 3.607 -4.879 1 95.94 183 TRP B N 1
ATOM 3342 C CA . TRP B 1 183 ? -14.398 4.055 -3.494 1 95.94 183 TRP B CA 1
ATOM 3343 C C . TRP B 1 183 ? -13.031 4.449 -2.947 1 95.94 183 TRP B C 1
ATOM 3345 O O . TRP B 1 183 ? -12.898 5.484 -2.291 1 95.94 183 TRP B O 1
ATOM 3355 N N . ARG B 1 184 ? -12.102 3.633 -3.232 1 94.62 184 ARG B N 1
ATOM 3356 C CA . ARG B 1 184 ? -10.719 3.881 -2.826 1 94.62 184 ARG B CA 1
ATOM 3357 C C . ARG B 1 184 ? -9.742 3.176 -3.758 1 94.62 184 ARG B C 1
ATOM 3359 O O . ARG B 1 184 ? -9.992 2.051 -4.199 1 94.62 184 ARG B O 1
ATOM 3366 N N . VAL B 1 185 ? -8.617 3.877 -4.02 1 96.69 185 VAL B N 1
ATOM 3367 C CA . VAL B 1 185 ? -7.543 3.266 -4.797 1 96.69 185 VAL B CA 1
ATOM 3368 C C . VAL B 1 185 ? -6.234 3.338 -4.016 1 96.69 185 VAL B C 1
ATOM 3370 O O . VAL B 1 185 ? -5.891 4.383 -3.457 1 96.69 185 VAL B O 1
ATOM 3373 N N . ARG B 1 186 ? -5.578 2.227 -3.906 1 96.75 186 ARG B N 1
ATOM 3374 C CA . ARG B 1 186 ? -4.227 2.088 -3.375 1 96.75 186 ARG B CA 1
ATOM 3375 C C . ARG B 1 186 ? -3.371 1.203 -4.273 1 96.75 186 ARG B C 1
ATOM 3377 O O . ARG B 1 186 ? -3.775 0.867 -5.391 1 96.75 186 ARG B O 1
ATOM 3384 N N . GLY B 1 187 ? -2.156 0.983 -3.84 1 96.38 187 GLY B N 1
ATOM 3385 C CA . GLY B 1 187 ? -1.223 0.093 -4.512 1 96.38 187 GLY B CA 1
ATOM 3386 C C . GLY B 1 187 ? -0.351 -0.694 -3.549 1 96.38 187 GLY B C 1
ATOM 3387 O O . GLY B 1 187 ? 0.762 -0.274 -3.227 1 96.38 187 GLY B O 1
ATOM 3388 N N . TYR B 1 188 ? -0.774 -1.754 -3.076 1 91.94 188 TYR B N 1
ATOM 3389 C CA . TYR B 1 188 ? -0.026 -2.562 -2.119 1 91.94 188 TYR B CA 1
ATOM 3390 C C . TYR B 1 188 ? 0.989 -3.449 -2.83 1 91.94 188 TYR B C 1
ATOM 3392 O O . TYR B 1 188 ? 2.168 -3.465 -2.469 1 91.94 188 TYR B O 1
ATOM 3400 N N . GLY B 1 189 ? 0.65 -4.242 -3.809 1 88.94 189 GLY B N 1
ATOM 3401 C CA . GLY B 1 189 ? 1.542 -5.008 -4.66 1 88.94 189 GLY B CA 1
ATOM 3402 C C . GLY B 1 189 ? 1.849 -6.391 -4.113 1 88.94 189 GLY B C 1
ATOM 3403 O O . GLY B 1 189 ? 1.417 -6.738 -3.012 1 88.94 189 GLY B O 1
ATOM 3404 N N . ASP B 1 190 ? 2.52 -7.152 -4.891 1 93.06 190 ASP B N 1
ATOM 3405 C CA . ASP B 1 190 ? 3.018 -8.492 -4.582 1 93.06 190 ASP B CA 1
ATOM 3406 C C . ASP B 1 190 ? 1.921 -9.352 -3.965 1 93.06 190 ASP B C 1
ATOM 3408 O O . ASP B 1 190 ? 0.778 -9.344 -4.43 1 93.06 190 ASP B O 1
ATOM 3412 N N . TYR B 1 191 ? 2.27 -10.18 -3.016 1 97.06 191 TYR B N 1
ATOM 3413 C CA . TYR B 1 191 ? 1.297 -11.117 -2.461 1 97.06 191 TYR B CA 1
ATOM 3414 C C . TYR B 1 191 ? 0.201 -10.383 -1.701 1 97.06 191 TYR B C 1
ATOM 3416 O O . TYR B 1 191 ? -0.917 -10.883 -1.567 1 97.06 191 TYR B O 1
ATOM 3424 N N . LEU B 1 192 ? 0.506 -9.273 -1.194 1 96.44 192 LEU B N 1
ATOM 3425 C CA . LEU B 1 192 ? -0.283 -8.625 -0.154 1 96.44 192 LEU B CA 1
ATOM 3426 C C . LEU B 1 192 ? -1.686 -8.297 -0.658 1 96.44 192 LEU B C 1
ATOM 3428 O O . LEU B 1 192 ? -2.678 -8.633 -0.003 1 96.44 192 LEU B O 1
ATOM 3432 N N . HIS B 1 193 ? -1.782 -7.711 -1.82 1 97.06 193 HIS B N 1
ATOM 3433 C CA . HIS B 1 193 ? -3.117 -7.316 -2.25 1 97.06 193 HIS B CA 1
ATOM 3434 C C . HIS B 1 193 ? -3.932 -8.523 -2.705 1 97.06 193 HIS B C 1
ATOM 3436 O O . HIS B 1 193 ? -5.164 -8.477 -2.717 1 97.06 193 HIS B O 1
ATOM 3442 N N . TYR B 1 194 ? -3.314 -9.602 -3.02 1 98.5 194 TYR B N 1
ATOM 3443 C CA . TYR B 1 194 ? -4.082 -10.805 -3.305 1 98.5 194 TYR B CA 1
ATOM 3444 C C . TYR B 1 194 ? -4.598 -11.445 -2.018 1 98.5 194 TYR B C 1
ATOM 3446 O O . TYR B 1 194 ? -5.715 -11.961 -1.98 1 98.5 194 TYR B O 1
ATOM 3454 N N . HIS B 1 195 ? -3.754 -11.438 -0.957 1 98.25 195 HIS B N 1
ATOM 3455 C CA . HIS B 1 195 ? -4.223 -11.906 0.344 1 98.25 195 HIS B CA 1
ATOM 3456 C C . HIS B 1 195 ? -5.395 -11.07 0.84 1 98.25 195 HIS B C 1
ATOM 3458 O O . HIS B 1 195 ? -6.379 -11.609 1.348 1 98.25 195 HIS B O 1
ATOM 3464 N N . MET B 1 196 ? -5.273 -9.805 0.684 1 96.38 196 MET B N 1
ATOM 3465 C CA . MET B 1 196 ? -6.328 -8.883 1.097 1 96.38 196 MET B CA 1
ATOM 3466 C C . MET B 1 196 ? -7.617 -9.156 0.323 1 96.38 196 MET B C 1
ATOM 3468 O O . MET B 1 196 ? -8.711 -9.117 0.895 1 96.38 196 MET B O 1
ATOM 3472 N N . LEU B 1 197 ? -7.484 -9.398 -0.939 1 98.31 197 LEU B N 1
ATOM 3473 C CA . LEU B 1 197 ? -8.641 -9.719 -1.77 1 98.31 197 LEU B CA 1
ATOM 3474 C C . LEU B 1 197 ? -9.297 -11.016 -1.32 1 98.31 197 LEU B C 1
ATOM 3476 O O . LEU B 1 197 ? -10.516 -11.078 -1.145 1 98.31 197 LEU B O 1
ATOM 3480 N N . ALA B 1 198 ? -8.469 -11.984 -1.098 1 98.62 198 ALA B N 1
ATOM 3481 C CA . ALA B 1 198 ? -8.977 -13.297 -0.714 1 98.62 198 ALA B CA 1
ATOM 3482 C C . ALA B 1 198 ? -9.703 -13.242 0.626 1 98.62 198 ALA B C 1
ATOM 3484 O O . ALA B 1 198 ? -10.68 -13.961 0.842 1 98.62 198 ALA B O 1
ATOM 3485 N N . ARG B 1 199 ? -9.25 -12.375 1.476 1 96.44 199 ARG B N 1
ATOM 3486 C CA . ARG B 1 199 ? -9.852 -12.336 2.807 1 96.44 199 ARG B CA 1
ATOM 3487 C C . ARG B 1 199 ? -10.984 -11.328 2.863 1 96.44 199 ARG B C 1
ATOM 3489 O O . ARG B 1 199 ? -11.594 -11.125 3.918 1 96.44 199 ARG B O 1
ATOM 3496 N N . GLY B 1 200 ? -11.18 -10.586 1.846 1 96 200 GLY B N 1
ATOM 3497 C CA . GLY B 1 200 ? -12.352 -9.727 1.751 1 96 200 GLY B CA 1
ATOM 3498 C C . GLY B 1 200 ? -12.078 -8.297 2.174 1 96 200 GLY B C 1
ATOM 3499 O O . GLY B 1 200 ? -13.008 -7.5 2.314 1 96 200 GLY B O 1
ATOM 3500 N N . SER B 1 201 ? -10.859 -7.926 2.346 1 93.69 201 SER B N 1
ATOM 3501 C CA . SER B 1 201 ? -10.523 -6.57 2.771 1 93.69 201 SER B CA 1
ATOM 3502 C C . SER B 1 201 ? -10.156 -5.691 1.579 1 93.69 201 SER B C 1
ATOM 3504 O O . SER B 1 201 ? -9.836 -4.512 1.745 1 93.69 201 SER B O 1
ATOM 3506 N N . LEU B 1 202 ? -10.156 -6.203 0.452 1 96.5 202 LEU B N 1
ATOM 3507 C CA . LEU B 1 202 ? -9.953 -5.551 -0.839 1 96.5 202 LEU B CA 1
ATOM 3508 C C . LEU B 1 202 ? -10.914 -6.113 -1.884 1 96.5 202 LEU B C 1
ATOM 3510 O O . LEU B 1 202 ? -11.352 -7.262 -1.776 1 96.5 202 LEU B O 1
ATOM 3514 N N . ASP B 1 203 ? -11.164 -5.305 -2.953 1 98.56 203 ASP B N 1
ATOM 3515 C CA . ASP B 1 203 ? -12.227 -5.742 -3.854 1 98.56 203 ASP B CA 1
ATOM 3516 C C . ASP B 1 203 ? -11.672 -6.066 -5.238 1 98.56 203 ASP B C 1
ATOM 3518 O O . ASP B 1 203 ? -12.297 -6.793 -6.012 1 98.56 203 ASP B O 1
ATOM 3522 N N . ALA B 1 204 ? -10.523 -5.488 -5.52 1 98.88 204 ALA B N 1
ATOM 3523 C CA . ALA B 1 204 ? -9.992 -5.762 -6.855 1 98.88 204 ALA B CA 1
ATOM 3524 C C . ALA B 1 204 ? -8.508 -5.426 -6.938 1 98.88 204 ALA B C 1
ATOM 3526 O O . ALA B 1 204 ? -8 -4.613 -6.156 1 98.88 204 ALA B O 1
ATOM 3527 N N . VAL B 1 205 ? -7.891 -6.066 -7.863 1 98.81 205 VAL B N 1
ATOM 3528 C CA . VAL B 1 205 ? -6.484 -5.848 -8.188 1 98.81 205 VAL B CA 1
ATOM 3529 C C . VAL B 1 205 ? -6.316 -5.672 -9.695 1 98.81 205 VAL B C 1
ATOM 3531 O O . VAL B 1 205 ? -6.895 -6.43 -10.477 1 98.81 205 VAL B O 1
ATOM 3534 N N . ILE B 1 206 ? -5.555 -4.656 -10.102 1 98.5 206 ILE B N 1
ATOM 3535 C CA . ILE B 1 206 ? -5.203 -4.43 -11.5 1 98.5 206 ILE B CA 1
ATOM 3536 C C . ILE B 1 206 ? -3.686 -4.332 -11.633 1 98.5 206 ILE B C 1
ATOM 3538 O O . ILE B 1 206 ? -3.043 -3.518 -10.969 1 98.5 206 ILE B O 1
ATOM 3542 N N . GLU B 1 207 ? -3.119 -5.191 -12.531 1 97.31 207 GLU B N 1
ATOM 3543 C CA . GLU B 1 207 ? -1.686 -5.188 -12.805 1 97.31 207 GLU B CA 1
ATOM 3544 C C . GLU B 1 207 ? -1.405 -5.434 -14.289 1 97.31 207 GLU B C 1
ATOM 3546 O O . GLU B 1 207 ? -2.158 -6.145 -14.953 1 97.31 207 GLU B O 1
ATOM 3551 N N . SER B 1 208 ? -0.225 -4.883 -14.742 1 96.69 208 SER B N 1
ATOM 3552 C CA . SER B 1 208 ? 0.103 -5.078 -16.156 1 96.69 208 SER B CA 1
ATOM 3553 C C . SER B 1 208 ? 1.46 -5.754 -16.312 1 96.69 208 SER B C 1
ATOM 3555 O O . SER B 1 208 ? 1.812 -6.195 -17.406 1 96.69 208 SER B O 1
ATOM 3557 N N . ASP B 1 209 ? 2.291 -5.883 -15.359 1 95.5 209 ASP B N 1
ATOM 3558 C CA . ASP B 1 209 ? 3.656 -6.391 -15.445 1 95.5 209 ASP B CA 1
ATOM 3559 C C . ASP B 1 209 ? 3.893 -7.508 -14.43 1 95.5 209 ASP B C 1
ATOM 3561 O O . ASP B 1 209 ? 4.547 -7.297 -13.406 1 95.5 209 ASP B O 1
ATOM 3565 N N . VAL B 1 210 ? 3.312 -8.664 -14.789 1 95.44 210 VAL B N 1
ATOM 3566 C CA . VAL B 1 210 ? 3.477 -9.805 -13.891 1 95.44 210 VAL B CA 1
ATOM 3567 C C . VAL B 1 210 ? 4.09 -10.977 -14.656 1 95.44 210 VAL B C 1
ATOM 3569 O O . VAL B 1 210 ? 3.994 -11.039 -15.883 1 95.44 210 VAL B O 1
ATOM 3572 N N . HIS B 1 211 ? 4.828 -11.742 -13.93 1 95.62 211 HIS B N 1
ATOM 3573 C CA . HIS B 1 211 ? 5.203 -13.078 -14.391 1 95.62 211 HIS B CA 1
ATOM 3574 C C . HIS B 1 211 ? 4.273 -14.141 -13.812 1 95.62 211 HIS B C 1
ATOM 3576 O O . HIS B 1 211 ? 3.809 -14.016 -12.68 1 95.62 211 HIS B O 1
ATOM 3582 N N . VAL B 1 212 ? 4.02 -15.125 -14.602 1 96.88 212 VAL B N 1
ATOM 3583 C CA . VAL B 1 212 ? 3.045 -16.125 -14.188 1 96.88 212 VAL B CA 1
ATOM 3584 C C . VAL B 1 212 ? 3.473 -16.734 -12.859 1 96.88 212 VAL B C 1
ATOM 3586 O O . VAL B 1 212 ? 2.629 -17.078 -12.023 1 96.88 212 VAL B O 1
ATOM 3589 N N . LEU B 1 213 ? 4.758 -16.844 -12.594 1 97.06 213 LEU B N 1
ATOM 3590 C CA . LEU B 1 213 ? 5.246 -17.453 -11.359 1 97.06 213 LEU B CA 1
ATOM 3591 C C . LEU B 1 213 ? 4.852 -16.609 -10.148 1 97.06 213 LEU B C 1
ATOM 3593 O O . LEU B 1 213 ? 4.727 -17.125 -9.039 1 97.06 213 LEU B O 1
ATOM 3597 N N . ASP B 1 214 ? 4.539 -15.32 -10.391 1 95.81 214 ASP B N 1
ATOM 3598 C CA . ASP B 1 214 ? 4.141 -14.406 -9.328 1 95.81 214 ASP B CA 1
ATOM 3599 C C . ASP B 1 214 ? 2.701 -14.664 -8.891 1 95.81 214 ASP B C 1
ATOM 3601 O O . ASP B 1 214 ? 2.316 -14.328 -7.77 1 95.81 214 ASP B O 1
ATOM 3605 N N . VAL B 1 215 ? 1.94 -15.266 -9.836 1 98.12 215 VAL B N 1
ATOM 3606 C CA . VAL B 1 215 ? 0.511 -15.258 -9.547 1 98.12 215 VAL B CA 1
ATOM 3607 C C . VAL B 1 215 ? -0.047 -16.672 -9.641 1 98.12 215 VAL B C 1
ATOM 3609 O O . VAL B 1 215 ? -1.23 -16.906 -9.383 1 98.12 215 VAL B O 1
ATOM 3612 N N . ALA B 1 216 ? 0.781 -17.672 -9.984 1 98.25 216 ALA B N 1
ATOM 3613 C CA . ALA B 1 216 ? 0.32 -19.031 -10.219 1 98.25 216 ALA B CA 1
ATOM 3614 C C . ALA B 1 216 ? -0.372 -19.594 -8.984 1 98.25 216 ALA B C 1
ATOM 3616 O O . ALA B 1 216 ? -1.374 -20.312 -9.094 1 98.25 216 ALA B O 1
ATOM 3617 N N . ALA B 1 217 ? 0.152 -19.312 -7.832 1 98.69 217 ALA B N 1
ATOM 3618 C CA . ALA B 1 217 ? -0.461 -19.766 -6.582 1 98.69 217 ALA B CA 1
ATOM 3619 C C . ALA B 1 217 ? -1.64 -18.875 -6.199 1 98.69 217 ALA B C 1
ATOM 3621 O O . ALA B 1 217 ? -2.689 -19.375 -5.781 1 98.69 217 ALA B O 1
ATOM 3622 N N . LEU B 1 218 ? -1.494 -17.641 -6.414 1 98.81 218 LEU B N 1
ATOM 3623 C CA . LEU B 1 218 ? -2.412 -16.625 -5.918 1 98.81 218 LEU B CA 1
ATOM 3624 C C . LEU B 1 218 ? -3.721 -16.641 -6.699 1 98.81 218 LEU B C 1
ATOM 3626 O O . LEU B 1 218 ? -4.785 -16.359 -6.145 1 98.81 218 LEU B O 1
ATOM 3630 N N . CYS B 1 219 ? -3.619 -16.969 -7.977 1 98.81 219 CYS B N 1
ATOM 3631 C CA . CYS B 1 219 ? -4.84 -16.984 -8.781 1 98.81 219 CYS B CA 1
ATOM 3632 C C . CYS B 1 219 ? -5.836 -18 -8.234 1 98.81 219 CYS B C 1
ATOM 3634 O O . CYS B 1 219 ? -7.02 -17.703 -8.094 1 98.81 219 CYS B O 1
ATOM 3636 N N . LEU B 1 220 ? -5.379 -19.188 -7.867 1 98.81 220 LEU B N 1
ATOM 3637 C CA . LEU B 1 220 ? -6.273 -20.203 -7.324 1 98.81 220 LEU B CA 1
ATOM 3638 C C . LEU B 1 220 ? -6.777 -19.797 -5.941 1 98.81 220 LEU B C 1
ATOM 3640 O O . LEU B 1 220 ? -7.941 -20.031 -5.609 1 98.81 220 LEU B O 1
ATOM 3644 N N . ILE B 1 221 ? -5.895 -19.219 -5.148 1 98.94 221 ILE B N 1
ATOM 3645 C CA . ILE B 1 221 ? -6.285 -18.781 -3.811 1 98.94 221 ILE B CA 1
ATOM 3646 C C . ILE B 1 221 ? -7.441 -17.797 -3.906 1 98.94 221 ILE B C 1
ATOM 3648 O O . ILE B 1 221 ? -8.445 -17.922 -3.205 1 98.94 221 ILE B O 1
ATOM 3652 N N . VAL B 1 222 ? -7.355 -16.844 -4.777 1 98.94 222 VAL B N 1
ATOM 3653 C CA . VAL B 1 222 ? -8.414 -15.852 -4.953 1 98.94 222 VAL B CA 1
ATOM 3654 C C . VAL B 1 222 ? -9.672 -16.531 -5.488 1 98.94 222 VAL B C 1
ATOM 3656 O O . VAL B 1 222 ? -10.773 -16.266 -5.012 1 98.94 222 VAL B O 1
ATOM 3659 N N . GLU B 1 223 ? -9.547 -17.422 -6.441 1 98.88 223 GLU B N 1
ATOM 3660 C CA . GLU B 1 223 ? -10.695 -18.109 -7.027 1 98.88 223 GLU B CA 1
ATOM 3661 C C . GLU B 1 223 ? -11.43 -18.953 -5.984 1 98.88 223 GLU B C 1
ATOM 3663 O O . GLU B 1 223 ? -12.656 -18.891 -5.883 1 98.88 223 GLU B O 1
ATOM 3668 N N . GLU B 1 224 ? -10.672 -19.719 -5.227 1 98.88 224 GLU B N 1
ATOM 3669 C CA . GLU B 1 224 ? -11.25 -20.594 -4.215 1 98.88 224 GLU B CA 1
ATOM 3670 C C . GLU B 1 224 ? -11.852 -19.781 -3.064 1 98.88 224 GLU B C 1
ATOM 3672 O O . GLU B 1 224 ? -12.672 -20.297 -2.299 1 98.88 224 GLU B O 1
ATOM 3677 N N . ALA B 1 225 ? -11.406 -18.562 -2.924 1 98.88 225 ALA B N 1
ATOM 3678 C CA . ALA B 1 225 ? -12.008 -17.656 -1.945 1 98.88 225 ALA B CA 1
ATOM 3679 C C . ALA B 1 225 ? -13.32 -17.078 -2.469 1 98.88 225 ALA B C 1
ATOM 3681 O O . ALA B 1 225 ? -14.047 -16.406 -1.731 1 98.88 225 ALA B O 1
ATOM 3682 N N . GLY B 1 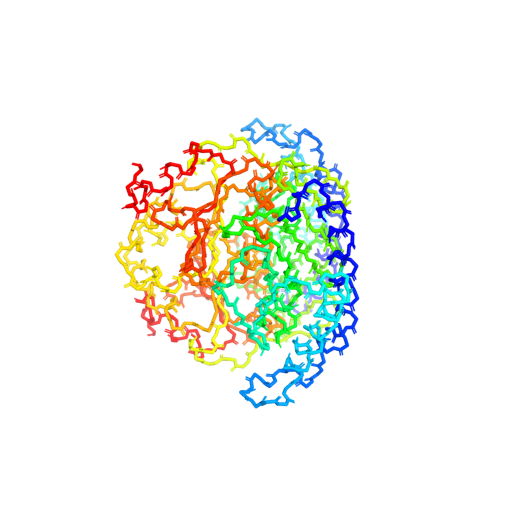226 ? -13.594 -17.266 -3.715 1 98.81 226 GLY B N 1
ATOM 3683 C CA . GLY B 1 226 ? -14.852 -16.812 -4.281 1 98.81 226 GLY B CA 1
ATOM 3684 C C . GLY B 1 226 ? -14.688 -15.711 -5.305 1 98.81 226 GLY B C 1
ATOM 3685 O O . GLY B 1 226 ? -15.672 -15.227 -5.867 1 98.81 226 GLY B O 1
ATOM 3686 N N . GLY B 1 227 ? -13.484 -15.32 -5.594 1 98.88 227 GLY B N 1
ATOM 3687 C CA . GLY B 1 227 ? -13.219 -14.242 -6.527 1 98.88 227 GLY B CA 1
ATOM 3688 C C . GLY B 1 227 ? -13.039 -14.719 -7.957 1 98.88 227 GLY B C 1
ATOM 3689 O O . GLY B 1 227 ? -13.227 -15.898 -8.25 1 98.88 227 GLY B O 1
ATOM 3690 N N . VAL B 1 228 ? -12.766 -13.703 -8.812 1 98.88 228 VAL B N 1
ATOM 3691 C CA . VAL B 1 228 ? -12.445 -13.938 -10.219 1 98.88 228 VAL B CA 1
ATOM 3692 C C . VAL B 1 228 ? -11.023 -13.461 -10.516 1 98.88 228 VAL B C 1
ATOM 3694 O O . VAL B 1 228 ? -10.578 -12.445 -9.977 1 98.88 228 VAL B O 1
ATOM 3697 N N . PHE B 1 229 ? -10.344 -14.203 -11.344 1 98.88 229 PHE B N 1
ATOM 3698 C CA . PHE B 1 229 ? -8.953 -13.906 -11.656 1 98.88 229 PHE B CA 1
ATOM 3699 C C . PHE B 1 229 ? -8.672 -14.125 -13.141 1 98.88 229 PHE B C 1
ATOM 3701 O O . PHE B 1 229 ? -8.734 -15.258 -13.625 1 98.88 229 PHE B O 1
ATOM 3708 N N . THR B 1 230 ? -8.375 -13.094 -13.898 1 98.56 230 THR B N 1
ATOM 3709 C CA . THR B 1 230 ? -8.039 -13.148 -15.312 1 98.56 230 THR B CA 1
ATOM 3710 C C . THR B 1 230 ? -6.906 -12.188 -15.641 1 98.56 230 THR B C 1
ATOM 3712 O O . THR B 1 230 ? -6.43 -11.461 -14.766 1 98.56 230 THR B O 1
ATOM 3715 N N . ASP B 1 231 ? -6.445 -12.289 -16.828 1 97.94 231 ASP B N 1
ATOM 3716 C CA . ASP B 1 231 ? -5.633 -11.172 -17.312 1 97.94 231 ASP B CA 1
ATOM 3717 C C . ASP B 1 231 ? -6.508 -10 -17.734 1 97.94 231 ASP B C 1
ATOM 3719 O O . ASP B 1 231 ? -7.727 -10.023 -17.531 1 97.94 231 ASP B O 1
ATOM 3723 N N . LEU B 1 232 ? -5.941 -8.969 -18.297 1 97.38 232 LEU B N 1
ATOM 3724 C CA . LEU B 1 232 ? -6.66 -7.734 -18.594 1 97.38 232 LEU B CA 1
ATOM 3725 C C . LEU B 1 232 ? -7.531 -7.902 -19.844 1 97.38 232 LEU B C 1
ATOM 3727 O O . LEU B 1 232 ? -8.359 -7.043 -20.141 1 97.38 232 LEU B O 1
ATOM 3731 N N . GLU B 1 233 ? -7.363 -9.047 -20.516 1 96.44 233 GLU B N 1
ATOM 3732 C CA . GLU B 1 233 ? -8.211 -9.359 -21.656 1 96.44 233 GLU B CA 1
ATOM 3733 C C . GLU B 1 233 ? -9.383 -10.25 -21.25 1 96.44 233 GLU B C 1
ATOM 3735 O O . GLU B 1 233 ? -10.266 -10.531 -22.062 1 96.44 233 GLU B O 1
ATOM 3740 N N . GLY B 1 234 ? -9.414 -10.695 -20.031 1 97.62 234 GLY B N 1
ATOM 3741 C CA . GLY B 1 234 ? -10.469 -11.562 -19.531 1 97.62 234 GLY B CA 1
ATOM 3742 C C . GLY B 1 234 ? -10.141 -13.031 -19.656 1 97.62 234 GLY B C 1
ATOM 3743 O O . GLY B 1 234 ? -10.969 -13.891 -19.344 1 97.62 234 GLY B O 1
ATOM 3744 N N . ALA B 1 235 ? -8.945 -13.352 -20.047 1 97.44 235 ALA B N 1
ATOM 3745 C CA . ALA B 1 235 ? -8.539 -14.742 -20.203 1 97.44 235 ALA B CA 1
ATOM 3746 C C . ALA B 1 235 ? -8.07 -15.336 -18.875 1 97.44 235 ALA B C 1
ATOM 3748 O O . ALA B 1 235 ? -7.426 -14.656 -18.078 1 97.44 235 ALA B O 1
ATOM 3749 N N . PRO B 1 236 ? -8.375 -16.578 -18.688 1 96.75 236 PRO B N 1
ATOM 3750 C CA . PRO B 1 236 ? -7.863 -17.234 -17.469 1 96.75 236 PRO B CA 1
ATOM 3751 C C . PRO B 1 236 ? -6.34 -17.234 -17.406 1 96.75 236 PRO B C 1
ATOM 3753 O O . PRO B 1 236 ? -5.668 -17.125 -18.438 1 96.75 236 PRO B O 1
ATOM 3756 N N . VAL B 1 237 ? -5.832 -17.375 -16.219 1 96.75 237 VAL B N 1
ATOM 3757 C CA . VAL B 1 237 ? -4.387 -17.391 -16 1 96.75 237 VAL B CA 1
ATOM 3758 C C . VAL B 1 237 ? -3.771 -18.609 -16.656 1 96.75 237 VAL B C 1
ATOM 3760 O O . VAL B 1 237 ? -4.281 -19.734 -16.516 1 96.75 237 VAL B O 1
ATOM 3763 N N . GLY B 1 238 ? -2.73 -18.422 -17.422 1 95.31 238 GLY B N 1
ATOM 3764 C CA . GLY B 1 238 ? -1.913 -19.453 -18.016 1 95.31 238 GLY B CA 1
ATOM 3765 C C . GLY B 1 238 ? -0.431 -19.125 -18.016 1 95.31 238 GLY B C 1
ATOM 3766 O O . GLY B 1 238 ? -0.005 -18.172 -17.359 1 95.31 238 GLY B O 1
ATOM 3767 N N . ARG B 1 239 ? 0.336 -19.891 -18.672 1 93.19 239 ARG B N 1
ATOM 3768 C CA . ARG B 1 239 ? 1.792 -19.781 -18.656 1 93.19 239 ARG B CA 1
ATOM 3769 C C . ARG B 1 239 ? 2.244 -18.438 -19.234 1 93.19 239 ARG B C 1
ATOM 3771 O O . ARG B 1 239 ? 3.291 -17.922 -18.844 1 93.19 239 ARG B O 1
ATOM 3778 N N . GLY B 1 240 ? 1.478 -17.922 -20.109 1 93.94 240 GLY B N 1
ATOM 3779 C CA . GLY B 1 240 ? 1.858 -16.703 -20.797 1 93.94 240 GLY B CA 1
ATOM 3780 C C . GLY B 1 240 ? 1.258 -15.453 -20.172 1 93.94 240 GLY B C 1
ATOM 3781 O O . GLY B 1 240 ? 1.427 -14.352 -20.703 1 93.94 240 GLY B O 1
ATOM 3782 N N . THR B 1 241 ? 0.623 -15.602 -19.078 1 96.56 241 THR B N 1
ATOM 3783 C CA . THR B 1 241 ? -0.043 -14.477 -18.438 1 96.56 241 THR B CA 1
ATOM 3784 C C . THR B 1 241 ? 0.971 -13.414 -18.031 1 96.56 241 THR B C 1
ATOM 3786 O O . THR B 1 241 ? 1.996 -13.727 -17.422 1 96.56 241 THR B O 1
ATOM 3789 N N . ARG B 1 242 ? 0.618 -12.117 -18.375 1 97.06 242 ARG B N 1
ATOM 3790 C CA . ARG B 1 242 ? 1.527 -11.008 -18.094 1 97.06 242 ARG B CA 1
ATOM 3791 C C . ARG B 1 242 ? 0.801 -9.875 -17.375 1 97.06 242 ARG B C 1
ATOM 3793 O O . ARG B 1 242 ? 1.412 -8.867 -17.031 1 97.06 242 ARG B O 1
ATOM 3800 N N . SER B 1 243 ? -0.512 -10.023 -17.219 1 97.56 243 SER B N 1
ATOM 3801 C CA . SER B 1 243 ? -1.329 -9.031 -16.547 1 97.56 243 SER B CA 1
ATOM 3802 C C . SER B 1 243 ? -2.402 -9.688 -15.68 1 97.56 243 SER B C 1
ATOM 3804 O O . SER B 1 243 ? -2.613 -10.906 -15.766 1 97.56 243 SER B O 1
ATOM 3806 N N . VAL B 1 244 ? -3.002 -8.891 -14.789 1 98.44 244 VAL B N 1
ATOM 3807 C CA . VAL B 1 244 ? -4.008 -9.453 -13.898 1 98.44 244 VAL B CA 1
ATOM 3808 C C . VAL B 1 244 ? -5.168 -8.469 -13.734 1 98.44 244 VAL B C 1
ATOM 3810 O O . VAL B 1 244 ? -4.949 -7.266 -13.578 1 98.44 244 VAL B O 1
ATOM 3813 N N . LEU B 1 245 ? -6.301 -8.945 -13.844 1 98.75 245 LEU B N 1
ATOM 3814 C CA . LEU B 1 245 ? -7.527 -8.375 -13.297 1 98.75 245 LEU B CA 1
ATOM 3815 C C . LEU B 1 245 ? -8.211 -9.359 -12.359 1 98.75 245 LEU B C 1
ATOM 3817 O O . LEU B 1 245 ? -8.742 -10.383 -12.805 1 98.75 245 LEU B O 1
ATOM 3821 N N . ALA B 1 246 ? -8.125 -9.086 -11.086 1 98.88 246 ALA B N 1
ATOM 3822 C CA . ALA B 1 246 ? -8.797 -9.906 -10.078 1 98.88 246 ALA B CA 1
ATOM 3823 C C . ALA B 1 246 ? -9.859 -9.102 -9.336 1 98.88 246 ALA B C 1
ATOM 3825 O O . ALA B 1 246 ? -9.664 -7.91 -9.062 1 98.88 246 ALA B O 1
ATOM 3826 N N . ALA B 1 247 ? -10.984 -9.734 -9.062 1 98.94 247 ALA B N 1
ATOM 3827 C CA . ALA B 1 247 ? -12.086 -9.023 -8.406 1 98.94 247 ALA B CA 1
ATOM 3828 C C . ALA B 1 247 ? -12.836 -9.953 -7.453 1 98.94 247 ALA B C 1
ATOM 3830 O O . ALA B 1 247 ? -12.844 -11.172 -7.633 1 98.94 247 ALA B O 1
ATOM 3831 N N . ALA B 1 248 ? -13.492 -9.312 -6.559 1 98.88 248 ALA B N 1
ATOM 3832 C CA . ALA B 1 248 ? -14.18 -10.016 -5.48 1 98.88 248 ALA B CA 1
ATOM 3833 C C . ALA B 1 248 ? -15.391 -10.781 -6.008 1 98.88 248 ALA B C 1
ATOM 3835 O O . ALA B 1 248 ? -15.773 -11.812 -5.441 1 98.88 248 ALA B O 1
ATOM 3836 N N . THR B 1 249 ? -16.016 -10.273 -7.09 1 98.88 249 THR B N 1
ATOM 3837 C CA . THR B 1 249 ? -17.219 -10.883 -7.652 1 98.88 249 THR B CA 1
ATOM 3838 C C . THR B 1 249 ? -17.188 -10.844 -9.18 1 98.88 249 THR B C 1
ATOM 3840 O O . THR B 1 249 ? -16.516 -9.992 -9.766 1 98.88 249 THR B O 1
ATOM 3843 N N . PRO B 1 250 ? -17.922 -11.781 -9.766 1 98.75 250 PRO B N 1
ATOM 3844 C CA . PRO B 1 250 ? -18 -11.75 -11.227 1 98.75 250 PRO B CA 1
ATOM 3845 C C . PRO B 1 250 ? -18.562 -10.438 -11.758 1 98.75 250 PRO B C 1
ATOM 3847 O O . PRO B 1 250 ? -18.109 -9.938 -12.789 1 98.75 250 PRO B O 1
ATOM 3850 N N . ALA B 1 251 ? -19.484 -9.883 -11.039 1 98.81 251 ALA B N 1
ATOM 3851 C CA . ALA B 1 251 ? -20.094 -8.625 -11.484 1 98.81 251 ALA B CA 1
ATOM 3852 C C . ALA B 1 251 ? -19.078 -7.492 -11.484 1 98.81 251 ALA B C 1
ATOM 3854 O O . ALA B 1 251 ? -19 -6.727 -12.445 1 98.81 251 ALA B O 1
ATOM 3855 N N . LEU B 1 252 ? -18.344 -7.387 -10.406 1 98.88 252 LEU B N 1
ATOM 3856 C CA . LEU B 1 252 ? -17.312 -6.355 -10.336 1 98.88 252 LEU B CA 1
ATOM 3857 C C . LEU B 1 252 ? -16.25 -6.578 -11.406 1 98.88 252 LEU B C 1
ATOM 3859 O O . LEU B 1 252 ? -15.789 -5.625 -12.039 1 98.88 252 LEU B O 1
ATOM 3863 N N . HIS B 1 253 ? -15.883 -7.812 -11.586 1 98.88 253 HIS B N 1
ATOM 3864 C CA . HIS B 1 253 ? -14.898 -8.156 -12.609 1 98.88 253 HIS B CA 1
ATOM 3865 C C . HIS B 1 253 ? -15.359 -7.695 -13.984 1 98.88 253 HIS B C 1
ATOM 3867 O O . HIS B 1 253 ? -14.602 -7.055 -14.719 1 98.88 253 HIS B O 1
ATOM 3873 N N . ALA B 1 254 ? -16.562 -7.996 -14.297 1 98.69 254 ALA B N 1
ATOM 3874 C CA . ALA B 1 254 ? -17.109 -7.625 -15.594 1 98.69 254 ALA B CA 1
ATOM 3875 C C . ALA B 1 254 ? -17.125 -6.113 -15.773 1 98.69 254 ALA B C 1
ATOM 3877 O O . ALA B 1 254 ? -16.781 -5.605 -16.844 1 98.69 254 ALA B O 1
ATOM 3878 N N . ALA B 1 255 ? -17.5 -5.402 -14.766 1 98.56 255 ALA B N 1
ATOM 3879 C CA . ALA B 1 255 ? -17.547 -3.941 -14.82 1 98.56 255 ALA B CA 1
ATOM 3880 C C . ALA B 1 255 ? -16.141 -3.363 -15.047 1 98.56 255 ALA B C 1
ATOM 3882 O O . ALA B 1 255 ? -15.969 -2.461 -15.875 1 98.56 255 ALA B O 1
ATOM 3883 N N . LEU B 1 256 ? -15.188 -3.9 -14.344 1 98.69 256 LEU B N 1
ATOM 3884 C CA . LEU B 1 256 ? -13.82 -3.414 -14.469 1 98.69 256 LEU B CA 1
ATOM 3885 C C . LEU B 1 256 ? -13.234 -3.773 -15.828 1 98.69 256 LEU B C 1
ATOM 3887 O O . LEU B 1 256 ? -12.547 -2.959 -16.453 1 98.69 256 LEU B O 1
ATOM 3891 N N . LEU B 1 257 ? -13.469 -5.016 -16.25 1 98.38 257 LEU B N 1
ATOM 3892 C CA . LEU B 1 257 ? -12.984 -5.453 -17.547 1 98.38 257 LEU B CA 1
ATOM 3893 C C . LEU B 1 257 ? -13.516 -4.555 -18.656 1 98.38 257 LEU B C 1
ATOM 3895 O O . LEU B 1 257 ? -12.758 -4.105 -19.516 1 98.38 257 LEU B O 1
ATOM 3899 N N . SER B 1 258 ? -14.781 -4.281 -18.609 1 97.25 258 SER B N 1
ATOM 3900 C CA . SER B 1 258 ? -15.398 -3.396 -19.594 1 97.25 258 SER B CA 1
ATOM 3901 C C . SER B 1 258 ? -14.828 -1.987 -19.5 1 97.25 258 SER B C 1
ATOM 3903 O O . SER B 1 258 ? -14.539 -1.363 -20.531 1 97.25 258 SER B O 1
ATOM 3905 N N . GLY B 1 259 ? -14.633 -1.515 -18.281 1 95.88 259 GLY B N 1
ATOM 3906 C CA . GLY B 1 259 ? -14.094 -0.181 -18.062 1 95.88 259 GLY B CA 1
ATOM 3907 C C . GLY B 1 259 ? -12.68 -0.013 -18.609 1 95.88 259 GLY B C 1
ATOM 3908 O O . GLY B 1 259 ? -12.281 1.093 -18.969 1 95.88 259 GLY B O 1
ATOM 3909 N N . LEU B 1 260 ? -11.977 -1.078 -18.609 1 95.5 260 LEU B N 1
ATOM 3910 C CA . LEU B 1 260 ? -10.594 -1.035 -19.078 1 95.5 260 LEU B CA 1
ATOM 3911 C C . LEU B 1 260 ? -10.516 -1.31 -20.578 1 95.5 260 LEU B C 1
ATOM 3913 O O . LEU B 1 260 ? -9.43 -1.376 -21.156 1 95.5 260 LEU B O 1
ATOM 3917 N N . GLY B 1 261 ? -11.648 -1.424 -21.219 1 84.62 261 GLY B N 1
ATOM 3918 C CA . GLY B 1 261 ? -11.695 -1.65 -22.656 1 84.62 261 GLY B CA 1
ATOM 3919 C C . GLY B 1 261 ? -11.617 -3.117 -23.031 1 84.62 261 GLY B C 1
ATOM 3920 O O . GLY B 1 261 ? -11.328 -3.455 -24.172 1 84.62 261 GLY B O 1
ATOM 3921 N N . GLY B 1 262 ? -11.695 -3.916 -22.047 1 70.81 262 GLY B N 1
ATOM 3922 C CA . GLY B 1 262 ? -11.711 -5.344 -22.328 1 70.81 262 GLY B CA 1
ATOM 3923 C C . GLY B 1 262 ? -13.062 -5.84 -22.812 1 70.81 262 GLY B C 1
ATOM 3924 O O . GLY B 1 262 ? -14.078 -5.184 -22.609 1 70.81 262 GLY B O 1
ATOM 3925 N N . ALA B 1 263 ? -13.062 -6.777 -23.781 1 60.72 263 ALA B N 1
ATOM 3926 C CA . ALA B 1 263 ? -14.297 -7.402 -24.25 1 60.72 263 ALA B CA 1
ATOM 3927 C C . ALA B 1 263 ? -14.914 -8.289 -23.172 1 60.72 263 ALA B C 1
ATOM 3929 O O . ALA B 1 263 ? -14.227 -9.133 -22.594 1 60.72 263 ALA B O 1
ATOM 3930 N N . ALA B 1 264 ? -16.016 -7.727 -22.578 1 50.19 264 ALA B N 1
ATOM 3931 C CA . ALA B 1 264 ? -16.719 -8.594 -21.625 1 50.19 264 ALA B CA 1
ATOM 3932 C C . ALA B 1 264 ? -17.281 -9.828 -22.328 1 50.19 264 ALA B C 1
ATOM 3934 O O . ALA B 1 264 ? -17.656 -9.766 -23.5 1 50.19 264 ALA B O 1
#

pLDDT: mean 93.33, std 10.6, range [43.69, 98.94]